Protein AF-0000000079763786 (afdb_homodimer)

Foldseek 3Di:
DPAQPQQDLVVQLVVVLVVCVVVVHDCVDPVRVCVSVVVSVVLCVLQVLSRDDLVRLLVVQQDKAFPVVPVPPCVPFPQVPDDPDQGKGKDWFQFEWAAALVPSWIKHPKIKMKIFGADRIGGPPVSLSVQLHSLRSHNDDPQVSQVSSVVSCCVRRVTFWMKMKMKIDTCCACVDDVNPVPDMDIDMDTGDPRPPVVDCPVVVVVD/DPAQPQQDLVVQLVVVLVVCVVVVHDCVDPVRVCVSVVVSVVLCVLQVLSRDDLVRLLVVFQDKDFPVVPVPPDVPFPQVPDDPDQGKTKDWFQAEWAAALVPSWIKHPKIKMKIFGADRIGGDPVSLSVQLHSLRSHNDDPQVSQVSSVVSCCVRRVTFWMKMKMKIDTCCACVDDVNPVPDMDIDMDTGDPRPPVPDCPVVVVVD

InterPro domains:
  IPR001474 GTP cyclohydrolase I [MF_00223] (8-206)
  IPR001474 GTP cyclohydrolase I [NF006826] (6-198)
  IPR001474 GTP cyclohydrolase I [PTHR11109] (3-198)
  IPR018234 GTP cyclohydrolase I, conserved site [PS00859] (87-103)
  IPR020602 GTP cyclohydrolase I domain [PF01227] (12-199)
  IPR043133 GTP cyclohydrolase I, C-terminal/NADPH-dependent 7-cyano-7-deazaguanine reductase [G3DSA:3.30.1130.10] (77-205)
  IPR043134 GTP cyclohydrolase I, N-terminal domain [G3DSA:1.10.286.10] (1-55)

Structure (mmCIF, N/CA/C/O backbone):
data_AF-0000000079763786-model_v1
#
loop_
_entity.id
_entity.type
_entity.pdbx_description
1 polymer 'GTP cyclohydrolase 1'
#
loop_
_atom_site.group_PDB
_atom_site.id
_atom_site.type_symbol
_atom_site.label_atom_id
_atom_site.label_alt_id
_atom_site.label_comp_id
_atom_site.label_asym_id
_atom_site.label_entity_id
_atom_site.label_seq_id
_atom_site.pdbx_PDB_ins_code
_atom_site.Cartn_x
_atom_site.Cartn_y
_atom_site.Cartn_z
_atom_site.occupancy
_atom_site.B_iso_or_equiv
_atom_site.auth_seq_id
_atom_site.auth_comp_id
_atom_site.auth_asym_id
_atom_site.auth_atom_id
_atom_site.pdbx_PDB_model_num
ATOM 1 N N . MET A 1 1 ? -17.5 -28.156 -15.078 1 32.47 1 MET A N 1
ATOM 2 C CA . MET A 1 1 ? -17.125 -26.812 -15.492 1 32.47 1 MET A CA 1
ATOM 3 C C . MET A 1 1 ? -17.266 -25.828 -14.344 1 32.47 1 MET A C 1
ATOM 5 O O . MET A 1 1 ? -18.328 -25.234 -14.164 1 32.47 1 MET A O 1
ATOM 9 N N . GLU A 1 2 ? -17.031 -26.172 -13.102 1 39.31 2 GLU A N 1
ATOM 10 C CA . GLU A 1 2 ? -17.312 -25.531 -11.828 1 39.31 2 GLU A CA 1
ATOM 11 C C . GLU A 1 2 ? -16.922 -24.047 -11.859 1 39.31 2 GLU A C 1
ATOM 13 O O . GLU A 1 2 ? -15.797 -23.703 -12.203 1 39.31 2 GLU A O 1
ATOM 18 N N . LYS A 1 3 ? -17.797 -23.047 -12.07 1 44.78 3 LYS A N 1
ATOM 19 C CA . LYS A 1 3 ? -17.812 -21.641 -12.438 1 44.78 3 LYS A CA 1
ATOM 20 C C . LYS A 1 3 ? -16.859 -20.828 -11.562 1 44.78 3 LYS A C 1
ATOM 22 O O . LYS A 1 3 ? -16.844 -21 -10.344 1 44.78 3 LYS A O 1
ATOM 27 N N . HIS A 1 4 ? -15.672 -20.438 -12.016 1 53.53 4 HIS A N 1
ATOM 28 C CA . HIS A 1 4 ? -14.633 -19.531 -11.508 1 53.53 4 HIS A CA 1
ATOM 29 C C . HIS A 1 4 ? -15.242 -18.391 -10.703 1 53.53 4 HIS A C 1
ATOM 31 O O . HIS A 1 4 ? -16.172 -17.734 -11.164 1 53.53 4 HIS A O 1
ATOM 37 N N . LYS A 1 5 ? -15.352 -18.609 -9.438 1 61.59 5 LYS A N 1
ATOM 38 C CA . LYS A 1 5 ? -15.867 -17.578 -8.539 1 61.59 5 LYS A CA 1
ATOM 39 C C . LYS A 1 5 ? -15.406 -16.188 -8.977 1 61.59 5 LYS A C 1
ATOM 41 O O . LYS A 1 5 ? -14.219 -15.859 -8.875 1 61.59 5 LYS A O 1
ATOM 46 N N . LYS A 1 6 ? -16.281 -15.555 -9.82 1 84.38 6 LYS A N 1
ATOM 47 C CA . LYS A 1 6 ? -16.016 -14.234 -10.383 1 84.38 6 LYS A CA 1
ATOM 48 C C . LYS A 1 6 ? -16.172 -13.148 -9.32 1 84.38 6 LYS A C 1
ATOM 50 O O . LYS A 1 6 ? -17.062 -13.227 -8.477 1 84.38 6 LYS A O 1
ATOM 55 N N . ILE A 1 7 ? -15.25 -12.359 -9.156 1 96.5 7 ILE A N 1
ATOM 56 C CA . ILE A 1 7 ? -15.273 -11.188 -8.289 1 96.5 7 ILE A CA 1
ATOM 57 C C . ILE A 1 7 ? -16.516 -10.344 -8.594 1 96.5 7 ILE A C 1
ATOM 59 O O . ILE A 1 7 ? -16.766 -10 -9.758 1 96.5 7 ILE A O 1
ATOM 63 N N . ASP A 1 8 ? -17.328 -10.234 -7.676 1 97.88 8 ASP A N 1
ATOM 64 C CA . ASP A 1 8 ? -18.547 -9.438 -7.793 1 97.88 8 ASP A CA 1
ATOM 65 C C . ASP A 1 8 ? -18.25 -7.949 -7.652 1 97.88 8 ASP A C 1
ATOM 67 O O . ASP A 1 8 ? -18.375 -7.387 -6.562 1 97.88 8 ASP A O 1
ATOM 71 N N . THR A 1 9 ? -18.016 -7.285 -8.75 1 98.06 9 THR A N 1
ATOM 72 C CA . THR A 1 9 ? -17.578 -5.891 -8.727 1 98.06 9 THR A CA 1
ATOM 73 C C . THR A 1 9 ? -18.719 -4.977 -8.273 1 98.06 9 THR A C 1
ATOM 75 O O . THR A 1 9 ? -18.469 -3.938 -7.656 1 98.06 9 THR A O 1
ATOM 78 N N . LYS A 1 10 ? -19.906 -5.34 -8.562 1 98.25 10 LYS A N 1
ATOM 79 C CA . LYS A 1 10 ? -21.031 -4.523 -8.125 1 98.25 10 LYS A CA 1
ATOM 80 C C . LYS A 1 10 ? -21.156 -4.523 -6.609 1 98.25 10 LYS A C 1
ATOM 82 O O . LYS A 1 10 ? -21.422 -3.48 -6.004 1 98.25 10 LYS A O 1
ATOM 87 N N . ALA A 1 11 ? -21 -5.672 -6.059 1 98.44 11 ALA A N 1
ATOM 88 C CA . ALA A 1 11 ? -21.016 -5.754 -4.602 1 98.44 11 ALA A CA 1
ATOM 89 C C . ALA A 1 11 ? -19.875 -4.945 -3.992 1 98.44 11 ALA A C 1
ATOM 91 O O . ALA A 1 11 ? -20.047 -4.273 -2.977 1 98.44 11 ALA A O 1
ATOM 92 N N . ILE A 1 12 ? -18.703 -5.027 -4.574 1 98.62 12 ILE A N 1
ATOM 93 C CA . ILE A 1 12 ? -17.562 -4.273 -4.082 1 98.62 12 ILE A CA 1
ATOM 94 C C . ILE A 1 12 ? -17.859 -2.777 -4.145 1 98.62 12 ILE A C 1
ATOM 96 O O . ILE A 1 12 ? -17.609 -2.047 -3.184 1 98.62 12 ILE A O 1
ATOM 100 N N . GLU A 1 13 ? -18.438 -2.33 -5.25 1 98.38 13 GLU A N 1
ATOM 101 C CA . GLU A 1 13 ? -18.812 -0.925 -5.395 1 98.38 13 GLU A CA 1
ATOM 102 C C . GLU A 1 13 ? -19.719 -0.473 -4.25 1 98.38 13 GLU A C 1
ATOM 104 O O . GLU A 1 13 ? -19.469 0.572 -3.641 1 98.38 13 GLU A O 1
ATOM 109 N N . TYR A 1 14 ? -20.703 -1.28 -4.031 1 98.38 14 TYR A N 1
ATOM 110 C CA . TYR A 1 14 ? -21.656 -0.988 -2.969 1 98.38 14 TYR A CA 1
ATOM 111 C C . TYR A 1 14 ? -20.953 -0.854 -1.623 1 98.38 14 TYR A C 1
ATOM 113 O O . TYR A 1 14 ? -21.188 0.104 -0.884 1 98.38 14 TYR A O 1
ATOM 121 N N . HIS A 1 15 ? -20.078 -1.778 -1.313 1 98.5 15 HIS A N 1
ATOM 122 C CA . HIS A 1 15 ? -19.422 -1.797 -0.01 1 98.5 15 HIS A CA 1
ATOM 123 C C . HIS A 1 15 ? -18.406 -0.674 0.11 1 98.5 15 HIS A C 1
ATOM 125 O O . HIS A 1 15 ? -18.203 -0.114 1.191 1 98.5 15 HIS A O 1
ATOM 131 N N . ILE A 1 16 ? -17.703 -0.327 -0.972 1 98.62 16 ILE A N 1
ATOM 132 C CA . ILE A 1 16 ? -16.766 0.785 -0.938 1 98.62 16 ILE A CA 1
ATOM 133 C C . ILE A 1 16 ? -17.516 2.09 -0.681 1 98.62 16 ILE A C 1
ATOM 135 O O . ILE A 1 16 ? -17.062 2.93 0.1 1 98.62 16 ILE A O 1
ATOM 139 N N . ALA A 1 17 ? -18.656 2.275 -1.322 1 98 17 ALA A N 1
ATOM 140 C CA . ALA A 1 17 ? -19.469 3.459 -1.049 1 98 17 ALA A CA 1
ATOM 141 C C . ALA A 1 17 ? -19.828 3.545 0.431 1 98 17 ALA A C 1
ATOM 143 O O . ALA A 1 17 ? -19.781 4.625 1.026 1 98 17 ALA A O 1
ATOM 144 N N . GLY A 1 18 ? -20.188 2.436 0.977 1 98.12 18 GLY A N 1
ATOM 145 C CA . GLY A 1 18 ? -20.5 2.379 2.396 1 98.12 18 GLY A CA 1
ATOM 146 C C . GLY A 1 18 ? -19.312 2.73 3.277 1 98.12 18 GLY A C 1
ATOM 147 O O . GLY A 1 18 ? -19.469 3.396 4.301 1 98.12 18 GLY A O 1
ATOM 148 N N . ILE A 1 19 ? -18.109 2.291 2.885 1 98.5 19 ILE A N 1
ATOM 149 C CA . ILE A 1 19 ? -16.906 2.576 3.639 1 98.5 19 ILE A CA 1
ATOM 150 C C . ILE A 1 19 ? -16.609 4.074 3.6 1 98.5 19 ILE A C 1
ATOM 152 O O . ILE A 1 19 ? -16.25 4.672 4.617 1 98.5 19 ILE A O 1
ATOM 156 N N . LEU A 1 20 ? -16.75 4.676 2.432 1 98.06 20 LEU A N 1
ATOM 157 C CA . LEU A 1 20 ? -16.516 6.109 2.312 1 98.06 20 LEU A CA 1
ATOM 158 C C . LEU A 1 20 ? -17.422 6.887 3.262 1 98.06 20 LEU A C 1
ATOM 160 O O . LEU A 1 20 ? -16.969 7.816 3.938 1 98.06 20 LEU A O 1
ATOM 164 N N . LYS A 1 21 ? -18.656 6.488 3.324 1 97.5 21 LYS A N 1
ATOM 165 C CA . LYS A 1 21 ? -19.609 7.113 4.246 1 97.5 21 LYS A CA 1
ATOM 166 C C . LYS A 1 21 ? -19.203 6.871 5.695 1 97.5 21 LYS A C 1
ATOM 168 O O . LYS A 1 21 ? -19.25 7.785 6.52 1 97.5 21 LYS A O 1
ATOM 173 N N . ALA A 1 22 ? -18.781 5.668 5.945 1 98.06 22 ALA A N 1
ATOM 174 C CA . ALA A 1 22 ? -18.406 5.281 7.301 1 98.06 22 ALA A CA 1
ATOM 175 C C . ALA A 1 22 ? -17.172 6.07 7.77 1 98.06 22 ALA A C 1
ATOM 177 O O . ALA A 1 22 ? -17 6.305 8.969 1 98.06 22 ALA A O 1
ATOM 178 N N . LEU A 1 23 ? -16.344 6.48 6.828 1 97.69 23 LEU A N 1
ATOM 179 C CA . LEU A 1 23 ? -15.156 7.27 7.141 1 97.69 23 LEU A CA 1
ATOM 180 C C . LEU A 1 23 ? -15.516 8.727 7.387 1 97.69 23 LEU A C 1
ATOM 182 O O . LEU A 1 23 ? -14.672 9.523 7.805 1 97.69 23 LEU A O 1
ATOM 186 N N . GLY A 1 24 ? -16.734 9.094 7.117 1 95.75 24 GLY A N 1
ATOM 187 C CA . GLY A 1 24 ? -17.219 10.438 7.367 1 95.75 24 GLY A CA 1
ATOM 188 C C . GLY A 1 24 ? -17.062 11.359 6.172 1 95.75 24 GLY A C 1
ATOM 189 O O . GLY A 1 24 ? -17.016 12.586 6.328 1 95.75 24 GLY A O 1
ATOM 190 N N . ASP A 1 25 ? -16.859 10.797 5.012 1 94.44 25 ASP A N 1
ATOM 191 C CA . ASP A 1 25 ? -16.703 11.609 3.812 1 94.44 25 ASP A CA 1
ATOM 192 C C . ASP A 1 25 ? -17.969 11.602 2.967 1 94.44 25 ASP A C 1
ATOM 194 O O . ASP A 1 25 ? -18.891 10.812 3.215 1 94.44 25 ASP A O 1
ATOM 198 N N . ASN A 1 26 ? -18.047 12.609 2.115 1 92.31 26 ASN A N 1
ATOM 199 C CA . ASN A 1 26 ? -19.172 12.695 1.185 1 92.31 26 ASN A CA 1
ATOM 200 C C . ASN A 1 26 ? -18.891 11.922 -0.104 1 92.31 26 ASN A C 1
ATOM 202 O O . ASN A 1 26 ? -18.141 12.398 -0.962 1 92.31 26 ASN A O 1
ATOM 206 N N . PRO A 1 27 ? -19.547 10.812 -0.257 1 91.88 27 PRO A N 1
ATOM 207 C CA . PRO A 1 27 ? -19.266 9.984 -1.434 1 91.88 27 PRO A CA 1
ATOM 208 C C . PRO A 1 27 ? -19.672 10.664 -2.74 1 91.88 27 PRO A C 1
ATOM 210 O O . PRO A 1 27 ? -19.25 10.234 -3.818 1 91.88 27 PRO A O 1
ATOM 213 N N . GLU A 1 28 ? -20.422 11.734 -2.725 1 93 28 GLU A N 1
ATOM 214 C CA . GLU A 1 28 ? -20.938 12.359 -3.936 1 93 28 GLU A CA 1
ATOM 215 C C . GLU A 1 28 ? -20.062 13.531 -4.367 1 93 28 GLU A C 1
ATOM 217 O O . GLU A 1 28 ? -20.297 14.148 -5.41 1 93 28 GLU A O 1
ATOM 222 N N . ARG A 1 29 ? -19.047 13.773 -3.686 1 94.19 29 ARG A N 1
ATOM 223 C CA . ARG A 1 29 ? -18.203 14.891 -4.09 1 94.19 29 ARG A CA 1
ATOM 224 C C . ARG A 1 29 ? -17.297 14.5 -5.254 1 94.19 29 ARG A C 1
ATOM 226 O O . ARG A 1 29 ? -17.062 13.32 -5.496 1 94.19 29 ARG A O 1
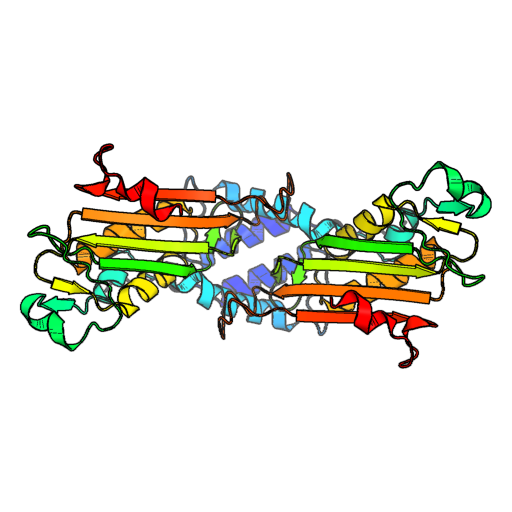ATOM 233 N N . GLU A 1 30 ? -16.781 15.414 -6.109 1 90.31 30 GLU A N 1
ATOM 234 C CA . GLU A 1 30 ? -16.016 15.227 -7.34 1 90.31 30 GLU A CA 1
ATOM 235 C C . GLU A 1 30 ? -14.844 14.281 -7.125 1 90.31 30 GLU A C 1
ATOM 237 O O . GLU A 1 30 ? -14.633 13.359 -7.918 1 90.31 30 GLU A O 1
ATOM 242 N N . GLY A 1 31 ? -14.141 14.141 -6.082 1 92 31 GLY A N 1
ATOM 243 C CA . GLY A 1 31 ? -12.992 13.305 -5.789 1 92 31 GLY A CA 1
ATOM 244 C C . GLY A 1 31 ? -13.367 11.891 -5.395 1 92 31 GLY A C 1
ATOM 245 O O . GLY A 1 31 ? -12.586 10.953 -5.582 1 92 31 GLY A O 1
ATOM 246 N N . LEU A 1 32 ? -14.656 11.672 -5.086 1 96.25 32 LEU A N 1
ATOM 247 C CA . LEU A 1 32 ? -15.016 10.383 -4.492 1 96.25 32 LEU A CA 1
ATOM 248 C C . LEU A 1 32 ? -16.156 9.727 -5.27 1 96.25 32 LEU A C 1
ATOM 250 O O . LEU A 1 32 ? -16.406 8.531 -5.109 1 96.25 32 LEU A O 1
ATOM 254 N N . ILE A 1 33 ? -16.828 10.453 -6.156 1 96.88 33 ILE A N 1
ATOM 255 C CA . ILE A 1 33 ? -18.062 9.984 -6.773 1 96.88 33 ILE A CA 1
ATOM 256 C C . ILE A 1 33 ? -17.781 8.703 -7.562 1 96.88 33 ILE A C 1
ATOM 258 O O . ILE A 1 33 ? -18.609 7.785 -7.574 1 96.88 33 ILE A O 1
ATOM 262 N N . ASP A 1 34 ? -16.672 8.641 -8.18 1 98 34 ASP A N 1
ATOM 263 C CA . ASP A 1 34 ? -16.344 7.473 -8.992 1 98 34 ASP A CA 1
ATOM 264 C C . ASP A 1 34 ? -15.43 6.512 -8.234 1 98 34 ASP A C 1
ATOM 266 O O . ASP A 1 34 ? -15.039 5.469 -8.766 1 98 34 ASP A O 1
ATOM 270 N N . THR A 1 35 ? -15.109 6.855 -7.035 1 98.31 35 THR A N 1
ATOM 271 C CA . THR A 1 35 ? -14.164 6.055 -6.262 1 98.31 35 THR A CA 1
ATOM 272 C C . THR A 1 35 ? -14.68 4.629 -6.094 1 98.31 35 THR A C 1
ATOM 274 O O . THR A 1 35 ? -13.938 3.668 -6.301 1 98.31 35 THR A O 1
ATOM 277 N N . PRO A 1 36 ? -15.977 4.391 -5.777 1 98.44 36 PRO A N 1
ATOM 278 C CA . PRO A 1 36 ? -16.453 3.01 -5.633 1 98.44 36 PRO A CA 1
ATOM 279 C C . PRO A 1 36 ? -16.219 2.176 -6.891 1 98.44 36 PRO A C 1
ATOM 281 O O . PRO A 1 36 ? -15.742 1.045 -6.809 1 98.44 36 PRO A O 1
ATOM 284 N N . LYS A 1 37 ? -16.469 2.775 -8 1 98.44 37 LYS A N 1
ATOM 285 C CA . LYS A 1 37 ? -16.266 2.084 -9.273 1 98.44 37 LYS A CA 1
ATOM 286 C C . LYS A 1 37 ? -14.781 1.836 -9.531 1 98.44 37 LYS A C 1
ATOM 288 O O . LYS A 1 37 ? -14.391 0.743 -9.953 1 98.44 37 LYS A O 1
ATOM 293 N N . ARG A 1 38 ? -13.93 2.83 -9.312 1 98.31 38 ARG A N 1
ATOM 294 C CA . ARG A 1 38 ? -12.492 2.723 -9.547 1 98.31 38 ARG A CA 1
ATOM 295 C C . ARG A 1 38 ? -11.867 1.668 -8.648 1 98.31 38 ARG A C 1
ATOM 297 O O . ARG A 1 38 ? -11.016 0.894 -9.086 1 98.31 38 ARG A O 1
ATOM 304 N N . VAL A 1 39 ? -12.336 1.614 -7.398 1 98.5 39 VAL A N 1
ATOM 305 C CA . VAL A 1 39 ? -11.805 0.625 -6.465 1 98.5 39 VAL A CA 1
ATOM 306 C C . VAL A 1 39 ? -12.266 -0.772 -6.879 1 98.5 39 VAL A C 1
ATOM 308 O O . VAL A 1 39 ? -11.484 -1.727 -6.836 1 98.5 39 VAL A O 1
ATOM 311 N N . ALA A 1 40 ? -13.492 -0.89 -7.246 1 98.44 40 ALA A N 1
ATOM 312 C CA . ALA A 1 40 ? -13.992 -2.189 -7.688 1 98.44 40 ALA A CA 1
ATOM 313 C C . ALA A 1 40 ? -13.172 -2.717 -8.867 1 98.44 40 ALA A C 1
ATOM 315 O O . ALA A 1 40 ? -12.789 -3.889 -8.883 1 98.44 40 ALA A O 1
ATOM 316 N N . LYS A 1 41 ? -12.922 -1.862 -9.812 1 97.88 41 LYS A N 1
ATOM 317 C CA . LYS A 1 41 ? -12.102 -2.244 -10.961 1 97.88 41 LYS A CA 1
ATOM 318 C C . LYS A 1 41 ? -10.688 -2.619 -10.531 1 97.88 41 LYS A C 1
ATOM 320 O O . LYS A 1 41 ? -10.133 -3.607 -11.016 1 97.88 41 LYS A O 1
ATOM 325 N N . MET A 1 42 ? -10.141 -1.814 -9.68 1 98.06 42 MET A N 1
ATOM 326 C CA . MET A 1 42 ? -8.812 -2.119 -9.156 1 98.06 42 MET A CA 1
ATOM 327 C C . MET A 1 42 ? -8.797 -3.484 -8.477 1 98.06 42 MET A C 1
ATOM 329 O O . MET A 1 42 ? -7.898 -4.289 -8.711 1 98.06 42 MET A O 1
ATOM 333 N N . TYR A 1 43 ? -9.82 -3.775 -7.656 1 98.38 43 TYR A N 1
ATOM 334 C CA . TYR A 1 43 ? -9.891 -5.035 -6.922 1 98.38 43 TYR A CA 1
ATOM 335 C C . TYR A 1 43 ? -10.047 -6.215 -7.871 1 98.38 43 TYR A C 1
ATOM 337 O O . TYR A 1 43 ? -9.492 -7.289 -7.637 1 98.38 43 TYR A O 1
ATOM 345 N N . GLU A 1 44 ? -10.766 -5.961 -8.883 1 97.81 44 GLU A N 1
ATOM 346 C CA . GLU A 1 44 ? -10.883 -7 -9.898 1 97.81 44 GLU A CA 1
ATOM 347 C C . GLU A 1 44 ? -9.516 -7.348 -10.484 1 97.81 44 GLU A C 1
ATOM 349 O O . GLU A 1 44 ? -9.227 -8.516 -10.742 1 97.81 44 GLU A O 1
ATOM 354 N N . GLU A 1 45 ? -8.742 -6.375 -10.648 1 97.62 45 GLU A N 1
ATOM 355 C CA . GLU A 1 45 ? -7.418 -6.547 -11.242 1 97.62 45 GLU A CA 1
ATOM 356 C C . GLU A 1 45 ? -6.438 -7.145 -10.234 1 97.62 45 GLU A C 1
ATOM 358 O O . GLU A 1 45 ? -5.836 -8.188 -10.492 1 97.62 45 GLU A O 1
ATOM 363 N N . VAL A 1 46 ? -6.355 -6.559 -9.055 1 97.88 46 VAL A N 1
ATOM 364 C CA . VAL A 1 46 ? -5.281 -6.914 -8.133 1 97.88 46 VAL A CA 1
ATOM 365 C C . VAL A 1 46 ? -5.637 -8.203 -7.395 1 97.88 46 VAL A C 1
ATOM 367 O O . VAL A 1 46 ? -4.777 -8.82 -6.762 1 97.88 46 VAL A O 1
ATOM 370 N N . PHE A 1 47 ? -6.887 -8.695 -7.508 1 98.31 47 PHE A N 1
ATOM 371 C CA . PHE A 1 47 ? -7.297 -9.961 -6.906 1 98.31 47 PHE A CA 1
ATOM 372 C C . PHE A 1 47 ? -7.715 -10.961 -7.97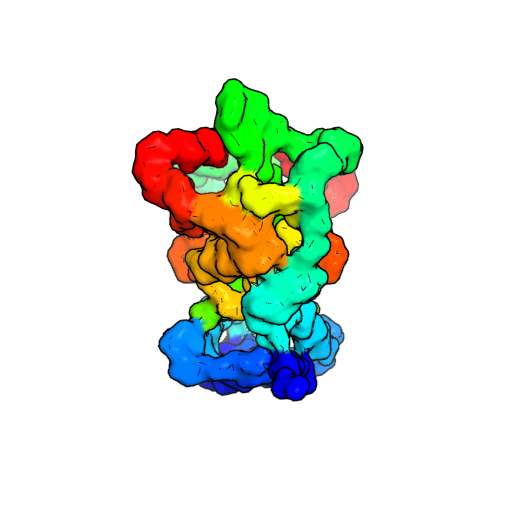7 1 98.31 47 PHE A C 1
ATOM 374 O O . PHE A 1 47 ? -8.469 -11.898 -7.695 1 98.31 47 PHE A O 1
ATOM 381 N N . GLU A 1 48 ? -7.238 -10.797 -9.133 1 97.75 48 GLU A N 1
ATOM 382 C CA . GLU A 1 48 ? -7.586 -11.664 -10.25 1 97.75 48 GLU A CA 1
ATOM 383 C C . GLU A 1 48 ? -7.273 -13.125 -9.938 1 97.75 48 GLU A C 1
ATOM 385 O O . GLU A 1 48 ? -8.016 -14.031 -10.336 1 97.75 48 GLU A O 1
ATOM 390 N N . GLY A 1 49 ? -6.223 -13.367 -9.227 1 97.88 49 GLY A N 1
ATOM 391 C CA . GLY A 1 49 ? -5.789 -14.711 -8.898 1 97.88 49 GLY A CA 1
ATOM 392 C C . GLY A 1 49 ? -6.797 -15.469 -8.047 1 97.88 49 GLY A C 1
ATOM 393 O O . GLY A 1 49 ? -6.75 -16.703 -7.977 1 97.88 49 GLY A O 1
ATOM 394 N N . MET A 1 50 ? -7.695 -14.742 -7.402 1 97.19 50 MET A N 1
ATOM 395 C CA . MET A 1 50 ? -8.734 -15.359 -6.586 1 97.19 50 MET A CA 1
ATOM 396 C C . MET A 1 50 ? -9.617 -16.281 -7.434 1 97.19 50 MET A C 1
ATOM 398 O O . MET A 1 50 ? -10.266 -17.172 -6.906 1 97.19 50 MET A O 1
ATOM 402 N N . ASN A 1 51 ? -9.594 -16.094 -8.68 1 96.94 51 ASN A N 1
ATOM 403 C CA . ASN A 1 51 ? -10.492 -16.812 -9.586 1 96.94 51 ASN A CA 1
ATOM 404 C C . ASN A 1 51 ? -9.922 -18.172 -9.984 1 96.94 51 ASN A C 1
ATOM 406 O O . ASN A 1 51 ? -10.609 -18.969 -10.609 1 96.94 51 ASN A O 1
ATOM 410 N N . TYR A 1 52 ? -8.688 -18.438 -9.625 1 97.44 52 TYR A N 1
ATOM 411 C CA . TYR A 1 52 ? -8.023 -19.625 -10.18 1 97.44 52 TYR A CA 1
ATOM 412 C C . TYR A 1 52 ? -7.367 -20.453 -9.078 1 97.44 52 TYR A C 1
ATOM 414 O O . TYR A 1 52 ? -6.812 -19.891 -8.125 1 97.44 52 TYR A O 1
ATOM 422 N N . THR A 1 53 ? -7.508 -21.75 -9.18 1 97.38 53 THR A N 1
ATOM 423 C CA . THR A 1 53 ? -6.73 -22.656 -8.344 1 97.38 53 THR A CA 1
ATOM 424 C C . THR A 1 53 ? -5.281 -22.734 -8.828 1 97.38 53 THR A C 1
ATOM 426 O O . THR A 1 53 ? -4.957 -22.234 -9.914 1 97.38 53 THR A O 1
ATOM 429 N N . ASN A 1 54 ? -4.398 -23.281 -8.008 1 98.5 54 ASN A N 1
ATOM 430 C CA . ASN A 1 54 ? -3.025 -23.5 -8.445 1 98.5 54 ASN A CA 1
ATOM 431 C C . ASN A 1 54 ? -2.967 -24.344 -9.719 1 98.5 54 ASN A C 1
ATOM 433 O O . ASN A 1 54 ? -2.16 -24.078 -10.609 1 98.5 54 ASN A O 1
ATOM 437 N N . GLU A 1 55 ? -3.855 -25.328 -9.836 1 98.5 55 GLU A N 1
ATOM 438 C CA . GLU A 1 55 ? -3.895 -26.203 -11.008 1 98.5 55 GLU A CA 1
ATOM 439 C C . GLU A 1 55 ? -4.266 -25.422 -12.266 1 98.5 55 GLU A C 1
ATOM 441 O O . GLU A 1 55 ? -3.672 -25.625 -13.328 1 98.5 55 GLU A O 1
ATOM 446 N N . GLU A 1 56 ? -5.223 -24.547 -12.125 1 98.31 56 GLU A N 1
ATOM 447 C CA . GLU A 1 56 ? -5.652 -23.75 -13.266 1 98.31 56 GLU A CA 1
ATOM 448 C C . GLU A 1 56 ? -4.551 -22.781 -13.711 1 98.31 56 GLU A C 1
ATOM 450 O O . GLU A 1 56 ? -4.34 -22.578 -14.906 1 98.31 56 GLU A O 1
ATOM 455 N N . ILE A 1 57 ? -3.838 -22.203 -12.773 1 98.5 57 ILE A N 1
ATOM 456 C CA . ILE A 1 57 ? -2.736 -21.312 -13.102 1 98.5 57 ILE A CA 1
ATOM 457 C C . ILE A 1 57 ? -1.616 -22.094 -13.781 1 98.5 57 ILE A C 1
ATOM 459 O O . ILE A 1 57 ? -1.019 -21.609 -14.75 1 98.5 57 ILE A O 1
ATOM 463 N N . ALA A 1 58 ? -1.34 -23.297 -13.336 1 98.5 58 ALA A N 1
ATOM 464 C CA . ALA A 1 58 ? -0.338 -24.156 -13.961 1 98.5 58 ALA A CA 1
ATOM 465 C C . ALA A 1 58 ? -0.691 -24.438 -15.422 1 98.5 58 ALA A C 1
ATOM 467 O O . ALA A 1 58 ? 0.176 -24.375 -16.297 1 98.5 58 ALA A O 1
ATOM 468 N N . ASP A 1 59 ? -1.944 -24.656 -15.664 1 98.19 59 ASP A N 1
ATOM 469 C CA . ASP A 1 59 ? -2.404 -24.953 -17.016 1 98.19 59 ASP A CA 1
ATOM 470 C C . ASP A 1 59 ? -2.26 -23.719 -17.906 1 98.19 59 ASP A C 1
ATOM 472 O O . ASP A 1 59 ? -1.913 -23.844 -19.094 1 98.19 59 ASP A O 1
ATOM 476 N N . MET A 1 60 ? -2.504 -22.578 -17.375 1 97.56 60 MET A N 1
ATOM 477 C CA . MET A 1 60 ? -2.441 -21.312 -18.109 1 97.56 60 MET A CA 1
ATOM 478 C C . MET A 1 60 ? -1.017 -21.016 -18.562 1 97.56 60 MET A C 1
ATOM 480 O O . MET A 1 60 ? -0.808 -20.469 -19.641 1 97.56 60 MET A O 1
ATOM 484 N N . PHE A 1 61 ? -0.034 -21.422 -17.75 1 97.62 61 PHE A N 1
ATOM 485 C CA . PHE A 1 61 ? 1.347 -21.016 -18.016 1 97.62 61 PHE A CA 1
ATOM 486 C C . PHE A 1 61 ? 2.244 -22.25 -18.141 1 97.62 61 PHE A C 1
ATOM 488 O O . PHE A 1 61 ? 3.324 -22.297 -17.547 1 97.62 61 PHE A O 1
ATOM 495 N N . ASN A 1 62 ? 1.843 -23.234 -18.938 1 96.5 62 ASN A N 1
ATOM 496 C CA . ASN A 1 62 ? 2.502 -24.531 -18.953 1 96.5 62 ASN A CA 1
ATOM 497 C C . ASN A 1 62 ? 3.42 -24.688 -20.172 1 96.5 62 ASN A C 1
ATOM 499 O O . ASN A 1 62 ? 3.842 -25.797 -20.5 1 96.5 62 ASN A O 1
ATOM 503 N N . LYS A 1 63 ? 3.752 -23.625 -20.844 1 94.31 63 LYS A N 1
ATOM 504 C CA . LYS A 1 63 ? 4.652 -23.734 -21.984 1 94.31 63 LYS A CA 1
ATOM 505 C C . LYS A 1 63 ? 6.066 -24.109 -21.547 1 94.31 63 LYS A C 1
ATOM 507 O O . LYS A 1 63 ? 6.703 -23.344 -20.812 1 94.31 63 LYS A O 1
ATOM 512 N N . THR A 1 64 ? 6.5 -25.219 -21.906 1 93.06 64 THR A N 1
ATOM 513 C CA . THR A 1 64 ? 7.836 -25.703 -21.578 1 93.06 64 THR A CA 1
ATOM 514 C C . THR A 1 64 ? 8.586 -26.125 -22.844 1 93.06 64 THR A C 1
ATOM 516 O O . THR A 1 64 ? 7.984 -26.297 -23.906 1 93.06 64 THR A O 1
ATOM 519 N N . PHE A 1 65 ? 9.898 -26.188 -22.75 1 90 65 PHE A N 1
ATOM 520 C CA . PHE A 1 65 ? 10.781 -26.578 -23.844 1 90 65 PHE A CA 1
ATOM 521 C C . PHE A 1 65 ? 11.734 -27.672 -23.391 1 90 65 PHE A C 1
ATOM 523 O O . PHE A 1 65 ? 12.203 -27.688 -22.25 1 90 65 PHE A O 1
ATOM 530 N N . ALA A 1 66 ? 12.062 -28.562 -24.375 1 85.75 66 ALA A N 1
ATOM 531 C CA . ALA A 1 66 ? 13.031 -29.609 -24.078 1 85.75 66 ALA A CA 1
ATOM 532 C C . ALA A 1 66 ? 14.422 -29.031 -23.859 1 85.75 66 ALA A C 1
ATOM 534 O O . ALA A 1 66 ? 14.836 -28.109 -24.562 1 85.75 66 ALA A O 1
ATOM 535 N N . LEU A 1 67 ? 15.094 -29.359 -22.766 1 75.62 67 LEU A N 1
ATOM 536 C CA . LEU A 1 67 ? 16.406 -28.844 -22.391 1 75.62 67 LEU A CA 1
ATOM 537 C C . LEU A 1 67 ? 17.406 -29.047 -23.531 1 75.62 67 LEU A C 1
ATOM 539 O O . LEU A 1 67 ? 18.297 -28.234 -23.734 1 75.62 67 LEU A O 1
ATOM 543 N N . ASP A 1 68 ? 17.516 -30.188 -24.203 1 62.34 68 ASP A N 1
ATOM 544 C CA . ASP A 1 68 ? 18.438 -30.406 -25.297 1 62.34 68 ASP A CA 1
ATOM 545 C C . ASP A 1 68 ? 18.312 -29.328 -26.375 1 62.34 68 ASP A C 1
ATOM 547 O O . ASP A 1 68 ? 19.266 -29.031 -27.078 1 62.34 68 ASP A O 1
ATOM 551 N N . ARG A 1 69 ? 17.219 -28.656 -26.453 1 52.28 69 ARG A N 1
ATOM 552 C CA . ARG A 1 69 ? 16.969 -27.625 -27.453 1 52.28 69 ARG A CA 1
ATOM 553 C C . ARG A 1 69 ? 17.234 -26.234 -26.891 1 52.28 69 ARG A C 1
ATOM 555 O O . ARG A 1 69 ? 17.125 -25.234 -27.625 1 52.28 69 ARG A O 1
ATOM 562 N N . LEU A 1 70 ? 17.453 -26.078 -25.688 1 53.75 70 LEU A N 1
ATOM 563 C CA . LEU A 1 70 ? 17.531 -24.828 -24.953 1 53.75 70 LEU A CA 1
ATOM 564 C C . LEU A 1 70 ? 18.781 -24.031 -25.328 1 53.75 70 LEU A C 1
ATOM 566 O O . LEU A 1 70 ? 18.938 -22.875 -24.938 1 53.75 70 LEU A O 1
ATOM 570 N N . GLU A 1 71 ? 19.875 -24.594 -25.953 1 46.75 71 GLU A N 1
ATOM 571 C CA . GLU A 1 71 ? 21.047 -23.781 -26.266 1 46.75 71 GLU A CA 1
ATOM 572 C C . GLU A 1 71 ? 20.656 -22.484 -26.953 1 46.75 71 GLU A C 1
ATOM 574 O O . GLU A 1 71 ? 21.281 -21.453 -26.734 1 46.75 71 GLU A O 1
ATOM 579 N N . GLU A 1 72 ? 19.812 -22.469 -27.891 1 43.09 72 GLU A N 1
ATOM 580 C CA . GLU A 1 72 ? 19.672 -21.281 -28.734 1 43.09 72 GLU A CA 1
ATOM 581 C C . GLU A 1 72 ? 18.828 -20.203 -28.047 1 43.09 72 GLU A C 1
ATOM 583 O O . GLU A 1 72 ? 18.969 -19.016 -28.344 1 43.09 72 GLU A O 1
ATOM 588 N N . GLU A 1 73 ? 17.828 -20.484 -27.344 1 42.5 73 GLU A N 1
ATOM 589 C CA . GLU A 1 73 ? 16.828 -19.453 -27.062 1 42.5 73 GLU A CA 1
ATOM 590 C C . GLU A 1 73 ? 17.094 -18.766 -25.719 1 42.5 73 GLU A C 1
ATOM 592 O O . GLU A 1 73 ? 16.5 -17.734 -25.406 1 42.5 73 GLU A O 1
ATOM 597 N N . PHE A 1 74 ? 17.781 -19.391 -24.797 1 45.84 74 PHE A N 1
ATOM 598 C CA . PHE A 1 74 ? 17.766 -18.734 -23.5 1 45.84 74 PHE A CA 1
ATOM 599 C C . PHE A 1 74 ? 19.016 -17.891 -23.297 1 45.84 74 PHE A C 1
ATOM 601 O O . PHE A 1 74 ? 20.047 -18.391 -22.859 1 45.84 74 PHE A O 1
ATOM 608 N N . GLU A 1 75 ? 19.203 -16.844 -23.938 1 42.31 75 GLU A N 1
ATOM 609 C CA . GLU A 1 75 ? 20.312 -15.914 -23.734 1 42.31 75 GLU A CA 1
ATOM 610 C C . GLU A 1 75 ? 20.453 -15.516 -22.281 1 42.31 75 GLU A C 1
ATOM 612 O O . GLU A 1 75 ? 21.562 -15.359 -21.781 1 42.31 75 GLU A O 1
ATOM 617 N N . ASN A 1 76 ? 19.375 -15.125 -21.672 1 41.53 76 ASN A N 1
ATOM 618 C CA . ASN A 1 76 ? 19.547 -14.406 -20.422 1 41.53 76 ASN A CA 1
ATOM 619 C C . ASN A 1 76 ? 19.469 -15.344 -19.219 1 41.53 76 ASN A C 1
ATOM 621 O O . ASN A 1 76 ? 19.219 -14.906 -18.094 1 41.53 76 ASN A O 1
ATOM 625 N N . VAL A 1 77 ? 19.359 -16.578 -19.484 1 43.59 77 VAL A N 1
ATOM 626 C CA . VAL A 1 77 ? 19.391 -17.531 -18.375 1 43.59 77 VAL A CA 1
ATOM 627 C C . VAL A 1 77 ? 20.828 -17.953 -18.078 1 43.59 77 VAL A C 1
ATOM 629 O O . VAL A 1 77 ? 21.531 -18.438 -18.984 1 43.59 77 VAL A O 1
ATOM 632 N N . GLU A 1 78 ? 21.422 -17.312 -17.156 1 44.44 78 GLU A N 1
ATOM 633 C CA . GLU A 1 78 ? 22.719 -17.891 -16.781 1 44.44 78 GLU A CA 1
ATOM 634 C C . GLU A 1 78 ? 22.562 -19.328 -16.328 1 44.44 78 GLU A C 1
ATOM 636 O O . GLU A 1 78 ? 21.906 -19.609 -15.32 1 44.44 78 GLU A O 1
ATOM 641 N N . CYS A 1 79 ? 22.359 -20.156 -17.266 1 41.28 79 CYS A N 1
ATOM 642 C CA . CYS A 1 79 ? 22.516 -21.578 -16.969 1 41.28 79 CYS A CA 1
ATOM 643 C C . CYS A 1 79 ? 23.969 -21.922 -16.672 1 41.28 79 CYS A C 1
ATOM 645 O O . CYS A 1 79 ? 24.812 -21.906 -17.578 1 41.28 79 CYS A O 1
ATOM 647 N N . LYS A 1 80 ? 24.391 -21.422 -15.539 1 41.56 80 LYS A N 1
ATOM 648 C CA . LYS A 1 80 ? 25.781 -21.844 -15.312 1 41.56 80 LYS A CA 1
ATOM 649 C C . LYS A 1 80 ? 25.859 -23.359 -15.109 1 41.56 80 LYS A C 1
ATOM 651 O O . LYS A 1 80 ? 25.312 -23.891 -14.141 1 41.56 80 LYS A O 1
ATOM 656 N N . SER A 1 81 ? 25.859 -24.141 -16.188 1 38.97 81 SER A N 1
ATOM 657 C CA . SER A 1 81 ? 26.281 -25.531 -16.047 1 38.97 81 SER A CA 1
ATOM 658 C C . SER A 1 81 ? 27.734 -25.625 -15.562 1 38.97 81 SER A C 1
ATOM 660 O O . SER A 1 81 ? 28.656 -25.25 -16.281 1 38.97 81 SER A O 1
ATOM 662 N N . GLN A 1 82 ? 28.016 -25.281 -14.391 1 37.78 82 GLN A N 1
ATOM 663 C CA . GLN A 1 82 ? 29.406 -25.703 -14.203 1 37.78 82 GLN A CA 1
ATOM 664 C C . GLN A 1 82 ? 29.594 -27.156 -14.633 1 37.78 82 GLN A C 1
ATOM 666 O O . GLN A 1 82 ? 28.625 -27.828 -15.031 1 37.78 82 GLN A O 1
ATOM 671 N N . ASN A 1 83 ? 30.609 -27.984 -13.945 1 37.25 83 ASN A N 1
ATOM 672 C CA . ASN A 1 83 ? 31.172 -29.328 -14.055 1 37.25 83 ASN A CA 1
ATOM 673 C C . ASN A 1 83 ? 30.125 -30.391 -13.82 1 37.25 83 ASN A C 1
ATOM 675 O O . ASN A 1 83 ? 29.609 -30.547 -12.711 1 37.25 83 ASN A O 1
ATOM 679 N N . GLY A 1 84 ? 29.5 -31.109 -14.75 1 43.25 84 GLY A N 1
ATOM 680 C CA . GLY A 1 84 ? 28.609 -32.281 -14.773 1 43.25 84 GLY A CA 1
ATOM 681 C C . GLY A 1 84 ? 27.281 -32.031 -14.102 1 43.25 84 GLY A C 1
ATOM 682 O O . GLY A 1 84 ? 26.453 -32.938 -13.977 1 43.25 84 GLY A O 1
ATOM 683 N N . ASN A 1 85 ? 27.094 -31.172 -13.039 1 46.91 85 ASN A N 1
ATOM 684 C CA . ASN A 1 85 ? 25.969 -30.906 -12.148 1 46.91 85 ASN A CA 1
ATOM 685 C C . ASN A 1 85 ? 24.859 -30.156 -12.875 1 46.91 85 ASN A C 1
ATOM 687 O O . ASN A 1 85 ? 25.109 -29.375 -13.773 1 46.91 85 ASN A O 1
ATOM 691 N N . SER A 1 86 ? 23.5 -30.75 -12.867 1 56.91 86 SER A N 1
ATOM 692 C CA . SER A 1 86 ? 22.234 -30.312 -13.438 1 56.91 86 SER A CA 1
ATOM 693 C C . SER A 1 86 ? 22.078 -28.797 -13.336 1 56.91 86 SER A C 1
ATOM 695 O O . SER A 1 86 ? 22.297 -28.219 -12.273 1 56.91 86 SER A O 1
ATOM 697 N N . ASP A 1 87 ? 22.047 -28.078 -14.484 1 76.88 87 ASP A N 1
ATOM 698 C CA . ASP A 1 87 ? 21.938 -26.641 -14.672 1 76.88 87 ASP A CA 1
ATOM 699 C C . ASP A 1 87 ? 20.672 -26.094 -14.023 1 76.88 87 ASP A C 1
ATOM 701 O O . ASP A 1 87 ? 19.594 -26.656 -14.195 1 76.88 87 ASP A O 1
ATOM 705 N N . MET A 1 88 ? 20.891 -25.328 -13.023 1 85.56 88 MET A N 1
ATOM 706 C CA . MET A 1 88 ? 19.797 -24.641 -12.32 1 85.56 88 MET A CA 1
ATOM 707 C C . MET A 1 88 ? 19.328 -23.422 -13.102 1 85.56 88 MET A C 1
ATOM 709 O O . MET A 1 88 ? 20.125 -22.75 -13.75 1 85.56 88 MET A O 1
ATOM 713 N N . VAL A 1 89 ? 18.062 -23.297 -13.164 1 89.94 89 VAL A N 1
ATOM 714 C CA . VAL A 1 89 ? 17.469 -22.078 -13.719 1 89.94 89 VAL A CA 1
ATOM 715 C C . VAL A 1 89 ? 17.031 -21.156 -12.586 1 89.94 89 VAL A C 1
ATOM 717 O O . VAL A 1 89 ? 16.359 -21.594 -11.641 1 89.94 89 VAL A O 1
ATOM 720 N N . VAL A 1 90 ? 17.484 -19.828 -12.68 1 91.25 90 VAL A N 1
ATOM 721 C CA . VAL A 1 90 ? 17.125 -18.859 -11.648 1 91.25 90 VAL A CA 1
ATOM 722 C C . VAL A 1 90 ? 16.516 -17.609 -12.297 1 91.25 90 VAL A C 1
ATOM 724 O O . VAL A 1 90 ? 17.094 -17.047 -13.242 1 91.25 90 VAL A O 1
ATOM 727 N N . VAL A 1 91 ? 15.367 -17.281 -11.922 1 94 91 VAL A N 1
ATOM 728 C CA . VAL A 1 91 ? 14.789 -15.969 -12.211 1 94 91 VAL A CA 1
ATOM 729 C C . VAL A 1 91 ? 14.711 -15.141 -10.93 1 94 91 VAL A C 1
ATOM 731 O O . VAL A 1 91 ? 13.984 -15.492 -10 1 94 91 VAL A O 1
ATOM 734 N N . LYS A 1 92 ? 15.492 -14.039 -10.906 1 93.25 92 LYS A N 1
ATOM 735 C CA . LYS A 1 92 ? 15.664 -13.297 -9.656 1 93.25 92 LYS A CA 1
ATOM 736 C C . LYS A 1 92 ? 14.961 -11.945 -9.727 1 93.25 92 LYS A C 1
ATOM 738 O O . LYS A 1 92 ? 14.82 -11.359 -10.805 1 93.25 92 LYS A O 1
ATOM 743 N N . ASP A 1 93 ? 14.453 -11.484 -8.648 1 94.12 93 ASP A N 1
ATOM 744 C CA . ASP A 1 93 ? 13.953 -10.141 -8.406 1 94.12 93 ASP A CA 1
ATOM 745 C C . ASP A 1 93 ? 12.719 -9.852 -9.258 1 94.12 93 ASP A C 1
ATOM 747 O O . ASP A 1 93 ? 12.648 -8.82 -9.93 1 94.12 93 ASP A O 1
ATOM 751 N N . ILE A 1 94 ? 11.82 -10.781 -9.266 1 95.44 94 ILE A N 1
ATOM 752 C CA . ILE A 1 94 ? 10.508 -10.531 -9.859 1 95.44 94 ILE A CA 1
ATOM 753 C C . ILE A 1 94 ? 9.703 -9.602 -8.961 1 95.44 94 ILE A C 1
ATOM 755 O O . ILE A 1 94 ? 9.453 -9.914 -7.793 1 95.44 94 ILE A O 1
ATOM 759 N N . ASP A 1 95 ? 9.344 -8.461 -9.508 1 96.06 95 ASP A N 1
ATOM 760 C CA . ASP A 1 95 ? 8.531 -7.512 -8.742 1 96.06 95 ASP A CA 1
ATOM 761 C C . ASP A 1 95 ? 7.078 -7.977 -8.656 1 96.06 95 ASP A C 1
ATOM 763 O O . ASP A 1 95 ? 6.449 -8.258 -9.672 1 96.06 95 ASP A O 1
ATOM 767 N N . ILE A 1 96 ? 6.609 -8.039 -7.453 1 97.19 96 ILE A N 1
ATOM 768 C CA . ILE A 1 96 ? 5.184 -8.312 -7.293 1 97.19 96 ILE A CA 1
ATOM 769 C C . ILE A 1 96 ? 4.605 -7.414 -6.203 1 97.19 96 ILE A C 1
ATOM 771 O O . ILE A 1 96 ? 5.348 -6.738 -5.488 1 97.19 96 ILE A O 1
ATOM 775 N N . PHE A 1 97 ? 3.328 -7.316 -6.168 1 97.94 97 PHE A N 1
ATOM 776 C CA . PHE A 1 97 ? 2.523 -6.758 -5.086 1 97.94 97 PHE A CA 1
ATOM 777 C C . PHE A 1 97 ? 1.474 -7.762 -4.621 1 97.94 97 PHE A C 1
ATOM 779 O O . PHE A 1 97 ? 1.067 -8.641 -5.387 1 97.94 97 PHE A O 1
ATOM 786 N N . SER A 1 98 ? 1.115 -7.645 -3.438 1 98.5 98 SER A N 1
ATOM 787 C CA . SER A 1 98 ? 0.06 -8.5 -2.906 1 98.5 98 SER A CA 1
ATOM 788 C C . SER A 1 98 ? -0.657 -7.832 -1.736 1 98.5 98 SER A C 1
ATOM 790 O O . SER A 1 98 ? -0.396 -6.668 -1.424 1 98.5 98 SER A O 1
ATOM 792 N N . TYR A 1 99 ? -1.646 -8.461 -1.235 1 98.56 99 TYR A N 1
ATOM 793 C CA . TYR A 1 99 ? -2.414 -7.965 -0.099 1 98.56 99 TYR A CA 1
ATOM 794 C C . TYR A 1 99 ? -2.494 -9.008 1.006 1 98.56 99 TYR A C 1
ATOM 796 O O . TYR A 1 99 ? -2.82 -10.172 0.748 1 98.56 99 TYR A O 1
ATOM 804 N N . CYS A 1 100 ? -2.129 -8.57 2.139 1 97.81 100 CYS A N 1
ATOM 805 C CA . CYS A 1 100 ? -2.205 -9.484 3.273 1 97.81 100 CYS A CA 1
ATOM 806 C C . CYS A 1 100 ? -3.654 -9.844 3.59 1 97.81 100 CYS A C 1
ATOM 808 O O . CYS A 1 100 ? -4.516 -8.961 3.65 1 97.81 100 CYS A O 1
ATOM 810 N N . GLU A 1 101 ? -3.936 -11.078 3.865 1 97.31 101 GLU A N 1
ATOM 811 C CA . GLU A 1 101 ? -5.309 -11.508 4.102 1 97.31 101 GLU A CA 1
ATOM 812 C C . GLU A 1 101 ? -5.824 -11.008 5.449 1 97.31 101 GLU A C 1
ATOM 814 O O . GLU A 1 101 ? -7.027 -10.812 5.625 1 97.31 101 GLU A O 1
ATOM 819 N N . HIS A 1 102 ? -4.91 -10.734 6.344 1 96.94 102 HIS A N 1
ATOM 820 C CA . HIS A 1 102 ? -5.324 -10.383 7.699 1 96.94 102 HIS A CA 1
ATOM 821 C C . HIS A 1 102 ? -5.871 -8.961 7.75 1 96.94 102 HIS A C 1
ATOM 823 O O . HIS A 1 102 ? -6.762 -8.664 8.555 1 96.94 102 HIS A O 1
ATOM 829 N N . HIS A 1 103 ? -5.352 -8.039 6.871 1 97.94 103 HIS A N 1
ATOM 830 C CA . HIS A 1 103 ? -5.73 -6.637 6.996 1 97.94 103 HIS A CA 1
ATOM 831 C C . HIS A 1 103 ? -6.145 -6.055 5.648 1 97.94 103 HIS A C 1
ATOM 833 O O . HIS A 1 103 ? -6.488 -4.875 5.559 1 97.94 103 HIS A O 1
ATOM 839 N N . LEU A 1 104 ? -6.121 -6.875 4.555 1 97.75 104 LEU A N 1
ATOM 840 C CA . LEU A 1 104 ? -6.312 -6.316 3.221 1 97.75 104 LEU A CA 1
ATOM 841 C C . LEU A 1 104 ? -5.328 -5.18 2.961 1 97.75 104 LEU A C 1
ATOM 843 O O . LEU A 1 104 ? -5.664 -4.203 2.291 1 97.75 104 LEU A O 1
ATOM 847 N N . ALA A 1 105 ? -4.121 -5.34 3.525 1 97.94 105 ALA A N 1
ATOM 848 C CA . ALA A 1 105 ? -3.096 -4.305 3.428 1 97.94 105 ALA A CA 1
ATOM 849 C C . ALA A 1 105 ? -2.07 -4.648 2.352 1 97.94 105 ALA A C 1
ATOM 851 O O . ALA A 1 105 ? -1.68 -5.809 2.207 1 97.94 105 ALA A O 1
ATOM 852 N N . LEU A 1 106 ? -1.631 -3.691 1.707 1 98.06 106 LEU A N 1
ATOM 853 C CA . LEU A 1 106 ? -0.711 -3.852 0.585 1 98.06 106 LEU A CA 1
ATOM 854 C C . LEU A 1 106 ? 0.637 -4.383 1.061 1 98.06 106 LEU A C 1
ATOM 856 O O . LEU A 1 106 ? 1.165 -3.926 2.076 1 98.06 106 LEU A O 1
ATOM 860 N N . MET A 1 107 ? 1.115 -5.367 0.469 1 97.88 107 MET A N 1
ATOM 861 C CA . MET A 1 107 ? 2.531 -5.719 0.469 1 97.88 107 MET A CA 1
ATOM 862 C C . MET A 1 107 ? 3.242 -5.125 -0.741 1 97.88 107 MET A C 1
ATOM 864 O O . MET A 1 107 ? 2.795 -5.297 -1.876 1 97.88 107 MET A O 1
ATOM 868 N N . TYR A 1 108 ? 4.258 -4.395 -0.467 1 96.56 108 TYR A N 1
ATOM 869 C CA . TYR A 1 108 ? 4.922 -3.658 -1.537 1 96.56 108 TYR A CA 1
ATOM 870 C C . TYR A 1 108 ? 6.43 -3.877 -1.498 1 96.56 108 TYR A C 1
ATOM 872 O O . TYR A 1 108 ? 6.945 -4.531 -0.588 1 96.56 108 TYR A O 1
ATOM 880 N N . ASP A 1 109 ? 7.117 -3.445 -2.594 1 94.88 109 ASP A N 1
ATOM 881 C CA . ASP A 1 109 ? 8.547 -3.658 -2.756 1 94.88 109 ASP A CA 1
ATOM 882 C C . ASP A 1 109 ? 8.906 -5.137 -2.6 1 94.88 109 ASP A C 1
ATOM 884 O O . ASP A 1 109 ? 9.906 -5.473 -1.959 1 94.88 109 ASP A O 1
ATOM 888 N N . MET A 1 110 ? 8.078 -5.98 -3.09 1 96.69 110 MET A N 1
ATOM 889 C CA . MET A 1 110 ? 8.336 -7.414 -2.982 1 96.69 110 MET A CA 1
ATOM 890 C C . MET A 1 110 ? 9.211 -7.898 -4.133 1 96.69 110 MET A C 1
ATOM 892 O O . MET A 1 110 ? 9.039 -7.469 -5.277 1 96.69 110 MET A O 1
ATOM 896 N N . LYS A 1 111 ? 10.117 -8.711 -3.838 1 97 111 LYS A N 1
ATOM 897 C CA . LYS A 1 111 ? 10.977 -9.383 -4.805 1 97 111 LYS A CA 1
ATOM 898 C C . LYS A 1 111 ? 10.914 -10.898 -4.637 1 97 111 LYS A C 1
ATOM 900 O O . LYS A 1 111 ? 11.117 -11.422 -3.539 1 97 111 LYS A O 1
ATOM 905 N N . VAL A 1 112 ? 10.602 -11.539 -5.695 1 97.38 112 VAL A N 1
ATOM 906 C CA . VAL A 1 112 ? 10.539 -12.992 -5.699 1 97.38 112 VAL A CA 1
ATOM 907 C C . VAL A 1 112 ? 11.68 -13.562 -6.547 1 97.38 112 VAL A C 1
ATOM 909 O O . VAL A 1 112 ? 11.914 -13.094 -7.664 1 97.38 112 VAL A O 1
ATOM 912 N N . THR A 1 113 ? 12.359 -14.438 -5.984 1 96.19 113 THR A N 1
ATOM 913 C CA . THR A 1 113 ? 13.352 -15.211 -6.719 1 96.19 113 THR A CA 1
ATOM 914 C C . THR A 1 113 ? 12.945 -16.688 -6.789 1 96.19 113 THR A C 1
ATOM 916 O O . THR A 1 113 ? 12.602 -17.281 -5.77 1 96.19 113 THR A O 1
ATOM 919 N N . VAL A 1 114 ? 12.922 -17.234 -7.957 1 96.19 114 VAL A N 1
ATOM 920 C CA . VAL A 1 114 ? 12.57 -18.641 -8.164 1 96.19 114 VAL A CA 1
ATOM 921 C C . VAL A 1 114 ? 13.758 -19.375 -8.781 1 96.19 114 VAL A C 1
ATOM 923 O O . VAL A 1 114 ? 14.32 -18.938 -9.789 1 96.19 114 VAL A O 1
ATOM 926 N N . ALA A 1 115 ? 14.125 -20.438 -8.164 1 93.56 115 ALA A N 1
ATOM 927 C CA . ALA A 1 115 ? 15.164 -21.328 -8.688 1 93.56 115 ALA A CA 1
ATOM 928 C C . ALA A 1 115 ? 14.672 -22.766 -8.758 1 93.56 115 ALA A C 1
ATOM 930 O O . ALA A 1 115 ? 13.914 -23.219 -7.895 1 93.56 115 ALA A O 1
ATOM 931 N N . TYR A 1 116 ? 15.07 -23.484 -9.805 1 93.06 116 TYR A N 1
ATOM 932 C CA . TYR A 1 116 ? 14.734 -24.891 -9.875 1 93.06 116 TYR A CA 1
ATOM 933 C C . TYR A 1 116 ? 1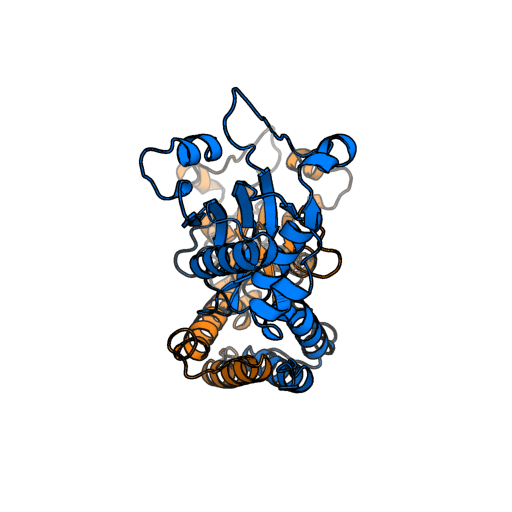5.734 -25.641 -10.758 1 93.06 116 TYR A C 1
ATOM 935 O O . TYR A 1 116 ? 16.453 -25.031 -11.555 1 93.06 116 TYR A O 1
ATOM 943 N N . ILE A 1 117 ? 15.805 -26.906 -10.539 1 90.56 117 ILE A N 1
ATOM 944 C CA . ILE A 1 117 ? 16.594 -27.812 -11.367 1 90.56 117 ILE A CA 1
ATOM 945 C C . ILE A 1 117 ? 15.688 -28.578 -12.32 1 90.56 117 ILE A C 1
ATOM 947 O O . ILE A 1 117 ? 14.883 -29.406 -11.883 1 90.56 117 ILE A O 1
ATOM 951 N N . PRO A 1 118 ? 15.828 -28.297 -13.625 1 92.25 118 PRO A N 1
ATOM 952 C CA . PRO A 1 118 ? 14.922 -28.906 -14.602 1 92.25 118 PRO A CA 1
ATOM 953 C C . PRO A 1 118 ? 15.055 -30.422 -14.664 1 92.25 118 PRO A C 1
ATOM 955 O O . PRO A 1 118 ? 16.141 -30.969 -14.445 1 92.25 118 PRO A O 1
ATOM 958 N N . LYS A 1 119 ? 13.961 -31.078 -14.961 1 88.5 119 LYS A N 1
ATOM 959 C CA . LYS A 1 119 ? 13.891 -32.5 -15.266 1 88.5 119 LYS A CA 1
ATOM 960 C C . LYS A 1 119 ? 13.492 -32.719 -16.719 1 88.5 119 LYS A C 1
ATOM 962 O O . LYS A 1 119 ? 12.383 -33.188 -17 1 88.5 119 LYS A O 1
ATOM 967 N N . GLY A 1 120 ? 14.422 -32.344 -17.672 1 86.44 120 GLY A N 1
ATOM 968 C CA . GLY A 1 120 ? 14.227 -32.625 -19.094 1 86.44 120 GLY A CA 1
ATOM 969 C C . GLY A 1 120 ? 13.516 -31.469 -19.797 1 86.44 120 GLY A C 1
ATOM 970 O O . GLY A 1 120 ? 13.547 -31.391 -21.031 1 86.44 120 GLY A O 1
ATOM 971 N N . ARG A 1 121 ? 12.797 -30.641 -19 1 86.81 121 ARG A N 1
ATOM 972 C CA . ARG A 1 121 ? 12.078 -29.531 -19.625 1 86.81 121 ARG A CA 1
ATOM 973 C C . ARG A 1 121 ? 12.305 -28.234 -18.859 1 86.81 121 ARG A C 1
ATOM 975 O O . ARG A 1 121 ? 12.492 -28.25 -17.641 1 86.81 121 ARG A O 1
ATOM 982 N N . VAL A 1 122 ? 12.25 -27.109 -19.578 1 91.62 122 VAL A N 1
ATOM 983 C CA . VAL A 1 122 ? 12.391 -25.797 -18.984 1 91.62 122 VAL A CA 1
ATOM 984 C C . VAL A 1 122 ? 11.148 -24.953 -19.297 1 91.62 122 VAL A C 1
ATOM 986 O O . VAL A 1 122 ? 10.672 -24.953 -20.438 1 91.62 122 VAL A O 1
ATOM 989 N N . ILE A 1 123 ? 10.68 -24.297 -18.344 1 94.94 123 ILE A N 1
ATOM 990 C CA . ILE A 1 123 ? 9.523 -23.438 -18.516 1 94.94 123 ILE A CA 1
ATOM 991 C C . ILE A 1 123 ? 9.961 -22.109 -19.141 1 94.94 123 ILE A C 1
ATOM 993 O O . ILE A 1 123 ? 11.078 -21.641 -18.906 1 94.94 123 ILE A O 1
ATOM 997 N N . GLY A 1 124 ? 9.07 -21.484 -20 1 92.31 124 GLY A N 1
ATOM 998 C CA . GLY A 1 124 ? 9.359 -20.125 -20.453 1 92.31 124 GLY A CA 1
ATOM 999 C C . GLY A 1 124 ? 9.625 -19.156 -19.328 1 92.31 124 GLY A C 1
ATOM 1000 O O . GLY A 1 124 ? 8.875 -19.125 -18.344 1 92.31 124 GLY A O 1
ATOM 1001 N N . LEU A 1 125 ? 10.625 -18.406 -19.422 1 90.94 125 LEU A N 1
ATOM 1002 C CA . LEU A 1 125 ? 11.031 -17.516 -18.344 1 90.94 125 LEU A CA 1
ATOM 1003 C C . LEU A 1 125 ? 9.914 -16.547 -17.969 1 90.94 125 LEU A C 1
ATOM 1005 O O . LEU A 1 125 ? 9.641 -16.312 -16.797 1 90.94 125 LEU A O 1
ATOM 1009 N N . SER A 1 126 ? 9.188 -16.016 -18.906 1 94.88 126 SER A N 1
ATOM 1010 C CA . SER A 1 126 ? 8.125 -15.047 -18.672 1 94.88 126 SER A CA 1
ATOM 1011 C C . SER A 1 126 ? 6.957 -15.688 -17.922 1 94.88 126 SER A C 1
ATOM 1013 O O . SER A 1 126 ? 6.215 -15.008 -17.203 1 94.88 126 SER A O 1
ATOM 1015 N N . LYS A 1 127 ? 6.871 -17.016 -18.109 1 97.06 127 LYS A N 1
ATOM 1016 C CA . LYS A 1 127 ? 5.789 -17.719 -17.438 1 97.06 127 LYS A CA 1
ATOM 1017 C C . LYS A 1 127 ? 6.02 -17.781 -15.93 1 97.06 127 LYS A C 1
ATOM 1019 O O . LYS A 1 127 ? 5.066 -17.75 -15.148 1 97.06 127 LYS A O 1
ATOM 1024 N N . ILE A 1 128 ? 7.297 -17.812 -15.516 1 97.12 128 ILE A N 1
ATOM 1025 C CA . ILE A 1 128 ? 7.609 -17.812 -14.086 1 97.12 128 ILE A CA 1
ATOM 1026 C C . ILE A 1 128 ? 7.141 -16.5 -13.461 1 97.12 128 ILE A C 1
ATOM 1028 O O . ILE A 1 128 ? 6.504 -16.5 -12.406 1 97.12 128 ILE A O 1
ATOM 1032 N N . ALA A 1 129 ? 7.395 -15.398 -14.148 1 96.94 129 ALA A N 1
ATOM 1033 C CA . ALA A 1 129 ? 6.953 -14.086 -13.672 1 96.94 129 ALA A CA 1
ATOM 1034 C C . ALA A 1 129 ? 5.43 -14.008 -13.617 1 96.94 129 ALA A C 1
ATOM 1036 O O . ALA A 1 129 ? 4.867 -13.453 -12.672 1 96.94 129 ALA A O 1
ATOM 1037 N N . ARG A 1 130 ? 4.793 -14.578 -14.594 1 98.06 130 ARG A N 1
ATOM 1038 C CA . ARG A 1 130 ? 3.338 -14.555 -14.648 1 98.06 130 ARG A CA 1
ATOM 1039 C C . ARG A 1 130 ? 2.73 -15.398 -13.539 1 98.06 130 ARG A C 1
ATOM 1041 O O . ARG A 1 130 ? 1.7 -15.039 -12.969 1 98.06 130 ARG A O 1
ATOM 1048 N N . ILE A 1 131 ? 3.365 -16.516 -13.227 1 98.62 131 ILE A N 1
ATOM 1049 C CA . ILE A 1 131 ? 2.928 -17.359 -12.117 1 98.62 131 ILE A CA 1
ATOM 1050 C C . ILE A 1 131 ? 3.029 -16.578 -10.812 1 98.62 131 ILE A C 1
ATOM 1052 O O . ILE A 1 131 ? 2.07 -16.531 -10.039 1 98.62 131 ILE A O 1
ATOM 1056 N N . ALA A 1 132 ? 4.195 -15.961 -10.617 1 98.56 132 ALA A N 1
ATOM 1057 C CA . ALA A 1 132 ? 4.391 -15.172 -9.406 1 98.56 132 ALA A CA 1
ATOM 1058 C C . ALA A 1 132 ? 3.346 -14.062 -9.297 1 98.56 132 ALA A C 1
ATOM 1060 O O . ALA A 1 132 ? 2.77 -13.844 -8.227 1 98.56 132 ALA A O 1
ATOM 1061 N N . ASP A 1 133 ? 3.061 -13.43 -10.352 1 97.69 133 ASP A N 1
ATOM 1062 C CA . ASP A 1 133 ? 2.096 -12.336 -10.391 1 97.69 133 ASP A CA 1
ATOM 1063 C C . ASP A 1 133 ? 0.688 -12.836 -10.062 1 97.69 133 ASP A C 1
ATOM 1065 O O . ASP A 1 133 ? 0.004 -12.258 -9.219 1 97.69 133 ASP A O 1
ATOM 1069 N N . MET A 1 134 ? 0.301 -13.898 -10.68 1 98.38 134 MET A N 1
ATOM 1070 C CA . MET A 1 134 ? -1.052 -14.414 -10.5 1 98.38 134 MET A CA 1
ATOM 1071 C C . MET A 1 134 ? -1.26 -14.906 -9.07 1 98.38 134 MET A C 1
ATOM 1073 O O . MET A 1 134 ? -2.305 -14.656 -8.469 1 98.38 134 MET A O 1
ATOM 1077 N N . VAL A 1 135 ? -0.279 -15.578 -8.562 1 98.56 135 VAL A N 1
ATOM 1078 C CA . VAL A 1 135 ? -0.356 -16.094 -7.195 1 98.56 135 VAL A CA 1
ATOM 1079 C C . VAL A 1 135 ? -0.485 -14.93 -6.215 1 98.56 135 VAL A C 1
ATOM 1081 O O . VAL A 1 135 ? -1.205 -15.023 -5.215 1 98.56 135 VAL A O 1
ATOM 1084 N N . SER A 1 136 ? 0.186 -13.867 -6.465 1 98.44 136 SER A N 1
ATOM 1085 C CA . SER A 1 136 ? 0.206 -12.719 -5.562 1 98.44 136 SER A CA 1
ATOM 1086 C C . SER A 1 136 ? -1.127 -11.977 -5.582 1 98.44 136 SER A C 1
ATOM 1088 O O . SER A 1 136 ? -1.419 -11.195 -4.676 1 98.44 136 SER A O 1
ATOM 1090 N N . LYS A 1 137 ? -1.93 -12.164 -6.625 1 98.19 137 LYS A N 1
ATOM 1091 C CA . LYS A 1 137 ? -3.193 -11.453 -6.809 1 98.19 137 LYS A CA 1
ATOM 1092 C C . LYS A 1 137 ? -4.328 -12.156 -6.059 1 98.19 137 LYS A C 1
ATOM 1094 O O . LYS A 1 137 ? -5.414 -12.344 -6.605 1 98.19 137 LYS A O 1
ATOM 1099 N N . ARG A 1 138 ? -4.004 -12.633 -4.887 1 98.06 138 ARG A N 1
ATOM 1100 C CA . ARG A 1 138 ? -4.926 -13.234 -3.926 1 98.06 138 ARG A CA 1
ATOM 1101 C C . ARG A 1 138 ? -4.816 -12.547 -2.564 1 98.06 138 ARG A C 1
ATOM 1103 O O . ARG A 1 138 ? -3.982 -11.664 -2.375 1 98.06 138 ARG A O 1
ATOM 1110 N N . LEU A 1 139 ? -5.836 -12.812 -1.706 1 97.94 139 LEU A N 1
ATOM 1111 C CA . LEU A 1 139 ? -5.582 -12.602 -0.286 1 97.94 139 LEU A CA 1
ATOM 1112 C C . LEU A 1 139 ? -4.539 -13.586 0.235 1 97.94 139 LEU A C 1
ATOM 1114 O O . LEU A 1 139 ? -4.797 -14.789 0.302 1 97.94 139 LEU A O 1
ATOM 1118 N N . GLN A 1 140 ? -3.322 -13.008 0.675 1 97.94 140 GLN A N 1
ATOM 1119 C CA . GLN A 1 140 ? -2.17 -13.898 0.76 1 97.94 140 GLN A CA 1
ATOM 1120 C C . GLN A 1 140 ? -1.448 -13.742 2.096 1 97.94 140 GLN A C 1
ATOM 1122 O O . GLN A 1 140 ? -1.656 -12.758 2.807 1 97.94 140 GLN A O 1
ATOM 1127 N N . LEU A 1 141 ? -0.719 -14.68 2.473 1 98.06 141 LEU A N 1
ATOM 1128 C CA . LEU A 1 141 ? 0.455 -14.656 3.34 1 98.06 141 LEU A CA 1
ATOM 1129 C C . LEU A 1 141 ? 1.734 -14.812 2.525 1 98.06 141 LEU A C 1
ATOM 1131 O O . LEU A 1 141 ? 1.772 -15.578 1.562 1 98.06 141 LEU A O 1
ATOM 1135 N N . GLN A 1 142 ? 2.766 -14.062 2.883 1 98.19 142 GLN A N 1
ATOM 1136 C CA . GLN A 1 142 ? 4.008 -14.156 2.123 1 98.19 142 GLN A CA 1
ATOM 1137 C C . GLN A 1 142 ? 4.516 -15.594 2.07 1 98.19 142 GLN A C 1
ATOM 1139 O O . GLN A 1 142 ? 4.996 -16.047 1.03 1 98.19 142 GLN A O 1
ATOM 1144 N N . GLU A 1 143 ? 4.336 -16.297 3.137 1 97.75 143 GLU A N 1
ATOM 1145 C CA . GLU A 1 143 ? 4.715 -17.703 3.191 1 97.75 143 GLU A CA 1
ATOM 1146 C C . GLU A 1 143 ? 3.922 -18.531 2.184 1 97.75 143 GLU A C 1
ATOM 1148 O O . GLU A 1 143 ? 4.48 -19.391 1.509 1 97.75 143 GLU A O 1
ATOM 1153 N N . ARG A 1 144 ? 2.672 -18.234 2.074 1 98.44 144 ARG A N 1
ATOM 1154 C CA . ARG A 1 144 ? 1.806 -18.984 1.173 1 98.44 144 ARG A CA 1
ATOM 1155 C C . ARG A 1 144 ? 2.109 -18.656 -0.283 1 98.44 144 ARG A C 1
ATOM 1157 O O . ARG A 1 144 ? 2.033 -19.516 -1.154 1 98.44 144 ARG A O 1
ATOM 1164 N N . ILE A 1 145 ? 2.467 -17.422 -0.561 1 98.81 145 ILE A N 1
ATOM 1165 C CA . ILE A 1 145 ? 2.898 -17.062 -1.907 1 98.81 145 ILE A CA 1
ATOM 1166 C C . ILE A 1 145 ? 4.031 -17.984 -2.348 1 98.81 145 ILE A C 1
ATOM 1168 O O . ILE A 1 145 ? 4 -18.531 -3.453 1 98.81 145 ILE A O 1
ATOM 1172 N N . GLY A 1 146 ? 5.02 -18.203 -1.46 1 98.62 146 GLY A N 1
ATOM 1173 C CA . GLY A 1 146 ? 6.141 -19.078 -1.771 1 98.62 146 GLY A CA 1
ATOM 1174 C C . GLY A 1 146 ? 5.715 -20.5 -2.072 1 98.62 146 GLY A C 1
ATOM 1175 O O . GLY A 1 146 ? 6.141 -21.094 -3.072 1 98.62 146 GLY A O 1
ATOM 1176 N N . SER A 1 147 ? 4.859 -21 -1.237 1 98.69 147 SER A N 1
ATOM 1177 C CA . SER A 1 147 ? 4.43 -22.391 -1.407 1 98.69 147 SER A CA 1
ATOM 1178 C C . SER A 1 147 ? 3.584 -22.562 -2.666 1 98.69 147 SER A C 1
ATOM 1180 O O . SER A 1 147 ? 3.707 -23.562 -3.375 1 98.69 147 SER A O 1
ATOM 1182 N N . ASP A 1 148 ? 2.709 -21.578 -2.936 1 98.81 148 ASP A N 1
ATOM 1183 C CA . ASP A 1 148 ? 1.877 -21.625 -4.133 1 98.81 148 ASP A CA 1
ATOM 1184 C C . ASP A 1 148 ? 2.732 -21.609 -5.398 1 98.81 148 ASP A C 1
ATOM 1186 O O . ASP A 1 148 ? 2.492 -22.391 -6.324 1 98.81 148 ASP A O 1
ATOM 1190 N N . ILE A 1 149 ? 3.713 -20.734 -5.414 1 98.81 149 ILE A N 1
ATOM 1191 C CA . ILE A 1 149 ? 4.598 -20.672 -6.57 1 98.81 149 ILE A CA 1
ATOM 1192 C C . ILE A 1 149 ? 5.324 -22 -6.746 1 98.81 149 ILE A C 1
ATOM 1194 O O . ILE A 1 149 ? 5.371 -22.547 -7.852 1 98.81 149 ILE A O 1
ATOM 1198 N N . ALA A 1 150 ? 5.828 -22.531 -5.652 1 98.38 150 ALA A N 1
ATOM 1199 C CA . ALA A 1 150 ? 6.551 -23.797 -5.719 1 98.38 150 ALA A CA 1
ATOM 1200 C C . ALA A 1 150 ? 5.652 -24.922 -6.238 1 98.38 150 ALA A C 1
ATOM 1202 O O . ALA A 1 150 ? 6.07 -25.734 -7.07 1 98.38 150 ALA A O 1
ATOM 1203 N N . ASP A 1 151 ? 4.434 -24.969 -5.75 1 98.69 151 ASP A N 1
ATOM 1204 C CA . ASP A 1 151 ? 3.467 -25.969 -6.191 1 98.69 151 ASP A CA 1
ATOM 1205 C C . ASP A 1 151 ? 3.238 -25.891 -7.699 1 98.69 151 ASP A C 1
ATOM 1207 O O . ASP A 1 151 ? 3.287 -26.891 -8.398 1 98.69 151 ASP A O 1
ATOM 1211 N N . ILE A 1 152 ? 2.998 -24.719 -8.133 1 98.81 152 ILE A N 1
ATOM 1212 C CA . ILE A 1 152 ? 2.674 -24.516 -9.539 1 98.81 152 ILE A CA 1
ATOM 1213 C C . ILE A 1 152 ? 3.885 -24.859 -10.406 1 98.81 152 ILE A C 1
ATOM 1215 O O . ILE A 1 152 ? 3.748 -25.516 -11.438 1 98.81 152 ILE A O 1
ATOM 1219 N N . MET A 1 153 ? 5.102 -24.453 -9.984 1 98.25 153 MET A N 1
ATOM 1220 C CA . MET A 1 153 ? 6.332 -24.781 -10.695 1 98.25 153 MET A CA 1
ATOM 1221 C C . MET A 1 153 ? 6.496 -26.297 -10.828 1 98.25 153 MET A C 1
ATOM 1223 O O . MET A 1 153 ? 6.887 -26.797 -11.883 1 98.25 153 MET A O 1
ATOM 1227 N N . GLN A 1 154 ? 6.168 -26.953 -9.766 1 98.06 154 GLN A N 1
ATOM 1228 C CA . GLN A 1 154 ? 6.277 -28.406 -9.773 1 98.06 154 GLN A CA 1
ATOM 1229 C C . GLN A 1 154 ? 5.293 -29.031 -10.758 1 98.06 154 GLN A C 1
ATOM 1231 O O . GLN A 1 154 ? 5.652 -29.938 -11.516 1 98.06 154 GLN A O 1
ATOM 1236 N N . MET A 1 155 ? 4.125 -28.547 -10.758 1 98.12 155 MET A N 1
ATOM 1237 C CA . MET A 1 155 ? 3.102 -29.062 -11.656 1 98.12 155 MET A CA 1
ATOM 1238 C C . MET A 1 155 ? 3.496 -28.844 -13.117 1 98.12 155 MET A C 1
ATOM 1240 O O . MET A 1 155 ? 3.289 -29.719 -13.961 1 98.12 155 MET A O 1
ATOM 1244 N N . VAL A 1 156 ? 4.105 -27.719 -13.43 1 97.88 156 VAL A N 1
ATOM 1245 C CA . VAL A 1 156 ? 4.375 -27.297 -14.805 1 97.88 156 VAL A CA 1
ATOM 1246 C C . VAL A 1 156 ? 5.633 -28 -15.312 1 97.88 156 VAL A C 1
ATOM 1248 O O . VAL A 1 156 ? 5.676 -28.469 -16.453 1 97.88 156 VAL A O 1
ATOM 1251 N N . THR A 1 157 ? 6.672 -28.172 -14.5 1 95.88 157 THR A N 1
ATOM 1252 C CA . THR A 1 157 ? 7.984 -28.578 -14.984 1 95.88 157 THR A CA 1
ATOM 1253 C C . THR A 1 157 ? 8.289 -30.016 -14.586 1 95.88 157 THR A C 1
ATOM 1255 O O . THR A 1 157 ? 9.195 -30.641 -15.141 1 95.88 157 THR A O 1
ATOM 1258 N N . GLY A 1 158 ? 7.531 -30.438 -13.539 1 96.19 158 GLY A N 1
ATOM 1259 C CA . GLY A 1 158 ? 7.855 -31.734 -12.961 1 96.19 158 GLY A CA 1
ATOM 1260 C C . GLY A 1 158 ? 9.078 -31.703 -12.078 1 96.19 158 GLY A C 1
ATOM 1261 O O . GLY A 1 158 ? 9.477 -32.75 -11.516 1 96.19 158 GLY A O 1
ATOM 1262 N N . ALA A 1 159 ? 9.672 -30.562 -11.898 1 95.06 159 ALA A N 1
ATOM 1263 C CA . ALA A 1 159 ? 10.883 -30.453 -11.094 1 95.06 159 ALA A CA 1
ATOM 1264 C C . ALA A 1 159 ? 10.609 -30.766 -9.625 1 95.06 159 ALA A C 1
ATOM 1266 O O . ALA A 1 159 ? 9.562 -30.375 -9.086 1 95.06 159 ALA A O 1
ATOM 1267 N N . GLU A 1 160 ? 11.578 -31.391 -8.969 1 94.69 160 GLU A N 1
ATOM 1268 C CA . GLU A 1 160 ? 11.461 -31.703 -7.551 1 94.69 160 GLU A CA 1
ATOM 1269 C C . GLU A 1 160 ? 12.266 -30.734 -6.695 1 94.69 160 GLU A C 1
ATOM 1271 O O . GLU A 1 160 ? 11.969 -30.547 -5.512 1 94.69 160 GLU A O 1
ATOM 1276 N N . ASP A 1 161 ? 13.305 -30.219 -7.316 1 93.88 161 ASP A N 1
ATOM 1277 C CA . ASP A 1 161 ? 14.164 -29.25 -6.637 1 93.88 161 ASP A CA 1
ATOM 1278 C C . ASP A 1 161 ? 13.758 -27.812 -6.988 1 93.88 161 ASP A C 1
ATOM 1280 O O . ASP A 1 161 ? 14.055 -27.344 -8.086 1 93.88 161 ASP A O 1
ATOM 1284 N N . ILE A 1 162 ? 13.078 -27.172 -6.043 1 95.5 162 ILE A N 1
ATOM 1285 C CA . ILE A 1 162 ? 12.555 -25.828 -6.277 1 95.5 162 ILE A CA 1
ATOM 1286 C C . ILE A 1 162 ? 12.789 -24.953 -5.043 1 95.5 162 ILE A C 1
ATOM 1288 O O . ILE A 1 162 ? 12.602 -25.406 -3.912 1 95.5 162 ILE A O 1
ATOM 1292 N N . ALA A 1 163 ? 13.289 -23.734 -5.277 1 95.25 163 ALA A N 1
ATOM 1293 C CA . ALA A 1 163 ? 13.445 -22.734 -4.223 1 95.25 163 ALA A CA 1
ATOM 1294 C C . ALA A 1 163 ? 12.734 -21.438 -4.582 1 95.25 163 ALA A C 1
ATOM 1296 O O . ALA A 1 163 ? 12.836 -20.953 -5.715 1 95.25 163 ALA A O 1
ATOM 1297 N N . VAL A 1 164 ? 11.961 -20.922 -3.666 1 97 164 VAL A N 1
ATOM 1298 C CA . VAL A 1 164 ? 11.32 -19.609 -3.811 1 97 164 VAL A CA 1
ATOM 1299 C C . VAL A 1 164 ? 11.711 -18.719 -2.645 1 97 164 VAL A C 1
ATOM 1301 O O . VAL A 1 164 ? 11.469 -19.047 -1.483 1 97 164 VAL A O 1
ATOM 1304 N N . LEU A 1 165 ? 12.375 -17.625 -2.959 1 96.25 165 LEU A N 1
ATOM 1305 C CA . LEU A 1 165 ? 12.773 -16.609 -1.983 1 96.25 165 LEU A CA 1
ATOM 1306 C C . LEU A 1 165 ? 11.977 -15.328 -2.182 1 96.25 165 LEU A C 1
ATOM 1308 O O . LEU A 1 165 ? 11.867 -14.828 -3.305 1 96.25 165 LEU A O 1
ATOM 1312 N N . ILE A 1 166 ? 11.43 -14.852 -1.073 1 97.56 166 ILE A N 1
ATOM 1313 C CA . ILE A 1 166 ? 10.625 -13.641 -1.182 1 97.56 166 ILE A CA 1
ATOM 1314 C C . ILE A 1 166 ? 11.062 -12.633 -0.119 1 97.56 166 ILE A C 1
ATOM 1316 O O . ILE A 1 166 ? 11.289 -13 1.037 1 97.56 166 ILE A O 1
ATOM 1320 N N . GLU A 1 167 ? 11.289 -11.461 -0.48 1 97.31 167 GLU A N 1
ATOM 1321 C CA . GLU A 1 167 ? 11.398 -10.32 0.427 1 97.31 167 GLU A CA 1
ATOM 1322 C C . GLU A 1 167 ? 10.336 -9.266 0.124 1 97.31 167 GLU A C 1
ATOM 1324 O O . GLU A 1 167 ? 9.898 -9.133 -1.02 1 97.31 167 GLU A O 1
ATOM 1329 N N . GLY A 1 168 ? 9.836 -8.609 1.126 1 96.31 168 GLY A N 1
ATOM 1330 C CA . GLY A 1 168 ? 8.836 -7.59 0.889 1 96.31 168 GLY A CA 1
ATOM 1331 C C . GLY A 1 168 ? 8.5 -6.777 2.129 1 96.31 168 GLY A C 1
ATOM 1332 O O . GLY A 1 168 ? 8.883 -7.152 3.24 1 96.31 168 GLY A O 1
ATOM 1333 N N . CYS A 1 169 ? 7.859 -5.625 1.91 1 96.5 169 CYS A N 1
ATOM 1334 C CA . CYS A 1 169 ? 7.332 -4.77 2.969 1 96.5 169 CYS A CA 1
ATOM 1335 C C . CYS A 1 169 ? 5.828 -4.961 3.123 1 96.5 169 CYS A C 1
ATOM 1337 O O . CYS A 1 169 ? 5.109 -5.117 2.133 1 96.5 169 CYS A O 1
ATOM 1339 N N . HIS A 1 170 ? 5.445 -4.969 4.352 1 97.25 170 HIS A N 1
ATOM 1340 C CA . HIS A 1 170 ? 4.027 -5.098 4.66 1 97.25 170 HIS A CA 1
ATOM 1341 C C . HIS A 1 170 ? 3.471 -3.809 5.258 1 97.25 170 HIS A C 1
ATOM 1343 O O . HIS A 1 170 ? 3.873 -3.4 6.348 1 97.25 170 HIS A O 1
ATOM 1349 N N . SER A 1 171 ? 2.467 -3.219 4.621 1 96.75 171 SER A N 1
ATOM 1350 C CA . SER A 1 171 ? 1.959 -1.93 5.074 1 96.75 171 SER A CA 1
ATOM 1351 C C . SER A 1 171 ? 1.224 -2.062 6.406 1 96.75 171 SER A C 1
ATOM 1353 O O . SER A 1 171 ? 1.101 -1.09 7.152 1 96.75 171 SER A O 1
ATOM 1355 N N . CYS A 1 172 ? 0.759 -3.24 6.73 1 95.19 172 CYS A N 1
ATOM 1356 C CA . CYS A 1 172 ? 0.123 -3.443 8.031 1 95.19 172 CYS A CA 1
ATOM 1357 C C . CYS A 1 172 ? 1.143 -3.348 9.156 1 95.19 172 CYS A C 1
ATOM 1359 O O . CYS A 1 172 ? 0.771 -3.277 10.328 1 95.19 172 CYS A O 1
ATOM 1361 N N . MET A 1 173 ? 2.406 -3.258 8.828 1 92.12 173 MET A N 1
ATOM 1362 C CA . MET A 1 173 ? 3.477 -3.094 9.805 1 92.12 173 MET A CA 1
ATOM 1363 C C . MET A 1 173 ? 4.168 -1.745 9.641 1 92.12 173 MET A C 1
ATOM 1365 O O . MET A 1 173 ? 4.547 -1.108 10.625 1 92.12 173 MET A O 1
ATOM 1369 N N . THR A 1 174 ? 4.258 -1.305 8.414 1 93.88 174 THR A N 1
ATOM 1370 C CA . THR A 1 174 ? 5.051 -0.113 8.141 1 93.88 174 THR A CA 1
ATOM 1371 C C . THR A 1 174 ? 4.188 1.144 8.219 1 93.88 174 THR A C 1
ATOM 1373 O O . THR A 1 174 ? 4.648 2.191 8.68 1 93.88 174 THR A O 1
ATOM 1376 N N . ALA A 1 175 ? 2.93 0.989 7.832 1 93.56 175 ALA A N 1
ATOM 1377 C CA . ALA A 1 175 ? 2.08 2.17 7.684 1 93.56 175 ALA A CA 1
ATOM 1378 C C . ALA A 1 175 ? 1.205 2.371 8.922 1 93.56 175 ALA A C 1
ATOM 1380 O O . ALA A 1 175 ? 0.504 3.381 9.031 1 93.56 175 ALA A O 1
ATOM 1381 N N . ARG A 1 176 ? 1.282 1.393 9.781 1 90.12 176 ARG A N 1
ATOM 1382 C CA . ARG A 1 176 ? 0.424 1.462 10.961 1 90.12 176 ARG A CA 1
ATOM 1383 C C . ARG A 1 176 ? 1.045 0.714 12.141 1 90.12 176 ARG A C 1
ATOM 1385 O O . ARG A 1 176 ? 2.043 0.008 11.969 1 90.12 176 ARG A O 1
ATOM 1392 N N . GLY A 1 177 ? 0.37 0.967 13.195 1 86.31 177 GLY A N 1
ATOM 1393 C CA . GLY A 1 177 ? 0.818 0.242 14.375 1 86.31 177 GLY A CA 1
ATOM 1394 C C . GLY A 1 177 ? 2.186 0.683 14.859 1 86.31 177 GLY A C 1
ATOM 1395 O O . GLY A 1 177 ? 2.396 1.863 15.148 1 86.31 177 GLY A O 1
ATOM 1396 N N . ILE A 1 178 ? 3.135 -0.139 14.797 1 74.81 178 ILE A N 1
ATOM 1397 C CA . ILE A 1 178 ? 4.473 0.093 15.328 1 74.81 178 ILE A CA 1
ATOM 1398 C C . ILE A 1 178 ? 5.254 0.999 14.375 1 74.81 178 ILE A C 1
ATOM 1400 O O . ILE A 1 178 ? 6.27 1.582 14.758 1 74.81 178 ILE A O 1
ATOM 1404 N N . LYS A 1 179 ? 4.742 1.222 13.234 1 76.31 179 LYS A N 1
ATOM 1405 C CA . LYS A 1 179 ? 5.258 2.115 12.203 1 76.31 179 LYS A CA 1
ATOM 1406 C C . LYS A 1 179 ? 6.77 1.96 12.047 1 76.31 179 LYS A C 1
ATOM 1408 O O . LYS A 1 179 ? 7.508 2.947 12.086 1 76.31 179 LYS A O 1
ATOM 1413 N N . LYS A 1 180 ? 7.219 0.694 11.875 1 76.5 180 LYS A N 1
ATOM 1414 C CA . LYS A 1 180 ? 8.609 0.444 11.508 1 76.5 180 LYS A CA 1
ATOM 1415 C C . LYS A 1 180 ? 8.828 0.606 10.008 1 76.5 180 LYS A C 1
ATOM 1417 O O . LYS A 1 180 ? 8.797 -0.375 9.258 1 76.5 180 LYS A O 1
ATOM 1422 N N . THR A 1 181 ? 9.062 1.733 9.57 1 79.31 181 THR A N 1
ATOM 1423 C CA . THR A 1 181 ? 9.008 2.133 8.172 1 79.31 181 THR A CA 1
ATOM 1424 C C . THR A 1 181 ? 10.109 1.449 7.367 1 79.31 181 THR A C 1
ATOM 1426 O O . THR A 1 181 ? 10.008 1.326 6.145 1 79.31 181 THR A O 1
ATOM 1429 N N . ASN A 1 182 ? 11.047 0.843 7.98 1 79.56 182 ASN A N 1
ATOM 1430 C CA . ASN A 1 182 ? 12.164 0.273 7.238 1 79.56 182 ASN A CA 1
ATOM 1431 C C . ASN A 1 182 ? 12.242 -1.241 7.41 1 79.56 182 ASN A C 1
ATOM 1433 O O . ASN A 1 182 ? 13.258 -1.857 7.094 1 79.56 182 ASN A O 1
ATOM 1437 N N . THR A 1 183 ? 11.172 -1.811 7.777 1 89.5 183 THR A N 1
ATOM 1438 C CA . THR A 1 183 ? 11.227 -3.244 8.047 1 89.5 183 THR A CA 1
ATOM 1439 C C . THR A 1 183 ? 10.883 -4.043 6.793 1 89.5 183 THR A C 1
ATOM 1441 O O . THR A 1 183 ? 9.961 -3.676 6.055 1 89.5 183 THR A O 1
ATOM 1444 N N . LYS A 1 184 ? 11.656 -5.102 6.57 1 93.88 184 LYS A N 1
ATOM 1445 C CA . LYS A 1 184 ? 11.414 -6.051 5.484 1 93.88 184 LYS A CA 1
ATOM 1446 C C . LYS A 1 184 ? 11.203 -7.461 6.027 1 93.88 184 LYS A C 1
ATOM 1448 O O . LYS A 1 184 ? 11.852 -7.859 7 1 93.88 184 LYS A O 1
ATOM 1453 N N . THR A 1 185 ? 10.352 -8.203 5.395 1 95.31 185 THR A N 1
ATOM 1454 C CA . THR A 1 185 ? 10.109 -9.602 5.715 1 95.31 185 THR A CA 1
ATOM 1455 C C . THR A 1 185 ? 10.75 -10.516 4.672 1 95.31 185 THR A C 1
ATOM 1457 O O . THR A 1 185 ? 10.664 -10.242 3.471 1 95.31 185 THR A O 1
ATOM 1460 N N . TYR A 1 186 ? 11.469 -11.523 5.152 1 96 186 TYR A N 1
ATOM 1461 C CA . TYR A 1 186 ? 12.086 -12.523 4.285 1 96 186 TYR A CA 1
ATOM 1462 C C . TYR A 1 186 ? 11.492 -13.906 4.531 1 96 186 TYR A C 1
ATOM 1464 O O . TYR A 1 186 ? 11.336 -14.32 5.68 1 96 186 TYR A O 1
ATOM 1472 N N . THR A 1 187 ? 11.047 -14.57 3.475 1 96.44 187 THR A N 1
ATOM 1473 C CA . THR A 1 187 ? 10.586 -15.945 3.564 1 96.44 187 THR A CA 1
ATOM 1474 C C . THR A 1 187 ? 11.242 -16.812 2.494 1 96.44 187 THR A C 1
ATOM 1476 O O . THR A 1 187 ? 11.688 -16.297 1.462 1 96.44 187 THR A O 1
ATOM 1479 N N . GLN A 1 188 ? 11.367 -18.062 2.795 1 94.81 188 GLN A N 1
ATOM 1480 C CA . GLN A 1 188 ? 11.898 -19.016 1.823 1 94.81 188 GLN A CA 1
ATOM 1481 C C . GLN A 1 188 ? 11.062 -20.297 1.797 1 94.81 188 GLN A C 1
ATOM 1483 O O . GLN A 1 188 ? 10.586 -20.766 2.836 1 94.81 188 GLN A O 1
ATOM 1488 N N . THR A 1 189 ? 10.812 -20.812 0.672 1 96.25 189 THR A N 1
ATOM 1489 C CA . THR A 1 189 ? 10.25 -22.125 0.418 1 96.25 189 THR A CA 1
ATOM 1490 C C . THR A 1 189 ? 11.242 -23 -0.343 1 96.25 189 THR A C 1
ATOM 1492 O O . THR A 1 189 ? 11.594 -22.703 -1.485 1 96.25 189 THR A O 1
ATOM 1495 N N . LEU A 1 190 ? 11.711 -24.031 0.298 1 94.31 190 LEU A N 1
ATOM 1496 C CA . LEU A 1 190 ? 12.727 -24.906 -0.275 1 94.31 190 LEU A CA 1
ATOM 1497 C C . LEU A 1 190 ? 12.188 -26.328 -0.434 1 94.31 190 LEU A C 1
ATOM 1499 O O . LEU A 1 190 ? 11.555 -26.859 0.476 1 94.31 190 LEU A O 1
ATOM 1503 N N . ARG A 1 191 ? 12.438 -26.906 -1.56 1 94.12 191 ARG A N 1
ATOM 1504 C CA . ARG A 1 191 ? 12.031 -28.281 -1.846 1 94.12 191 ARG A CA 1
ATOM 1505 C C . ARG A 1 191 ? 13.195 -29.094 -2.416 1 94.12 191 ARG A C 1
ATOM 1507 O O . ARG A 1 191 ? 14.086 -28.531 -3.061 1 94.12 191 ARG A O 1
ATOM 1514 N N . GLY A 1 192 ? 13.109 -30.438 -2.176 1 92.94 192 GLY A N 1
ATOM 1515 C CA . GLY A 1 192 ? 14.117 -31.328 -2.719 1 92.94 192 GLY A CA 1
ATOM 1516 C C . GLY A 1 192 ? 15.516 -31.031 -2.209 1 92.94 192 GLY A C 1
ATOM 1517 O O . GLY A 1 192 ? 15.727 -30.906 -1.002 1 92.94 192 GLY A O 1
ATOM 1518 N N . ARG A 1 193 ? 16.406 -30.922 -3.105 1 87.12 193 ARG A N 1
ATOM 1519 C CA . ARG A 1 193 ? 17.812 -30.75 -2.781 1 87.12 193 ARG A CA 1
ATOM 1520 C C . ARG A 1 193 ? 18.062 -29.406 -2.098 1 87.12 193 ARG A C 1
ATOM 1522 O O . ARG A 1 193 ? 19.031 -29.25 -1.365 1 87.12 193 ARG A O 1
ATOM 1529 N N . PHE A 1 194 ? 17.156 -28.469 -2.295 1 87.94 194 PHE A N 1
ATOM 1530 C CA . PHE A 1 194 ? 17.344 -27.156 -1.703 1 87.94 194 PHE A CA 1
ATOM 1531 C C . PHE A 1 194 ? 17.047 -27.188 -0.209 1 87.94 194 PHE A C 1
ATOM 1533 O O . PHE A 1 194 ? 17.453 -26.281 0.53 1 87.94 194 PHE A O 1
ATOM 1540 N N . ASN A 1 195 ? 16.25 -28.031 0.217 1 82.75 195 ASN A N 1
ATOM 1541 C CA . ASN A 1 195 ? 15.898 -28.141 1.627 1 82.75 195 ASN A CA 1
ATOM 1542 C C . ASN A 1 195 ? 17.047 -28.688 2.457 1 82.75 195 ASN A C 1
ATOM 1544 O O . ASN A 1 195 ? 17.094 -28.5 3.676 1 82.75 195 ASN A O 1
ATOM 1548 N N . ASN A 1 196 ? 18 -29.344 1.862 1 72.69 196 ASN A N 1
ATOM 1549 C CA . ASN A 1 196 ? 19.094 -29.953 2.607 1 72.69 196 ASN A CA 1
ATOM 1550 C C . ASN A 1 196 ? 20.125 -28.922 3.021 1 72.69 196 ASN A C 1
ATOM 1552 O O . ASN A 1 196 ? 20.484 -28.031 2.238 1 72.69 196 ASN A O 1
ATOM 1556 N N . GLU A 1 197 ? 20.062 -28.5 4.406 1 59.69 197 GLU A N 1
ATOM 1557 C CA . GLU A 1 197 ? 20.844 -27.516 5.137 1 59.69 197 GLU A CA 1
ATOM 1558 C C . GLU A 1 197 ? 22.219 -27.312 4.5 1 59.69 197 GLU A C 1
ATOM 1560 O O . GLU A 1 197 ? 22.781 -26.219 4.551 1 59.69 197 GLU A O 1
ATOM 1565 N N . SER A 1 198 ? 22.719 -28.281 4.008 1 52.66 198 SER A N 1
ATOM 1566 C CA . SER A 1 198 ? 24.109 -28.203 3.58 1 52.66 198 SER A CA 1
ATOM 1567 C C . SER A 1 198 ? 24.25 -27.375 2.307 1 52.66 198 SER A C 1
ATOM 1569 O O . SER A 1 198 ? 25.359 -27.047 1.88 1 52.66 198 SER A O 1
ATOM 1571 N N . ASN A 1 199 ? 23.078 -26.938 1.801 1 52.44 199 ASN A N 1
ATOM 1572 C CA . ASN A 1 199 ? 23.266 -26.344 0.479 1 52.44 199 ASN A CA 1
ATOM 1573 C C . ASN A 1 199 ? 23.391 -24.828 0.553 1 52.44 199 ASN A C 1
ATOM 1575 O O . ASN A 1 199 ? 22.562 -24.172 1.193 1 52.44 199 ASN A O 1
ATOM 1579 N N . GLY A 1 200 ? 24.625 -24.281 0.549 1 52.78 200 GLY A N 1
ATOM 1580 C CA . GLY A 1 200 ? 25.141 -22.938 0.347 1 52.78 200 GLY A CA 1
ATOM 1581 C C . GLY A 1 200 ? 24.234 -22.078 -0.535 1 52.78 200 GLY A C 1
ATOM 1582 O O . GLY A 1 200 ? 24.562 -20.922 -0.827 1 52.78 200 GLY A O 1
ATOM 1583 N N . PHE A 1 201 ? 23.266 -22.766 -0.968 1 53.72 201 PHE A N 1
ATOM 1584 C CA . PHE A 1 201 ? 22.5 -22 -1.951 1 53.72 201 PHE A CA 1
ATOM 1585 C C . PHE A 1 201 ? 21.922 -20.75 -1.32 1 53.72 201 PHE A C 1
ATOM 1587 O O . PHE A 1 201 ? 21.984 -19.656 -1.905 1 53.72 201 PHE A O 1
ATOM 1594 N N . VAL A 1 202 ? 21.406 -20.922 -0.141 1 55.09 202 VAL A N 1
ATOM 1595 C CA . VAL A 1 202 ? 20.719 -19.781 0.458 1 55.09 202 VAL A CA 1
ATOM 1596 C C . VAL A 1 202 ? 21.719 -18.672 0.745 1 55.09 202 VAL A C 1
ATOM 1598 O O . VAL A 1 202 ? 21.391 -17.484 0.661 1 55.09 202 VAL A O 1
ATOM 1601 N N . GLN A 1 203 ? 22.906 -19.078 1.101 1 50.78 203 GLN A N 1
ATOM 1602 C CA . GLN A 1 203 ? 23.922 -18.078 1.424 1 50.78 203 GLN A CA 1
ATOM 1603 C C . GLN A 1 203 ? 24.219 -17.188 0.22 1 50.78 203 GLN A C 1
ATOM 1605 O O . GLN A 1 203 ? 24.5 -16 0.376 1 50.78 203 GLN A O 1
ATOM 1610 N N . TRP A 1 204 ? 24.234 -17.75 -0.886 1 46.19 204 TRP A N 1
ATOM 1611 C CA . TRP A 1 204 ? 24.688 -17 -2.057 1 46.19 204 TRP A CA 1
ATOM 1612 C C . TRP A 1 204 ? 23.672 -15.914 -2.428 1 46.19 204 TRP A C 1
ATOM 1614 O O . TRP A 1 204 ? 24.047 -14.828 -2.867 1 46.19 204 TRP A O 1
ATOM 1624 N N . TRP A 1 205 ? 22.484 -16.188 -2.221 1 51.75 205 TRP A N 1
ATOM 1625 C CA . TRP A 1 205 ? 21.516 -15.289 -2.824 1 51.75 205 TRP A CA 1
ATOM 1626 C C . TRP A 1 205 ? 21.281 -14.07 -1.932 1 51.75 205 TRP A C 1
ATOM 1628 O O . TRP A 1 205 ? 20.625 -13.109 -2.342 1 51.75 205 TRP A O 1
ATOM 1638 N N . ASN A 1 206 ? 21.641 -14.227 -0.736 1 49.84 206 ASN A N 1
ATOM 1639 C CA . ASN A 1 206 ? 21.484 -13.07 0.15 1 49.84 206 ASN A CA 1
ATOM 1640 C C . ASN A 1 206 ? 22.516 -11.984 -0.172 1 49.84 206 ASN A C 1
ATOM 1642 O O . ASN A 1 206 ? 22.5 -10.922 0.452 1 49.84 206 ASN A O 1
ATOM 1646 N N . ARG A 1 207 ? 23.438 -12.258 -1.08 1 43.12 207 ARG A N 1
ATOM 1647 C CA . ARG A 1 207 ? 24.391 -11.195 -1.385 1 43.12 207 ARG A CA 1
ATOM 1648 C C . ARG A 1 207 ? 23.906 -10.336 -2.541 1 43.12 207 ARG A C 1
ATOM 1650 O O . ARG A 1 207 ? 23.297 -10.844 -3.484 1 43.12 207 ARG A O 1
ATOM 1657 N N . MET B 1 1 ? -20.141 22.734 19.859 1 32.84 1 MET B N 1
ATOM 1658 C CA . MET B 1 1 ? -19.172 21.656 20 1 32.84 1 MET B CA 1
ATOM 1659 C C . MET B 1 1 ? -19.344 20.625 18.891 1 32.84 1 MET B C 1
ATOM 1661 O O . MET B 1 1 ? -20.156 19.688 19.031 1 32.84 1 MET B O 1
ATOM 1665 N N . GLU B 1 2 ? -19.625 20.984 17.672 1 39.53 2 GLU B N 1
ATOM 1666 C CA . GLU B 1 2 ? -20.109 20.219 16.516 1 39.53 2 GLU B CA 1
ATOM 1667 C C . GLU B 1 2 ? -19.312 18.922 16.359 1 39.53 2 GLU B C 1
ATOM 1669 O O . GLU B 1 2 ? -18.094 18.938 16.328 1 39.53 2 GLU B O 1
ATOM 1674 N N . LYS B 1 3 ? -19.766 17.75 16.703 1 44.09 3 LYS B N 1
ATOM 1675 C CA . LYS B 1 3 ? -19.281 16.391 17 1 44.09 3 LYS B CA 1
ATOM 1676 C C . LYS B 1 3 ? -18.453 15.844 15.852 1 44.09 3 LYS B C 1
ATOM 1678 O O . LYS B 1 3 ? -18.812 15.992 14.688 1 44.09 3 LYS B O 1
ATOM 1683 N N . HIS B 1 4 ? -17.094 15.75 15.914 1 53.34 4 HIS B N 1
ATOM 1684 C CA . HIS B 1 4 ? -16.031 15.141 15.117 1 53.34 4 HIS B CA 1
ATOM 1685 C C . HIS B 1 4 ? -16.516 13.867 14.438 1 53.34 4 HIS B C 1
ATOM 1687 O O . HIS B 1 4 ? -17.109 12.992 15.094 1 53.34 4 HIS B O 1
ATOM 1693 N N . LYS B 1 5 ? -17 13.984 13.281 1 61.38 5 LYS B N 1
ATOM 1694 C CA . LYS B 1 5 ? -17.438 12.836 12.5 1 61.38 5 LYS B CA 1
ATOM 1695 C C . LYS B 1 5 ? -16.531 11.633 12.734 1 61.38 5 LYS B C 1
ATOM 1697 O O . LYS B 1 5 ? -15.367 11.625 12.32 1 61.38 5 LYS B O 1
ATOM 1702 N N . LYS B 1 6 ? -16.969 10.805 13.75 1 83.38 6 LYS B N 1
ATOM 1703 C CA . LYS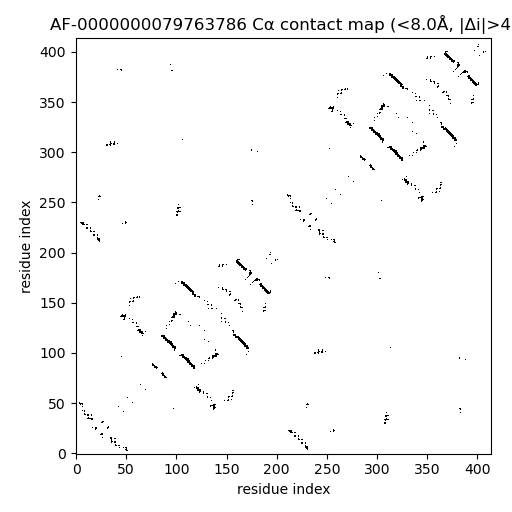 B 1 6 ? -16.234 9.625 14.18 1 83.38 6 LYS B CA 1
ATOM 1704 C C . LYS B 1 6 ? -16.344 8.5 13.148 1 83.38 6 LYS B C 1
ATOM 1706 O O . LYS B 1 6 ? -17.391 8.344 12.516 1 83.38 6 LYS B O 1
ATOM 1711 N N . ILE B 1 7 ? -15.312 7.98 12.727 1 96.31 7 ILE B N 1
ATOM 1712 C CA . ILE B 1 7 ? -15.227 6.809 11.859 1 96.31 7 ILE B CA 1
ATOM 1713 C C . ILE B 1 7 ? -16.094 5.688 12.422 1 96.31 7 ILE B C 1
ATOM 1715 O O . ILE B 1 7 ? -15.977 5.332 13.594 1 96.31 7 ILE B O 1
ATOM 1719 N N . ASP B 1 8 ? -17.062 5.34 11.719 1 97.88 8 ASP B N 1
ATOM 1720 C CA . ASP B 1 8 ? -17.969 4.262 12.094 1 97.88 8 ASP B CA 1
ATOM 1721 C C . ASP B 1 8 ? -17.344 2.895 11.836 1 97.88 8 ASP B C 1
ATOM 1723 O O . ASP B 1 8 ? -17.562 2.285 10.789 1 97.88 8 ASP B O 1
ATOM 1727 N N . THR B 1 9 ? -16.688 2.34 12.828 1 98 9 THR B N 1
ATOM 1728 C CA . THR B 1 9 ? -15.922 1.11 12.656 1 98 9 THR B CA 1
ATOM 1729 C C . THR B 1 9 ? -16.844 -0.083 12.461 1 98 9 THR B C 1
ATOM 1731 O O . THR B 1 9 ? -16.5 -1.043 11.773 1 98 9 THR B O 1
ATOM 1734 N N . LYS B 1 10 ? -17.984 -0.021 13.023 1 98.25 10 LYS B N 1
ATOM 1735 C CA . LYS B 1 10 ? -18.922 -1.117 12.852 1 98.25 10 LYS B CA 1
ATOM 1736 C C . LYS B 1 10 ? -19.406 -1.2 11.406 1 98.25 10 LYS B C 1
ATOM 1738 O O . LYS B 1 10 ? -19.516 -2.291 10.844 1 98.25 10 LYS B O 1
ATOM 1743 N N . ALA B 1 11 ? -19.688 -0.066 10.875 1 98.44 11 ALA B N 1
ATOM 1744 C CA . ALA B 1 11 ? -20.062 -0.039 9.461 1 98.44 11 ALA B CA 1
ATOM 1745 C C . ALA B 1 11 ? -18.922 -0.539 8.578 1 98.44 11 ALA B C 1
ATOM 1747 O O . ALA B 1 11 ? -19.156 -1.269 7.609 1 98.44 11 ALA B O 1
ATOM 1748 N N . ILE B 1 12 ? -17.734 -0.141 8.859 1 98.62 12 ILE B N 1
ATOM 1749 C CA . ILE B 1 12 ? -16.578 -0.583 8.086 1 98.62 12 ILE B CA 1
ATOM 1750 C C . ILE B 1 12 ? -16.453 -2.104 8.164 1 98.62 12 ILE B C 1
ATOM 1752 O O . ILE B 1 12 ? -16.25 -2.773 7.152 1 98.62 12 ILE B O 1
ATOM 1756 N N . GLU B 1 13 ? -16.609 -2.641 9.367 1 98.38 13 GLU B N 1
ATOM 1757 C CA . GLU B 1 13 ? -16.562 -4.086 9.555 1 98.38 13 GLU B CA 1
ATOM 1758 C C . GLU B 1 13 ? -17.562 -4.797 8.641 1 98.38 13 GLU B C 1
ATOM 1760 O O . GLU B 1 13 ? -17.203 -5.766 7.965 1 98.38 13 GLU B O 1
ATOM 1765 N N . TYR B 1 14 ? -18.75 -4.281 8.688 1 98.38 14 TYR B N 1
ATOM 1766 C CA . TYR B 1 14 ? -19.812 -4.848 7.871 1 98.38 14 TYR B CA 1
ATOM 1767 C C . TYR B 1 14 ? -19.438 -4.832 6.395 1 98.38 14 TYR B C 1
ATOM 1769 O O . TYR B 1 14 ? -19.578 -5.844 5.703 1 98.38 14 TYR B O 1
ATOM 1777 N N . HIS B 1 15 ? -18.938 -3.723 5.914 1 98.5 15 HIS B N 1
ATOM 1778 C CA . HIS B 1 15 ? -18.625 -3.576 4.496 1 98.5 15 HIS B CA 1
ATOM 1779 C C . HIS B 1 15 ? -17.406 -4.398 4.102 1 98.5 15 HIS B C 1
ATOM 1781 O O . HIS B 1 15 ? -17.344 -4.922 2.988 1 98.5 15 HIS B O 1
ATOM 1787 N N . ILE B 1 16 ? -16.422 -4.527 4.984 1 98.62 16 ILE B N 1
ATOM 1788 C CA . ILE B 1 16 ? -15.25 -5.352 4.691 1 98.62 16 ILE B CA 1
ATOM 1789 C C . ILE B 1 16 ? -15.672 -6.816 4.578 1 98.62 16 ILE B C 1
ATOM 1791 O O . ILE B 1 16 ? -15.219 -7.535 3.688 1 98.62 16 ILE B O 1
ATOM 1795 N N . ALA B 1 17 ? -16.562 -7.27 5.457 1 98 17 ALA B N 1
ATOM 1796 C CA . ALA B 1 17 ? -17.078 -8.633 5.348 1 98 17 ALA B CA 1
ATOM 1797 C C . ALA B 1 17 ? -17.734 -8.859 3.99 1 98 17 ALA B C 1
ATOM 1799 O O . ALA B 1 17 ? -17.547 -9.906 3.367 1 98 17 ALA B O 1
ATOM 1800 N N . GLY B 1 18 ? -18.484 -7.895 3.59 1 98.12 18 GLY B N 1
ATOM 1801 C CA . GLY B 1 18 ? -19.109 -7.965 2.283 1 98.12 18 GLY B CA 1
ATOM 1802 C C . GLY B 1 18 ? -18.109 -8.023 1.14 1 98.12 18 GLY B C 1
ATOM 1803 O O . GLY B 1 18 ? -18.328 -8.742 0.159 1 98.12 18 GLY B O 1
ATOM 1804 N N . ILE B 1 19 ? -17.016 -7.277 1.246 1 98.5 19 ILE B N 1
ATOM 1805 C CA . ILE B 1 19 ? -15.984 -7.258 0.219 1 98.5 19 ILE B CA 1
ATOM 1806 C C . ILE B 1 19 ? -15.312 -8.625 0.141 1 98.5 19 ILE B C 1
ATOM 1808 O O . ILE B 1 19 ? -15.062 -9.141 -0.951 1 98.5 19 ILE B O 1
ATOM 1812 N N . LEU B 1 20 ? -15.023 -9.203 1.29 1 98.06 20 LEU B N 1
ATOM 1813 C CA . LEU B 1 20 ? -14.406 -10.523 1.308 1 98.06 20 LEU B CA 1
ATOM 1814 C C . LEU B 1 20 ? -15.273 -11.539 0.576 1 98.06 20 LEU B C 1
ATOM 1816 O O . LEU B 1 20 ? -14.766 -12.344 -0.215 1 98.06 20 LEU B O 1
ATOM 1820 N N . LYS B 1 21 ? -16.547 -11.484 0.818 1 97.5 21 LYS B N 1
ATOM 1821 C CA . LYS B 1 21 ? -17.484 -12.359 0.126 1 97.5 21 LYS B CA 1
ATOM 1822 C C . LYS B 1 21 ? -17.5 -12.07 -1.372 1 97.5 21 LYS B C 1
ATOM 1824 O O . LYS B 1 21 ? -17.5 -12.992 -2.189 1 97.5 21 LYS B O 1
ATOM 1829 N N . ALA B 1 22 ? -17.5 -10.812 -1.671 1 98.06 22 ALA B N 1
ATOM 1830 C CA . ALA B 1 22 ? -17.562 -10.383 -3.066 1 98.06 22 ALA B CA 1
ATOM 1831 C C . ALA B 1 22 ? -16.312 -10.836 -3.832 1 98.06 22 ALA B C 1
ATOM 1833 O O . ALA B 1 22 ? -16.375 -11.062 -5.043 1 98.06 22 ALA B O 1
ATOM 1834 N N . LEU B 1 23 ? -15.195 -10.992 -3.141 1 97.69 23 LEU B N 1
ATOM 1835 C CA . LEU B 1 23 ? -13.953 -11.445 -3.746 1 97.69 23 LEU B CA 1
ATOM 1836 C C . LEU B 1 23 ? -13.969 -12.961 -3.947 1 97.69 23 LEU B C 1
ATOM 1838 O O . LEU B 1 23 ? -13.07 -13.516 -4.578 1 97.69 23 LEU B O 1
ATOM 1842 N N . GLY B 1 24 ? -14.961 -13.609 -3.412 1 95.81 24 GLY B N 1
ATOM 1843 C CA . GLY B 1 24 ? -15.117 -15.047 -3.584 1 95.81 24 GLY B CA 1
ATOM 1844 C C . GLY B 1 24 ? -14.438 -15.859 -2.498 1 95.81 24 GLY B C 1
ATOM 1845 O O . GLY B 1 24 ? -14.125 -17.031 -2.699 1 95.81 24 GLY B O 1
ATOM 1846 N N . ASP B 1 25 ? -14.133 -15.219 -1.393 1 94.5 25 ASP B N 1
ATOM 1847 C CA . ASP B 1 25 ? -13.492 -15.938 -0.294 1 94.5 25 ASP B CA 1
ATOM 1848 C C . ASP B 1 25 ? -14.484 -16.234 0.824 1 94.5 25 ASP B C 1
ATOM 1850 O O . ASP B 1 25 ? -15.609 -15.719 0.821 1 94.5 25 ASP B O 1
ATOM 1854 N N . ASN B 1 26 ? -14.094 -17.203 1.636 1 92.44 26 ASN B N 1
ATOM 1855 C CA . ASN B 1 26 ? -14.898 -17.547 2.803 1 92.44 26 ASN B CA 1
ATOM 1856 C C . ASN B 1 26 ? -14.531 -16.688 4.012 1 92.44 26 ASN B C 1
ATOM 1858 O O . ASN B 1 26 ? -13.5 -16.922 4.652 1 92.44 26 ASN B O 1
ATOM 1862 N N . PRO B 1 27 ? -15.398 -15.781 4.348 1 91.94 27 PRO B N 1
ATOM 1863 C CA . PRO B 1 27 ? -15.07 -14.875 5.449 1 91.94 27 PRO B CA 1
ATOM 1864 C C . PRO B 1 27 ? -14.961 -15.594 6.793 1 91.94 27 PRO B C 1
ATOM 1866 O O . PRO B 1 27 ? -14.422 -15.039 7.75 1 91.94 27 PRO B O 1
ATOM 1869 N N . GLU B 1 28 ? -15.391 -16.812 6.922 1 93.06 28 GLU B N 1
ATOM 1870 C CA . GLU B 1 28 ? -15.422 -17.516 8.203 1 93.06 28 GLU B CA 1
ATOM 1871 C C . GLU B 1 28 ? -14.195 -18.406 8.375 1 93.06 28 GLU B C 1
ATOM 1873 O O . GLU B 1 28 ? -14.016 -19.031 9.422 1 93.06 28 GLU B O 1
ATOM 1878 N N . ARG B 1 29 ? -13.336 -18.391 7.449 1 94.38 29 ARG B N 1
ATOM 1879 C CA . ARG B 1 29 ? -12.156 -19.234 7.609 1 94.38 29 ARG B CA 1
ATOM 1880 C C . ARG B 1 29 ? -11.141 -18.578 8.539 1 94.38 29 ARG B C 1
ATOM 1882 O O . ARG B 1 29 ? -11.18 -17.375 8.758 1 94.38 29 ARG B O 1
ATOM 1889 N N . GLU B 1 30 ? -10.219 -19.281 9.18 1 91.75 30 GLU B N 1
ATOM 1890 C CA . GLU B 1 30 ? -9.266 -18.875 10.203 1 91.75 30 GLU B CA 1
ATOM 1891 C C . GLU B 1 30 ? -8.469 -17.641 9.758 1 91.75 30 GLU B C 1
ATOM 1893 O O . GLU B 1 30 ? -8.328 -16.688 10.508 1 91.75 30 GLU B O 1
ATOM 1898 N N . GLY B 1 31 ? -8.07 -17.422 8.57 1 92.19 31 GLY B N 1
ATOM 1899 C CA . GLY B 1 31 ? -7.281 -16.312 8.055 1 92.19 31 GLY B CA 1
ATOM 1900 C C . GLY B 1 31 ? -8.094 -15.055 7.82 1 92.19 31 GLY B C 1
ATOM 1901 O O . GLY B 1 31 ? -7.559 -13.945 7.848 1 92.19 31 GLY B O 1
ATOM 1902 N N . LEU B 1 32 ? -9.453 -15.18 7.863 1 96.38 32 LEU B N 1
ATOM 1903 C CA . LEU B 1 32 ? -10.266 -14.047 7.418 1 96.38 32 LEU B CA 1
ATOM 1904 C C . LEU B 1 32 ? -11.312 -13.688 8.461 1 96.38 32 LEU B C 1
ATOM 1906 O O . LEU B 1 32 ? -11.898 -12.602 8.414 1 96.38 32 LEU B O 1
ATOM 1910 N N . ILE B 1 33 ? -11.539 -14.531 9.461 1 97 33 ILE B N 1
ATOM 1911 C CA . ILE B 1 33 ? -12.664 -14.383 10.367 1 97 33 ILE B CA 1
ATOM 1912 C C . ILE B 1 33 ? -12.562 -13.055 11.109 1 97 33 ILE B C 1
ATOM 1914 O O . ILE B 1 33 ? -13.578 -12.391 11.344 1 97 33 ILE B O 1
ATOM 1918 N N . ASP B 1 34 ? -11.391 -12.688 11.445 1 98 34 ASP B N 1
ATOM 1919 C CA . ASP B 1 34 ? -11.203 -11.445 12.195 1 98 34 ASP B CA 1
ATOM 1920 C C . ASP B 1 34 ? -10.781 -10.305 11.273 1 98 34 ASP B C 1
ATOM 1922 O O . ASP B 1 34 ? -10.57 -9.18 11.734 1 98 34 ASP B O 1
ATOM 1926 N N . THR B 1 35 ? -10.672 -10.586 10.023 1 98.31 35 THR B N 1
ATOM 1927 C CA . THR B 1 35 ? -10.18 -9.594 9.078 1 98.31 35 THR B CA 1
ATOM 1928 C C . THR B 1 35 ? -11.078 -8.359 9.078 1 98.31 35 THR B C 1
ATOM 1930 O O . THR B 1 35 ? -10.578 -7.23 9.141 1 98.31 35 THR B O 1
ATOM 1933 N N . PRO B 1 36 ? -12.438 -8.484 9.086 1 98.38 36 PRO B N 1
ATOM 1934 C CA . PRO B 1 36 ? -13.273 -7.277 9.102 1 98.38 36 PRO B CA 1
ATOM 1935 C C . PRO B 1 36 ? -12.984 -6.375 10.297 1 98.38 36 PRO B C 1
ATOM 1937 O O . PRO B 1 36 ? -12.852 -5.16 10.141 1 98.38 36 PRO B O 1
ATOM 1940 N N . LYS B 1 37 ? -12.789 -6.984 11.414 1 98.44 37 LYS B N 1
ATOM 1941 C CA . LYS B 1 37 ? -12.484 -6.223 12.625 1 98.44 37 LYS B CA 1
ATOM 1942 C C . LYS B 1 37 ? -11.102 -5.586 12.531 1 98.44 37 LYS B C 1
ATOM 1944 O O . LYS B 1 37 ? -10.922 -4.418 12.883 1 98.44 37 LYS B O 1
ATOM 1949 N N . ARG B 1 38 ? -10.094 -6.324 12.094 1 98.31 38 ARG B N 1
ATOM 1950 C CA . ARG B 1 38 ? -8.719 -5.84 11.992 1 98.31 38 ARG B CA 1
ATOM 1951 C C . ARG B 1 38 ? -8.617 -4.688 11 1 98.31 38 ARG B C 1
ATOM 1953 O O . ARG B 1 38 ? -7.922 -3.701 11.25 1 98.31 38 ARG B O 1
ATOM 1960 N N . VAL B 1 39 ? -9.367 -4.801 9.898 1 98.5 39 VAL B N 1
ATOM 1961 C CA . VAL B 1 39 ? -9.352 -3.738 8.898 1 98.5 39 VAL B CA 1
ATOM 1962 C C . VAL B 1 39 ? -10.047 -2.498 9.445 1 98.5 39 VAL B C 1
ATOM 1964 O O . VAL B 1 39 ? -9.578 -1.374 9.25 1 98.5 39 VAL B O 1
ATOM 1967 N N . ALA B 1 40 ? -11.141 -2.686 10.086 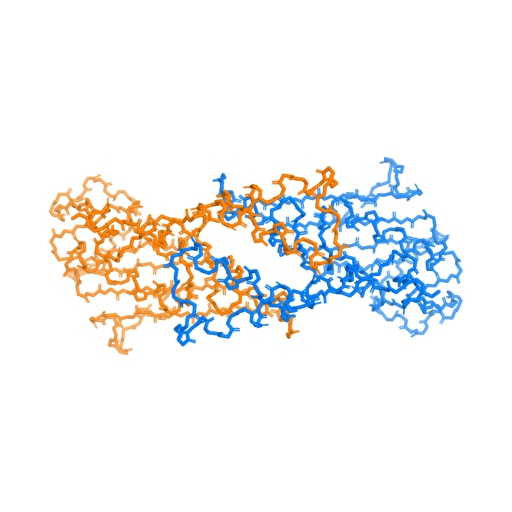1 98.44 40 ALA B N 1
ATOM 1968 C CA . ALA B 1 40 ? -11.844 -1.549 10.672 1 98.44 40 ALA B CA 1
ATOM 1969 C C . ALA B 1 40 ? -10.945 -0.789 11.641 1 98.44 40 ALA B C 1
ATOM 1971 O O . ALA B 1 40 ? -10.883 0.443 11.609 1 98.44 40 ALA B O 1
ATOM 1972 N N . LYS B 1 41 ? -10.258 -1.52 12.484 1 97.88 41 LYS B N 1
ATOM 1973 C CA . LYS B 1 41 ? -9.328 -0.899 13.422 1 97.88 41 LYS B CA 1
ATOM 1974 C C . LYS B 1 41 ? -8.203 -0.182 12.688 1 97.88 41 LYS B C 1
ATOM 1976 O O . LYS B 1 41 ? -7.82 0.932 13.055 1 97.88 41 LYS B O 1
ATOM 1981 N N . MET B 1 42 ? -7.676 -0.843 11.703 1 98.06 42 MET B N 1
ATOM 1982 C CA . MET B 1 42 ? -6.637 -0.219 10.891 1 98.06 42 MET B CA 1
ATOM 1983 C C . MET B 1 42 ? -7.137 1.079 10.273 1 98.06 42 MET B C 1
ATOM 1985 O O . MET B 1 42 ? -6.445 2.1 10.305 1 98.06 42 MET B O 1
ATOM 1989 N N . TYR B 1 43 ? -8.367 1.066 9.719 1 98.44 43 TYR B N 1
ATOM 1990 C CA . TYR B 1 43 ? -8.93 2.238 9.055 1 98.44 43 TYR B CA 1
ATOM 1991 C C . TYR B 1 43 ? -9.164 3.367 10.055 1 98.44 43 TYR B C 1
ATOM 1993 O O . TYR B 1 43 ? -8.969 4.543 9.734 1 98.44 43 TYR B O 1
ATOM 2001 N N . GLU B 1 44 ? -9.531 2.979 11.195 1 97.81 44 GLU B N 1
ATOM 2002 C CA . GLU B 1 44 ? -9.664 3.986 12.25 1 97.81 44 GLU B CA 1
ATOM 2003 C C . GLU B 1 44 ? -8.344 4.691 12.508 1 97.81 44 GLU B C 1
ATOM 2005 O O . GLU B 1 44 ? -8.312 5.906 12.727 1 97.81 44 GLU B O 1
ATOM 2010 N N . GLU B 1 45 ? -7.32 3.955 12.453 1 97.62 45 GLU B N 1
ATOM 2011 C CA . GLU B 1 45 ? -5.988 4.48 12.727 1 97.62 45 GLU B CA 1
ATOM 2012 C C . GLU B 1 45 ? -5.461 5.281 11.539 1 97.62 45 GLU B C 1
ATOM 2014 O O . GLU B 1 45 ? -5.109 6.457 11.68 1 97.62 45 GLU B O 1
ATOM 2019 N N . VAL B 1 46 ? -5.512 4.707 10.359 1 97.88 46 VAL B N 1
ATOM 2020 C CA . VAL B 1 46 ? -4.816 5.301 9.219 1 97.88 46 VAL B CA 1
ATOM 2021 C C . VAL B 1 46 ? -5.66 6.426 8.625 1 97.88 46 VAL B C 1
ATOM 2023 O O . VAL B 1 46 ? -5.168 7.227 7.832 1 97.88 46 VAL B O 1
ATOM 2026 N N . PHE B 1 47 ? -6.938 6.57 9.039 1 98.31 47 PHE B N 1
ATOM 2027 C CA . PHE B 1 47 ? -7.793 7.66 8.594 1 98.31 47 PHE B CA 1
ATOM 2028 C C . PHE B 1 47 ? -8.195 8.555 9.758 1 98.31 47 PHE B C 1
ATOM 2030 O O . PHE B 1 47 ? -9.211 9.25 9.695 1 98.31 47 PHE B O 1
ATOM 2037 N N . GLU B 1 48 ? -7.434 8.562 10.766 1 97.75 48 GLU B N 1
ATOM 2038 C CA . GLU B 1 48 ? -7.727 9.352 11.961 1 97.75 48 GLU B CA 1
ATOM 2039 C C . GLU B 1 48 ? -7.887 10.828 11.625 1 97.75 48 GLU B C 1
ATOM 2041 O O . GLU B 1 48 ? -8.719 11.516 12.219 1 97.75 48 GLU B O 1
ATOM 2046 N N . GLY B 1 49 ? -7.129 11.312 10.695 1 97.94 49 GLY B N 1
ATOM 2047 C CA . GLY B 1 49 ? -7.156 12.719 10.312 1 97.94 49 GLY B CA 1
ATOM 2048 C C . GLY B 1 49 ? -8.492 13.156 9.75 1 97.94 49 GLY B C 1
ATOM 2049 O O . GLY B 1 49 ? -8.789 14.359 9.711 1 97.94 49 GLY B O 1
ATOM 2050 N N . MET B 1 50 ? -9.305 12.203 9.312 1 97.19 50 MET B N 1
ATOM 2051 C CA . MET B 1 50 ? -10.633 12.5 8.789 1 97.19 50 MET B CA 1
ATOM 2052 C C . MET B 1 50 ? -11.492 13.18 9.844 1 97.19 50 MET B C 1
ATOM 2054 O O . MET B 1 50 ? -12.461 13.867 9.508 1 97.19 50 MET B O 1
ATOM 2058 N N . ASN B 1 51 ? -11.133 13.062 11.039 1 96.94 51 ASN B N 1
ATOM 2059 C CA . ASN B 1 51 ? -11.945 13.555 12.148 1 96.94 51 ASN B CA 1
ATOM 2060 C C . ASN B 1 51 ? -11.672 15.023 12.445 1 96.94 51 ASN B C 1
ATOM 2062 O O . ASN B 1 51 ? -12.375 15.641 13.242 1 96.94 51 ASN B O 1
ATOM 2066 N N . TYR B 1 52 ? -10.664 15.594 11.805 1 97.44 52 TYR B N 1
ATOM 2067 C CA . TYR B 1 52 ? -10.219 16.922 12.227 1 97.44 52 TYR B CA 1
ATOM 2068 C C . TYR B 1 52 ? -10.086 17.844 11.023 1 97.44 52 TYR B C 1
ATOM 2070 O O . TYR B 1 52 ? -9.648 17.438 9.953 1 97.44 52 TYR B O 1
ATOM 2078 N N . THR B 1 53 ? -10.531 19.078 11.219 1 97.38 53 THR B N 1
ATOM 2079 C CA . THR B 1 53 ? -10.234 20.125 10.25 1 97.38 53 THR B CA 1
ATOM 2080 C C . THR B 1 53 ? -8.789 20.594 10.375 1 97.38 53 THR B C 1
ATOM 2082 O O . THR B 1 53 ? -8.102 20.234 11.336 1 97.38 53 THR B O 1
ATOM 2085 N N . ASN B 1 54 ? -8.297 21.328 9.391 1 98.5 54 ASN B N 1
ATOM 2086 C CA . ASN B 1 54 ? -6.961 21.906 9.5 1 98.5 54 ASN B CA 1
ATOM 2087 C C . ASN B 1 54 ? -6.828 22.781 10.742 1 98.5 54 ASN B C 1
ATOM 2089 O O . ASN B 1 54 ? -5.789 22.75 11.406 1 98.5 54 ASN B O 1
ATOM 2093 N N . GLU B 1 55 ? -7.891 23.5 11.102 1 98.5 55 GLU B N 1
ATOM 2094 C CA . GLU B 1 55 ? -7.879 24.359 12.273 1 98.5 55 GLU B CA 1
ATOM 2095 C C . GLU B 1 55 ? -7.727 23.562 13.562 1 98.5 55 GLU B C 1
ATOM 2097 O O . GLU B 1 55 ? -6.977 23.953 14.461 1 98.5 55 GLU B O 1
ATOM 2102 N N . GLU B 1 56 ? -8.422 22.453 13.617 1 98.31 56 GLU B N 1
ATOM 2103 C CA . GLU B 1 56 ? -8.344 21.609 14.805 1 98.31 56 GLU B CA 1
ATOM 2104 C C . GLU B 1 56 ? -6.961 20.984 14.945 1 98.31 56 GLU B C 1
ATOM 2106 O O . GLU B 1 56 ? -6.43 20.875 16.062 1 98.31 56 GLU B O 1
ATOM 2111 N N . ILE B 1 57 ? -6.363 20.578 13.844 1 98.5 57 ILE B N 1
ATOM 2112 C CA . ILE B 1 57 ? -5.02 20.016 13.875 1 98.5 57 ILE B CA 1
ATOM 2113 C C . ILE B 1 57 ? -4.02 21.094 14.305 1 98.5 57 ILE B C 1
ATOM 2115 O O . ILE B 1 57 ? -3.107 20.812 15.086 1 98.5 57 ILE B O 1
ATOM 2119 N N . ALA B 1 58 ? -4.176 22.312 13.844 1 98.5 58 ALA B N 1
ATOM 2120 C CA . ALA B 1 58 ? -3.316 23.422 14.242 1 98.5 58 ALA B CA 1
ATOM 2121 C C . ALA B 1 58 ? -3.375 23.641 15.75 1 98.5 58 ALA B C 1
ATOM 2123 O O . ALA B 1 58 ? -2.344 23.844 16.391 1 98.5 58 ALA B O 1
ATOM 2124 N N . ASP B 1 59 ? -4.559 23.547 16.281 1 98.19 59 ASP B N 1
ATOM 2125 C CA . ASP B 1 59 ? -4.746 23.734 17.719 1 98.19 59 ASP B CA 1
ATOM 2126 C C . ASP B 1 59 ? -4.078 22.625 18.516 1 98.19 59 ASP B C 1
ATOM 2128 O O . ASP B 1 59 ? -3.51 22.875 19.578 1 98.19 59 ASP B O 1
ATOM 2132 N N . MET B 1 60 ? -4.125 21.438 18 1 97.5 60 MET B N 1
ATOM 2133 C CA . MET B 1 60 ? -3.561 20.266 18.672 1 97.5 60 MET B CA 1
ATOM 2134 C C . MET B 1 60 ? -2.043 20.375 18.766 1 97.5 60 MET B C 1
ATOM 2136 O O . MET B 1 60 ? -1.446 19.938 19.75 1 97.5 60 MET B O 1
ATOM 2140 N N . PHE B 1 61 ? -1.431 20.984 17.766 1 97.56 61 PHE B N 1
ATOM 2141 C CA . PHE B 1 61 ? 0.024 20.984 17.672 1 97.56 61 PHE B CA 1
ATOM 2142 C C . PHE B 1 61 ? 0.571 22.406 17.625 1 97.56 61 PHE B C 1
ATOM 2144 O O . PHE B 1 61 ? 1.432 22.703 16.797 1 97.56 61 PHE B O 1
ATOM 2151 N N . ASN B 1 62 ? 0.124 23.281 18.531 1 96.44 62 ASN B N 1
ATOM 2152 C CA . ASN B 1 62 ? 0.405 24.703 18.422 1 96.44 62 ASN B CA 1
ATOM 2153 C C . ASN B 1 62 ? 1.511 25.125 19.391 1 96.44 62 ASN B C 1
ATOM 2155 O O . ASN B 1 62 ? 1.7 26.312 19.641 1 96.44 62 ASN B O 1
ATOM 2159 N N . LYS B 1 63 ? 2.264 24.219 19.938 1 94.19 63 LYS B N 1
ATOM 2160 C CA . LYS B 1 63 ? 3.348 24.594 20.844 1 94.19 63 LYS B CA 1
ATOM 2161 C C . LYS B 1 63 ? 4.469 25.297 20.078 1 94.19 63 LYS B C 1
ATOM 2163 O O . LYS B 1 63 ? 5.09 24.719 19.188 1 94.19 63 LYS B O 1
ATOM 2168 N N . THR B 1 64 ? 4.668 26.5 20.375 1 93.06 64 THR B N 1
ATOM 2169 C CA . THR B 1 64 ? 5.715 27.312 19.75 1 93.06 64 THR B CA 1
ATOM 2170 C C . THR B 1 64 ? 6.602 27.953 20.812 1 93.06 64 THR B C 1
ATOM 2172 O O . THR B 1 64 ? 6.238 28 21.984 1 93.06 64 THR B O 1
ATOM 2175 N N . PHE B 1 65 ? 7.785 28.359 20.406 1 90 65 PHE B N 1
ATOM 2176 C CA . PHE B 1 65 ? 8.766 29 21.281 1 90 65 PHE B CA 1
ATOM 2177 C C . PHE B 1 65 ? 9.273 30.297 20.641 1 90 65 PHE B C 1
ATOM 2179 O O . PHE B 1 65 ? 9.438 30.375 19.422 1 90 65 PHE B O 1
ATOM 2186 N N . ALA B 1 66 ? 9.57 31.281 21.547 1 85.69 66 ALA B N 1
ATOM 2187 C CA . ALA B 1 66 ? 10.125 32.531 21.062 1 85.69 66 ALA B CA 1
ATOM 2188 C C . ALA B 1 66 ? 11.531 32.344 20.516 1 85.69 66 ALA B C 1
ATOM 2190 O O . ALA B 1 66 ? 12.328 31.594 21.094 1 85.69 66 ALA B O 1
ATOM 2191 N N . LEU B 1 67 ? 11.828 32.781 19.281 1 75.44 67 LEU B N 1
ATOM 2192 C CA . LEU B 1 67 ? 13.109 32.625 18.609 1 75.44 67 LEU B CA 1
ATOM 2193 C C . LEU B 1 67 ? 14.25 33.156 19.5 1 75.44 67 LEU B C 1
ATOM 2195 O O . LEU B 1 67 ? 15.352 32.594 19.469 1 75.44 67 LEU B O 1
ATOM 2199 N N . ASP B 1 68 ? 14.195 34.281 20.156 1 62.19 68 ASP B N 1
ATOM 2200 C CA . ASP B 1 68 ? 15.258 34.781 21.016 1 62.19 68 ASP B CA 1
ATOM 2201 C C . ASP B 1 68 ? 15.664 33.75 22.062 1 62.19 68 ASP B C 1
ATOM 2203 O O . ASP B 1 68 ? 16.812 33.75 22.531 1 62.19 68 ASP B O 1
ATOM 2207 N N . ARG B 1 69 ? 14.836 32.812 22.375 1 51.84 69 ARG B N 1
ATOM 2208 C CA . ARG B 1 69 ? 15.094 31.797 23.391 1 51.84 69 ARG B CA 1
ATOM 2209 C C . ARG B 1 69 ? 15.586 30.516 22.75 1 51.84 69 ARG B C 1
ATOM 2211 O O . ARG B 1 69 ? 15.914 29.547 23.453 1 51.84 69 ARG B O 1
ATOM 2218 N N . LEU B 1 70 ? 15.57 30.359 21.531 1 53.69 70 LEU B N 1
ATOM 2219 C CA . LEU B 1 70 ? 15.805 29.141 20.781 1 53.69 70 LEU B CA 1
ATOM 2220 C C . LEU B 1 70 ? 17.266 28.719 20.859 1 53.69 70 LEU B C 1
ATOM 2222 O O . LEU B 1 70 ? 17.641 27.625 20.406 1 53.69 70 LEU B O 1
ATOM 2226 N N . GLU B 1 71 ? 18.281 29.562 21.219 1 46.69 71 GLU B N 1
ATOM 2227 C CA . GLU B 1 71 ? 19.672 29.109 21.25 1 46.69 71 GLU B CA 1
ATOM 2228 C C . GLU B 1 71 ? 19.797 27.781 22 1 46.69 71 GLU B C 1
ATOM 2230 O O . GLU B 1 71 ? 20.625 26.938 21.625 1 46.69 71 GLU B O 1
ATOM 2235 N N . GLU B 1 72 ? 19.219 27.594 23.094 1 42.88 72 GLU B N 1
ATOM 2236 C CA . GLU B 1 72 ? 19.594 26.453 23.906 1 42.88 72 GLU B CA 1
ATOM 2237 C C . GLU B 1 72 ? 18.938 25.172 23.406 1 42.88 72 GLU B C 1
ATOM 2239 O O . GLU B 1 72 ? 19.453 24.062 23.609 1 42.88 72 GLU B O 1
ATOM 2244 N N . GLU B 1 73 ? 17.766 25.141 22.953 1 42.12 73 GLU B N 1
ATOM 2245 C CA . GLU B 1 73 ? 17.047 23.875 22.891 1 42.12 73 GLU B CA 1
ATOM 2246 C C . GLU B 1 73 ? 17.156 23.25 21.5 1 42.12 73 GLU B C 1
ATOM 2248 O O . GLU B 1 73 ? 16.766 22.109 21.297 1 42.12 73 GLU B O 1
ATOM 2253 N N . PHE B 1 74 ? 17.438 24 20.484 1 45.84 74 PHE B N 1
ATOM 2254 C CA . PHE B 1 74 ? 17.266 23.344 19.188 1 45.84 74 PHE B CA 1
ATOM 2255 C C . PHE B 1 74 ? 18.609 22.812 18.688 1 45.84 74 PHE B C 1
ATOM 2257 O O . PHE B 1 74 ? 19.359 23.531 18.031 1 45.84 74 PHE B O 1
ATOM 2264 N N . GLU B 1 75 ? 19.188 21.891 19.234 1 42.41 75 GLU B N 1
ATOM 2265 C CA . GLU B 1 75 ? 20.422 21.25 18.781 1 42.41 75 GLU B CA 1
ATOM 2266 C C . GLU B 1 75 ? 20.328 20.844 17.312 1 42.41 75 GLU B C 1
ATOM 2268 O O . GLU B 1 75 ? 21.312 20.953 16.578 1 42.41 75 GLU B O 1
ATOM 2273 N N . ASN B 1 76 ? 19.281 20.156 16.969 1 41.72 76 ASN B N 1
ATOM 2274 C CA . ASN B 1 76 ? 19.344 19.453 15.695 1 41.72 76 ASN B CA 1
ATOM 2275 C C . ASN B 1 76 ? 18.766 20.281 14.555 1 41.72 76 ASN B C 1
ATOM 2277 O O . ASN B 1 76 ? 18.391 19.734 13.516 1 41.72 76 ASN B O 1
ATOM 2281 N N . VAL B 1 77 ? 18.391 21.469 14.844 1 43.59 77 VAL B N 1
ATOM 2282 C CA . VAL B 1 77 ? 17.906 22.328 13.766 1 43.59 77 VAL B CA 1
ATOM 2283 C C . VAL B 1 77 ? 19.078 23.094 13.156 1 43.59 77 VAL B C 1
ATOM 2285 O O . VAL B 1 77 ? 19.812 23.797 13.867 1 43.59 77 VAL B O 1
ATOM 2288 N N . GLU B 1 78 ? 19.609 22.562 12.109 1 44.59 78 GLU B N 1
ATOM 2289 C CA . GLU B 1 78 ? 20.562 23.438 11.445 1 44.59 78 GLU B CA 1
ATOM 2290 C C . GLU B 1 78 ? 19.922 24.766 11.062 1 44.59 78 GLU B C 1
ATOM 2292 O O . GLU B 1 78 ? 19 24.812 10.25 1 44.59 78 GLU B O 1
ATOM 2297 N N . CYS B 1 79 ? 19.75 25.562 12.023 1 41.12 79 CYS B N 1
ATOM 2298 C CA . CYS B 1 79 ? 19.453 26.953 11.711 1 41.12 79 CYS B CA 1
ATOM 2299 C C . CYS B 1 79 ? 20.641 27.641 11.062 1 41.12 79 CYS B C 1
ATOM 2301 O O . CYS B 1 79 ? 21.641 27.906 11.727 1 41.12 79 CYS B O 1
ATOM 2303 N N . LYS B 1 80 ? 20.875 27.219 9.852 1 41.47 80 LYS B N 1
ATOM 2304 C CA . LYS B 1 80 ? 22 27.953 9.281 1 41.47 80 LYS B CA 1
ATOM 2305 C C . LYS B 1 80 ? 21.656 29.422 9.086 1 41.47 80 LYS B C 1
ATOM 2307 O O . LYS B 1 80 ? 20.734 29.766 8.328 1 41.47 80 LYS B O 1
ATOM 2312 N N . SER B 1 81 ? 21.766 30.234 10.148 1 39.03 81 SER B N 1
ATOM 2313 C CA . SER B 1 81 ? 21.781 31.672 9.945 1 39.03 81 SER B CA 1
ATOM 2314 C C . SER B 1 81 ? 22.984 32.125 9.117 1 39.03 81 SER B C 1
ATOM 2316 O O . SER B 1 81 ? 24.125 32 9.562 1 39.03 81 SER B O 1
ATOM 2318 N N . GLN B 1 82 ? 23.047 31.797 7.898 1 37.91 82 GLN B N 1
ATOM 2319 C CA . GLN B 1 82 ? 24.188 32.531 7.383 1 37.91 82 GLN B CA 1
ATOM 2320 C C . GLN B 1 82 ? 24.109 34 7.797 1 37.91 82 GLN B C 1
ATOM 2322 O O . GLN B 1 82 ? 23.172 34.438 8.469 1 37.91 82 GLN B O 1
ATOM 2327 N N . ASN B 1 83 ? 24.594 35.031 6.832 1 36.97 83 ASN B N 1
ATOM 2328 C CA . ASN B 1 83 ? 24.812 36.469 6.836 1 36.97 83 ASN B CA 1
ATOM 2329 C C . ASN B 1 83 ? 23.484 37.25 6.988 1 36.97 83 ASN B C 1
ATOM 2331 O O . ASN B 1 83 ? 22.625 37.188 6.109 1 36.97 83 ASN B O 1
ATOM 2335 N N . GLY B 1 84 ? 23.016 37.812 8.07 1 43.16 84 GLY B N 1
ATOM 2336 C CA . GLY B 1 84 ? 21.938 38.719 8.414 1 43.16 84 GLY B CA 1
ATOM 2337 C C . GLY B 1 84 ? 20.562 38.156 8.109 1 43.16 84 GLY B C 1
ATOM 2338 O O . GLY B 1 84 ? 19.547 38.844 8.273 1 43.16 84 GLY B O 1
ATOM 2339 N N . ASN B 1 85 ? 20.281 37.281 7.078 1 46.78 85 ASN B N 1
ATOM 2340 C CA . ASN B 1 85 ? 19.062 36.75 6.496 1 46.78 85 ASN B CA 1
ATOM 2341 C C . ASN B 1 85 ? 18.406 35.75 7.434 1 46.78 85 ASN B C 1
ATOM 2343 O O . ASN B 1 85 ? 19.078 35 8.164 1 46.78 85 ASN B O 1
ATOM 2347 N N . SER B 1 86 ? 16.969 35.969 7.785 1 56.69 86 SER B N 1
ATOM 2348 C CA . SER B 1 86 ? 16.047 35.219 8.633 1 56.69 86 SER B CA 1
ATOM 2349 C C . SER B 1 86 ? 16.266 33.719 8.516 1 56.69 86 SER B C 1
ATOM 2351 O O . SER B 1 86 ? 16.359 33.188 7.402 1 56.69 86 SER B O 1
ATOM 2353 N N . ASP B 1 87 ? 16.734 33.031 9.594 1 76.75 87 ASP B N 1
ATOM 2354 C CA . ASP B 1 87 ? 17.062 31.625 9.742 1 76.75 87 ASP B CA 1
ATOM 2355 C C . ASP B 1 87 ? 15.859 30.75 9.398 1 76.75 87 ASP B C 1
ATOM 2357 O O . ASP B 1 87 ? 14.742 31 9.875 1 76.75 87 ASP B O 1
ATOM 2361 N N . MET B 1 88 ? 16.016 30.047 8.344 1 85.5 88 MET B N 1
ATOM 2362 C CA . MET B 1 88 ? 15.008 29.078 7.895 1 85.5 88 MET B CA 1
ATOM 2363 C C . MET B 1 88 ? 15.07 27.812 8.727 1 85.5 88 MET B C 1
ATOM 2365 O O . MET B 1 88 ? 16.141 27.391 9.148 1 85.5 88 MET B O 1
ATOM 2369 N N . VAL B 1 89 ? 13.93 27.359 9.086 1 89.88 89 VAL B N 1
ATOM 2370 C CA . VAL B 1 89 ? 13.828 26.047 9.727 1 89.88 89 VAL B CA 1
ATOM 2371 C C . VAL B 1 89 ? 13.391 25 8.703 1 89.88 89 VAL B C 1
ATOM 2373 O O . VAL B 1 89 ? 12.43 25.219 7.957 1 89.88 89 VAL B O 1
ATOM 2376 N N . VAL B 1 90 ? 14.195 23.844 8.648 1 91.25 90 VAL B N 1
ATOM 2377 C CA . VAL B 1 90 ? 13.867 22.766 7.707 1 91.25 90 VAL B CA 1
ATOM 2378 C C . VAL B 1 90 ? 13.781 21.438 8.445 1 91.25 90 VAL B C 1
ATOM 2380 O O . VAL B 1 90 ? 14.68 21.078 9.203 1 91.25 90 VAL B O 1
ATOM 2383 N N . VAL B 1 91 ? 12.695 20.812 8.336 1 93.94 91 VAL B N 1
ATOM 2384 C CA . VAL B 1 91 ? 12.57 19.406 8.719 1 93.94 91 VAL B CA 1
ATOM 2385 C C . VAL B 1 91 ? 12.406 18.547 7.469 1 93.94 91 VAL B C 1
ATOM 2387 O O . VAL B 1 91 ? 11.422 18.672 6.742 1 93.94 91 VAL B O 1
ATOM 2390 N N . LYS B 1 92 ? 13.414 17.688 7.227 1 93.25 92 LYS B N 1
ATOM 2391 C CA . LYS B 1 92 ? 13.477 16.969 5.957 1 93.25 92 LYS B CA 1
ATOM 2392 C C . LYS B 1 92 ? 13.188 15.484 6.145 1 93.25 92 LYS B C 1
ATOM 2394 O O . LYS B 1 92 ? 13.461 14.922 7.211 1 93.25 92 LYS B O 1
ATOM 2399 N N . ASP B 1 93 ? 12.586 14.875 5.195 1 94.12 93 ASP B N 1
ATOM 2400 C CA . ASP B 1 93 ? 12.406 13.43 5.043 1 94.12 93 ASP B CA 1
ATOM 2401 C C . ASP B 1 93 ? 11.531 12.867 6.156 1 94.12 93 ASP B C 1
ATOM 2403 O O . ASP B 1 93 ? 11.891 11.883 6.801 1 94.12 93 ASP B O 1
ATOM 2407 N N . ILE B 1 94 ? 10.445 13.523 6.395 1 95.38 94 ILE B N 1
ATOM 2408 C CA . ILE B 1 94 ? 9.422 12.969 7.27 1 95.38 94 ILE B CA 1
ATOM 2409 C C . ILE B 1 94 ? 8.703 11.82 6.559 1 95.38 94 ILE B C 1
ATOM 2411 O O . ILE B 1 94 ? 8.102 12.023 5.5 1 95.38 94 ILE B O 1
ATOM 2415 N N . ASP B 1 95 ? 8.789 10.641 7.145 1 96.06 95 ASP B N 1
ATOM 2416 C CA . ASP B 1 95 ? 8.102 9.492 6.57 1 96.06 95 ASP B CA 1
ATOM 2417 C C . ASP B 1 95 ? 6.602 9.555 6.84 1 96.06 95 ASP B C 1
ATOM 2419 O O . ASP B 1 95 ? 6.18 9.688 7.992 1 96.06 95 ASP B O 1
ATOM 2423 N N . ILE B 1 96 ? 5.859 9.461 5.789 1 97.12 96 ILE B N 1
ATOM 2424 C CA . ILE B 1 96 ? 4.418 9.344 5.977 1 97.12 96 ILE B CA 1
ATOM 2425 C C . ILE B 1 96 ? 3.852 8.289 5.023 1 97.12 96 ILE B C 1
ATOM 2427 O O . ILE B 1 96 ? 4.551 7.816 4.133 1 97.12 96 ILE B O 1
ATOM 2431 N N . PHE B 1 97 ? 2.67 7.848 5.297 1 97.88 97 PHE B N 1
ATOM 2432 C CA . PHE B 1 97 ? 1.806 7.066 4.418 1 97.88 97 PHE B CA 1
ATOM 2433 C C . PHE B 1 97 ? 0.453 7.746 4.246 1 97.88 97 PHE B C 1
ATOM 2435 O O . PHE B 1 97 ? 0.022 8.516 5.109 1 97.88 97 PHE B O 1
ATOM 2442 N N . SER B 1 98 ? -0.13 7.516 3.164 1 98.44 98 SER B N 1
ATOM 2443 C CA . SER B 1 98 ? -1.466 8.047 2.922 1 98.44 98 SER B CA 1
ATOM 2444 C C . SER B 1 98 ? -2.238 7.184 1.935 1 98.44 98 SER B C 1
ATOM 2446 O O . SER B 1 98 ? -1.765 6.117 1.533 1 98.44 98 SER B O 1
ATOM 2448 N N . TYR B 1 99 ? -3.447 7.512 1.7 1 98.56 99 TYR B N 1
ATOM 2449 C CA . TYR B 1 99 ? -4.305 6.797 0.762 1 98.56 99 TYR B CA 1
ATOM 2450 C C . TYR B 1 99 ? -4.914 7.75 -0.258 1 98.56 99 TYR B C 1
ATOM 2452 O O . TYR B 1 99 ? -5.469 8.789 0.109 1 98.56 99 TYR B O 1
ATOM 2460 N N . CYS B 1 100 ? -4.719 7.391 -1.451 1 97.75 100 CYS B N 1
ATOM 2461 C CA . CYS B 1 100 ? -5.297 8.219 -2.506 1 97.75 100 CYS B CA 1
ATOM 2462 C C . CYS B 1 100 ? -6.82 8.172 -2.463 1 97.75 100 CYS B C 1
ATOM 2464 O O . CYS B 1 100 ? -7.41 7.098 -2.35 1 97.75 100 CYS B O 1
ATOM 2466 N N . GLU B 1 101 ? -7.473 9.273 -2.631 1 97.31 101 GLU B N 1
ATOM 2467 C CA . GLU B 1 101 ? -8.93 9.328 -2.523 1 97.31 101 GLU B CA 1
ATOM 2468 C C . GLU B 1 101 ? -9.594 8.664 -3.725 1 97.31 101 GLU B C 1
ATOM 2470 O O . GLU B 1 101 ? -10.711 8.156 -3.617 1 97.31 101 GLU B O 1
ATOM 2475 N N . HIS B 1 102 ? -8.883 8.617 -4.824 1 96.94 102 HIS B N 1
ATOM 2476 C CA . HIS B 1 102 ? -9.492 8.117 -6.055 1 96.94 102 HIS B CA 1
ATOM 2477 C C . HIS B 1 102 ? -9.648 6.605 -6.02 1 96.94 102 HIS B C 1
ATOM 2479 O O . HIS B 1 102 ? -10.594 6.059 -6.594 1 96.94 102 HIS B O 1
ATOM 2485 N N . HIS B 1 103 ? -8.711 5.887 -5.324 1 97.94 103 HIS B N 1
ATOM 2486 C CA . HIS B 1 103 ? -8.734 4.43 -5.398 1 97.94 103 HIS B CA 1
ATOM 2487 C C . HIS B 1 103 ? -8.648 3.807 -4.008 1 97.94 103 HIS B C 1
ATOM 2489 O O . HIS B 1 103 ? -8.641 2.58 -3.875 1 97.94 103 HIS B O 1
ATOM 2495 N N . LEU B 1 104 ? -8.586 4.633 -2.932 1 97.75 104 LEU B N 1
ATOM 2496 C CA . LEU B 1 104 ? -8.305 4.09 -1.605 1 97.75 104 LEU B CA 1
ATOM 2497 C C . LEU B 1 104 ? -7.027 3.26 -1.616 1 97.75 104 LEU B C 1
ATOM 2499 O O . LEU B 1 104 ? -6.93 2.25 -0.915 1 97.75 104 LEU B O 1
ATOM 2503 N N . ALA B 1 105 ? -6.074 3.707 -2.441 1 97.94 105 ALA B N 1
ATOM 2504 C CA . ALA B 1 105 ? -4.82 2.977 -2.619 1 97.94 105 ALA B CA 1
ATOM 2505 C C . ALA B 1 105 ? -3.697 3.609 -1.804 1 97.94 105 ALA B C 1
ATOM 2507 O O . ALA B 1 105 ? -3.6 4.836 -1.718 1 97.94 105 ALA B O 1
ATOM 2508 N N . LEU B 1 106 ? -2.881 2.816 -1.307 1 98.12 106 LEU B N 1
ATOM 2509 C CA . LEU B 1 106 ? -1.798 3.248 -0.43 1 98.12 106 LEU B CA 1
ATOM 2510 C C . LEU B 1 106 ? -0.783 4.094 -1.193 1 98.12 106 LEU B C 1
ATOM 2512 O O . LEU B 1 106 ? -0.409 3.756 -2.318 1 98.12 106 LEU B O 1
ATOM 2516 N N . MET B 1 107 ? -0.463 5.191 -0.703 1 97.88 107 MET B N 1
ATOM 2517 C CA . MET B 1 107 ? 0.773 5.898 -1.027 1 97.88 107 MET B CA 1
ATOM 2518 C C . MET B 1 107 ? 1.879 5.543 -0.039 1 97.88 107 MET B C 1
ATOM 2520 O O . MET B 1 107 ? 1.682 5.625 1.175 1 97.88 107 MET B O 1
ATOM 2524 N N . TYR B 1 108 ? 2.959 5.098 -0.569 1 96.5 108 TYR B N 1
ATOM 2525 C CA . TYR B 1 108 ? 4.023 4.594 0.291 1 96.5 108 TYR B CA 1
ATOM 2526 C C . TYR B 1 108 ? 5.371 5.195 -0.095 1 96.5 108 TYR B C 1
ATOM 2528 O O . TYR B 1 108 ? 5.469 5.934 -1.08 1 96.5 108 TYR B O 1
ATOM 2536 N N . ASP B 1 109 ? 6.379 4.996 0.798 1 94.88 109 ASP B N 1
ATOM 2537 C CA . ASP B 1 109 ? 7.703 5.578 0.628 1 94.88 109 ASP B CA 1
ATOM 2538 C C . ASP B 1 109 ? 7.621 7.09 0.436 1 94.88 109 ASP B C 1
ATOM 2540 O O . ASP B 1 109 ? 8.312 7.656 -0.412 1 94.88 109 ASP B O 1
ATOM 2544 N N . MET B 1 110 ? 6.738 7.711 1.142 1 96.69 110 MET B N 1
ATOM 2545 C CA . MET B 1 110 ? 6.578 9.156 1.021 1 96.69 110 MET B CA 1
ATOM 2546 C C . MET B 1 110 ? 7.547 9.891 1.942 1 96.69 110 MET B C 1
ATOM 2548 O O . MET B 1 110 ? 7.77 9.469 3.08 1 96.69 110 MET B O 1
ATOM 2552 N N . LYS B 1 111 ? 8.109 10.906 1.471 1 96.94 111 LYS B N 1
ATOM 2553 C CA . LYS B 1 111 ? 8.977 11.812 2.223 1 96.94 111 LYS B CA 1
ATOM 2554 C C . LYS B 1 111 ? 8.484 13.25 2.123 1 96.94 111 LYS B C 1
ATOM 2556 O O . LYS B 1 111 ? 8.273 13.766 1.023 1 96.94 111 LYS B O 1
ATOM 2561 N N . VAL B 1 112 ? 8.273 13.82 3.238 1 97.44 112 VAL B N 1
ATOM 2562 C CA . VAL B 1 112 ? 7.832 15.211 3.303 1 97.44 112 VAL B CA 1
ATOM 2563 C C . VAL B 1 112 ? 8.953 16.078 3.873 1 97.44 112 VAL B C 1
ATOM 2565 O O . VAL B 1 112 ? 9.57 15.727 4.883 1 97.44 112 VAL B O 1
ATOM 2568 N N . THR B 1 113 ? 9.227 17.094 3.199 1 96.25 113 THR B N 1
ATOM 2569 C CA . THR B 1 113 ? 10.117 18.125 3.701 1 96.25 113 THR B CA 1
ATOM 2570 C C . THR B 1 113 ? 9.367 19.438 3.91 1 96.25 113 THR B C 1
ATOM 2572 O O . THR B 1 113 ? 8.648 19.891 3.02 1 96.25 113 THR B O 1
ATOM 2575 N N . VAL B 1 114 ? 9.484 20 5.074 1 96.19 114 VAL B N 1
ATOM 2576 C CA . VAL B 1 114 ? 8.844 21.266 5.398 1 96.19 114 VAL B CA 1
ATOM 2577 C C . VAL B 1 114 ? 9.898 22.312 5.742 1 96.19 114 VAL B C 1
ATOM 2579 O O . VAL B 1 114 ? 10.781 22.062 6.57 1 96.19 114 VAL B O 1
ATOM 2582 N N . ALA B 1 115 ? 9.82 23.422 5.074 1 93.62 115 ALA B N 1
ATOM 2583 C CA . ALA B 1 115 ? 10.688 24.562 5.367 1 93.62 115 ALA B CA 1
ATOM 2584 C C . ALA B 1 115 ? 9.859 25.828 5.598 1 93.62 115 ALA B C 1
ATOM 2586 O O . ALA B 1 115 ? 8.836 26.031 4.949 1 93.62 115 ALA B O 1
ATOM 2587 N N . TYR B 1 116 ? 10.289 26.656 6.543 1 93.06 116 TYR B N 1
ATOM 2588 C CA . TYR B 1 116 ? 9.625 27.938 6.738 1 93.06 116 TYR B CA 1
ATOM 2589 C C . TYR B 1 116 ? 10.57 28.938 7.379 1 93.06 116 TYR B C 1
ATOM 2591 O O . TYR B 1 116 ? 11.586 28.562 7.965 1 93.06 116 TYR B O 1
ATOM 2599 N N . ILE B 1 117 ? 10.258 30.172 7.184 1 90.56 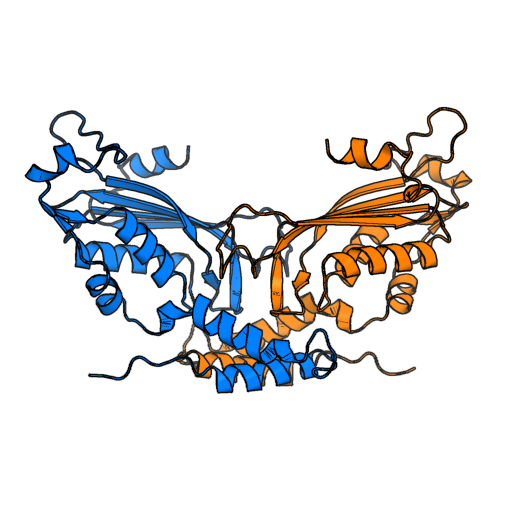117 ILE B N 1
ATOM 2600 C CA . ILE B 1 117 ? 10.961 31.281 7.828 1 90.56 117 ILE B CA 1
ATOM 2601 C C . ILE B 1 117 ? 10.125 31.812 8.992 1 90.56 117 ILE B C 1
ATOM 2603 O O . ILE B 1 117 ? 9.062 32.406 8.781 1 90.56 117 ILE B O 1
ATOM 2607 N N . PRO B 1 118 ? 10.648 31.625 10.219 1 92.19 118 PRO B N 1
ATOM 2608 C CA . PRO B 1 118 ? 9.867 32 11.398 1 92.19 118 PRO B CA 1
ATOM 2609 C C . PRO B 1 11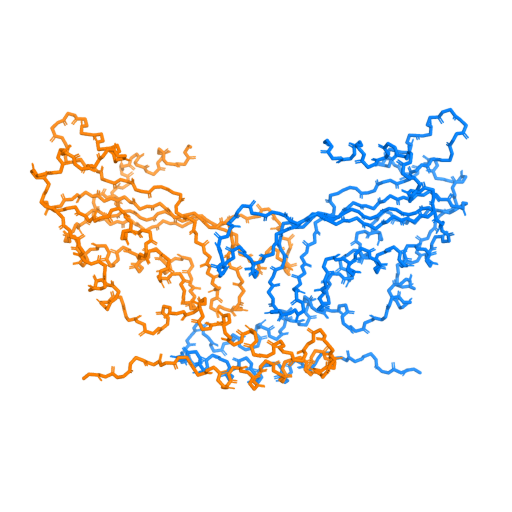8 ? 9.609 33.5 11.477 1 92.19 118 PRO B C 1
ATOM 2611 O O . PRO B 1 118 ? 10.438 34.312 11.023 1 92.19 118 PRO B O 1
ATOM 2614 N N . LYS B 1 119 ? 8.484 33.875 12.031 1 88.5 119 LYS B N 1
ATOM 2615 C CA . LYS B 1 119 ? 8.109 35.25 12.391 1 88.5 119 LYS B CA 1
ATOM 2616 C C . LYS B 1 119 ? 8.023 35.406 13.906 1 88.5 119 LYS B C 1
ATOM 2618 O O . LYS B 1 119 ? 6.926 35.562 14.445 1 88.5 119 LYS B O 1
ATOM 2623 N N . GLY B 1 120 ? 9.211 35.312 14.602 1 86.25 120 GLY B N 1
ATOM 2624 C CA . GLY B 1 120 ? 9.297 35.562 16.031 1 86.25 120 GLY B CA 1
ATOM 2625 C C . GLY B 1 120 ? 9.094 34.281 16.859 1 86.25 120 GLY B C 1
ATOM 2626 O O . GLY B 1 120 ? 9.422 34.281 18.047 1 86.25 120 GLY B O 1
ATOM 2627 N N . ARG B 1 121 ? 8.453 33.281 16.219 1 86.62 121 ARG B N 1
ATOM 2628 C CA . ARG B 1 121 ? 8.219 32.031 16.953 1 86.62 121 ARG B CA 1
ATOM 2629 C C . ARG B 1 121 ? 8.586 30.812 16.109 1 86.62 121 ARG B C 1
ATOM 2631 O O . ARG B 1 121 ? 8.469 30.844 14.891 1 86.62 121 ARG B O 1
ATOM 2638 N N . VAL B 1 122 ? 8.992 29.75 16.812 1 91.62 122 VAL B N 1
ATOM 2639 C CA . VAL B 1 122 ? 9.328 28.484 16.156 1 91.62 122 VAL B CA 1
ATOM 2640 C C . VAL B 1 122 ? 8.461 27.375 16.734 1 91.62 122 VAL B C 1
ATOM 2642 O O . VAL B 1 122 ? 8.273 27.281 17.953 1 91.62 122 VAL B O 1
ATOM 2645 N N . ILE B 1 123 ? 7.977 26.578 15.883 1 94.81 123 ILE B N 1
ATOM 2646 C CA . ILE B 1 123 ? 7.164 25.438 16.312 1 94.81 123 ILE B CA 1
ATOM 2647 C C . ILE B 1 123 ? 8.07 24.297 16.766 1 94.81 123 ILE B C 1
ATOM 2649 O O . ILE B 1 123 ? 9.18 24.141 16.266 1 94.81 123 ILE B O 1
ATOM 2653 N N . GLY B 1 124 ? 7.605 23.484 17.797 1 92.25 124 GLY B N 1
ATOM 2654 C CA . GLY B 1 124 ? 8.336 22.281 18.125 1 92.25 124 GLY B CA 1
ATOM 2655 C C . GLY B 1 124 ? 8.562 21.359 16.938 1 92.25 124 GLY B C 1
ATOM 2656 O O . GLY B 1 124 ? 7.645 21.109 16.156 1 92.25 124 GLY B O 1
ATOM 2657 N N . LEU B 1 125 ? 9.727 20.906 16.766 1 90.81 125 LEU B N 1
ATOM 2658 C CA . LEU B 1 125 ? 10.078 20.109 15.594 1 90.81 125 LEU B CA 1
ATOM 2659 C C . LEU B 1 125 ? 9.195 18.875 15.477 1 90.81 125 LEU B C 1
ATOM 2661 O O . LEU B 1 125 ? 8.734 18.547 14.391 1 90.81 125 LEU B O 1
ATOM 2665 N N . SER B 1 126 ? 8.883 18.219 16.547 1 94.88 126 SER B N 1
ATOM 2666 C CA . SER B 1 126 ? 8.078 17 16.531 1 94.88 126 SER B CA 1
ATOM 2667 C C . SER B 1 126 ? 6.648 17.297 16.094 1 94.88 126 SER B C 1
ATOM 2669 O O . SER B 1 126 ? 5.965 16.406 15.57 1 94.88 126 SER B O 1
ATOM 2671 N N . LYS B 1 127 ? 6.266 18.547 16.344 1 97 127 LYS B N 1
ATOM 2672 C CA . LYS B 1 127 ? 4.906 18.938 15.969 1 97 127 LYS B CA 1
ATOM 2673 C C . LYS B 1 127 ? 4.758 19 14.453 1 97 127 LYS B C 1
ATOM 2675 O O . LYS B 1 127 ? 3.686 18.703 13.914 1 97 127 LYS B O 1
ATOM 2680 N N . ILE B 1 128 ? 5.848 19.344 13.75 1 97.06 128 ILE B N 1
ATOM 2681 C CA . ILE B 1 128 ? 5.805 19.375 12.289 1 97.06 128 ILE B CA 1
ATOM 2682 C C . ILE B 1 128 ? 5.559 17.953 11.758 1 97.06 128 ILE B C 1
ATOM 2684 O O . ILE B 1 128 ? 4.719 17.766 10.875 1 97.06 128 ILE B O 1
ATOM 2688 N N . ALA B 1 129 ? 6.25 16.984 12.328 1 96.94 129 ALA B N 1
ATOM 2689 C CA . ALA B 1 129 ? 6.066 15.594 11.938 1 96.94 129 ALA B CA 1
ATOM 2690 C C . ALA B 1 129 ? 4.648 15.125 12.234 1 96.94 129 ALA B C 1
ATOM 2692 O O . ALA B 1 129 ? 4.039 14.414 11.43 1 96.94 129 ALA B O 1
ATOM 2693 N N . ARG B 1 130 ? 4.129 15.539 13.344 1 98.06 130 ARG B N 1
ATOM 2694 C CA . ARG B 1 130 ? 2.783 15.133 13.75 1 98.06 130 ARG B CA 1
ATOM 2695 C C . ARG B 1 130 ? 1.732 15.758 12.836 1 98.06 130 ARG B C 1
ATOM 2697 O O . ARG B 1 130 ? 0.726 15.125 12.516 1 98.06 130 ARG B O 1
ATOM 2704 N N . ILE B 1 131 ? 1.963 17 12.422 1 98.62 131 ILE B N 1
ATOM 2705 C CA . ILE B 1 131 ? 1.073 17.656 11.477 1 98.62 131 ILE B CA 1
ATOM 2706 C C . ILE B 1 131 ? 1.063 16.891 10.156 1 98.62 131 ILE B C 1
ATOM 2708 O O . ILE B 1 131 ? -0.002 16.562 9.633 1 98.62 131 ILE B O 1
ATOM 2712 N N . ALA B 1 132 ? 2.266 16.578 9.68 1 98.5 132 ALA B N 1
ATOM 2713 C CA . ALA B 1 132 ? 2.367 15.836 8.43 1 98.5 132 ALA B CA 1
ATOM 2714 C C . ALA B 1 132 ? 1.652 14.492 8.539 1 98.5 132 ALA B C 1
ATOM 2716 O O . ALA B 1 132 ? 0.918 14.094 7.629 1 98.5 132 ALA B O 1
ATOM 2717 N N . ASP B 1 133 ? 1.808 13.844 9.609 1 97.69 133 ASP B N 1
ATOM 2718 C CA . ASP B 1 133 ? 1.197 12.531 9.844 1 97.69 133 ASP B CA 1
ATOM 2719 C C . ASP B 1 133 ? -0.326 12.641 9.875 1 97.69 133 ASP B C 1
ATOM 2721 O O . ASP B 1 133 ? -1.016 11.883 9.188 1 97.69 133 ASP B O 1
ATOM 2725 N N . MET B 1 134 ? -0.817 13.578 10.594 1 98.38 134 MET B N 1
ATOM 2726 C CA . MET B 1 134 ? -2.262 13.727 10.758 1 98.38 134 MET B CA 1
ATOM 2727 C C . MET B 1 134 ? -2.92 14.102 9.43 1 98.38 134 MET B C 1
ATOM 2729 O O . MET B 1 134 ? -3.975 13.57 9.086 1 98.38 134 MET B O 1
ATOM 2733 N N . VAL B 1 135 ? -2.299 14.984 8.719 1 98.56 135 VAL B N 1
ATOM 2734 C CA . VAL B 1 135 ? -2.824 15.414 7.426 1 98.56 135 VAL B CA 1
ATOM 2735 C C . VAL B 1 135 ? -2.873 14.227 6.469 1 98.56 135 VAL B C 1
ATOM 2737 O O . VAL B 1 135 ? -3.807 14.094 5.676 1 98.56 135 VAL B O 1
ATOM 2740 N N . SER B 1 136 ? -1.907 13.383 6.52 1 98.44 136 SER B N 1
ATOM 2741 C CA . SER B 1 136 ? -1.801 12.25 5.602 1 98.44 136 SER B CA 1
ATOM 2742 C C . SER B 1 136 ? -2.852 11.188 5.91 1 98.44 136 SER B C 1
ATOM 2744 O O . SER B 1 136 ? -3.137 10.328 5.074 1 98.44 136 SER B O 1
ATOM 2746 N N . LYS B 1 137 ? -3.402 11.188 7.125 1 98.19 137 LYS B N 1
ATOM 2747 C CA . LYS B 1 137 ? -4.359 10.18 7.574 1 98.19 137 LYS B CA 1
ATOM 2748 C C . LYS B 1 137 ? -5.777 10.531 7.137 1 98.19 137 LYS B C 1
ATOM 2750 O O . LYS B 1 137 ? -6.715 10.453 7.93 1 98.19 137 LYS B O 1
ATOM 2755 N N . ARG B 1 138 ? -5.875 11.047 5.93 1 98.06 138 ARG B N 1
ATOM 2756 C CA . ARG B 1 138 ? -7.117 11.359 5.234 1 98.06 138 ARG B CA 1
ATOM 2757 C C . ARG B 1 138 ? -7.16 10.688 3.865 1 98.06 138 ARG B C 1
ATOM 2759 O O . ARG B 1 138 ? -6.195 10.039 3.453 1 98.06 138 ARG B O 1
ATOM 2766 N N . LEU B 1 139 ? -8.391 10.641 3.279 1 97.88 139 LEU B N 1
ATOM 2767 C CA . LEU B 1 139 ? -8.438 10.453 1.833 1 97.88 139 LEU B CA 1
ATOM 2768 C C . LEU B 1 139 ? -7.84 11.656 1.113 1 97.88 139 LEU B C 1
ATOM 2770 O O . LEU B 1 139 ? -8.406 12.75 1.146 1 97.88 139 LEU B O 1
ATOM 2774 N N . GLN B 1 140 ? -6.652 11.406 0.388 1 97.94 140 GLN B N 1
ATOM 2775 C CA . GLN B 1 140 ? -5.828 12.57 0.061 1 97.94 140 GLN B CA 1
ATOM 2776 C C . GLN B 1 140 ? -5.426 12.562 -1.411 1 97.94 140 GLN B C 1
ATOM 2778 O O . GLN B 1 140 ? -5.527 11.531 -2.082 1 97.94 140 GLN B O 1
ATOM 2783 N N . LEU B 1 141 ? -5.078 13.641 -1.919 1 98.06 141 LEU B N 1
ATOM 2784 C CA . LEU B 1 141 ? -4.176 13.898 -3.039 1 98.06 141 LEU B CA 1
ATOM 2785 C C . LEU B 1 141 ? -2.826 14.406 -2.545 1 98.06 141 LEU B C 1
ATOM 2787 O O . LEU B 1 141 ? -2.764 15.188 -1.595 1 98.06 141 LEU B O 1
ATOM 2791 N N . GLN B 1 142 ? -1.746 13.93 -3.17 1 98.19 142 GLN B N 1
ATOM 2792 C CA . GLN B 1 142 ? -0.428 14.367 -2.723 1 98.19 142 GLN B CA 1
ATOM 2793 C C . GLN B 1 142 ? -0.316 15.891 -2.748 1 98.19 142 GLN B C 1
ATOM 2795 O O . GLN B 1 142 ? 0.259 16.484 -1.838 1 98.19 142 GLN B O 1
ATOM 2800 N N . GLU B 1 143 ? -0.915 16.484 -3.711 1 97.75 143 GLU B N 1
ATOM 2801 C CA . GLU B 1 143 ? -0.941 17.953 -3.812 1 97.75 143 GLU B CA 1
ATOM 2802 C C . GLU B 1 143 ? -1.66 18.562 -2.619 1 97.75 143 GLU B C 1
ATOM 2804 O O . GLU B 1 143 ? -1.205 19.578 -2.07 1 97.75 143 GLU B O 1
ATOM 2809 N N . ARG B 1 144 ? -2.732 17.969 -2.229 1 98.38 144 ARG B N 1
ATOM 2810 C CA . ARG B 1 144 ? -3.527 18.5 -1.125 1 98.38 144 ARG B CA 1
ATOM 2811 C C . ARG B 1 144 ? -2.812 18.297 0.208 1 98.38 144 ARG B C 1
ATOM 2813 O O . ARG B 1 144 ? -2.906 19.141 1.097 1 98.38 144 ARG B O 1
ATOM 2820 N N . ILE B 1 145 ? -2.088 17.219 0.351 1 98.81 145 ILE B N 1
ATOM 2821 C CA . ILE B 1 145 ? -1.273 17.016 1.547 1 98.81 145 ILE B CA 1
ATOM 2822 C C . ILE B 1 145 ? -0.35 18.219 1.737 1 98.81 145 ILE B C 1
ATOM 2824 O O . ILE B 1 145 ? -0.257 18.781 2.836 1 98.81 145 ILE B O 1
ATOM 2828 N N . GLY B 1 146 ? 0.308 18.672 0.658 1 98.62 146 GLY B N 1
ATOM 2829 C CA . GLY B 1 146 ? 1.2 19.812 0.723 1 98.62 146 GLY B CA 1
ATOM 2830 C C . GLY B 1 146 ? 0.504 21.094 1.158 1 98.62 146 GLY B C 1
ATOM 2831 O O . GLY B 1 146 ? 0.986 21.797 2.047 1 98.62 146 GLY B O 1
ATOM 2832 N N 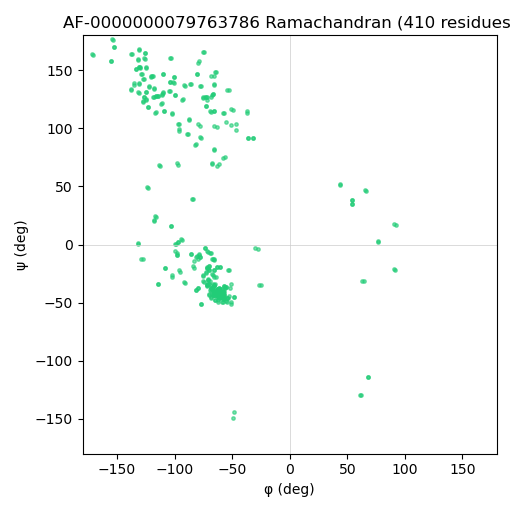. SER B 1 147 ? -0.636 21.312 0.563 1 98.69 147 SER B N 1
ATOM 2833 C CA . SER B 1 147 ? -1.36 22.547 0.875 1 98.69 147 SER B CA 1
ATOM 2834 C C . SER B 1 147 ? -1.897 22.531 2.301 1 98.69 147 SER B C 1
ATOM 2836 O O . SER B 1 147 ? -1.875 23.547 2.994 1 98.69 147 SER B O 1
ATOM 2838 N N . ASP B 1 148 ? -2.391 21.359 2.74 1 98.81 148 ASP B N 1
ATOM 2839 C CA . ASP B 1 148 ? -2.9 21.219 4.102 1 98.81 148 ASP B CA 1
ATOM 2840 C C . ASP B 1 148 ? -1.798 21.484 5.125 1 98.81 148 ASP B C 1
ATOM 2842 O O . ASP B 1 148 ? -2.008 22.203 6.105 1 98.81 148 ASP B O 1
ATOM 2846 N N . ILE B 1 149 ? -0.647 20.891 4.879 1 98.81 149 ILE B N 1
ATOM 2847 C CA . ILE B 1 149 ? 0.473 21.094 5.789 1 98.81 149 ILE B CA 1
ATOM 2848 C C . ILE B 1 149 ? 0.844 22.578 5.832 1 98.81 149 ILE B C 1
ATOM 2850 O O . ILE B 1 149 ? 1.009 23.156 6.91 1 98.81 149 ILE B O 1
ATOM 2854 N N . ALA B 1 150 ? 0.913 23.188 4.672 1 98.38 150 ALA B N 1
ATOM 2855 C CA . ALA B 1 150 ? 1.273 24.609 4.602 1 98.38 150 ALA B CA 1
ATOM 2856 C C . ALA B 1 150 ? 0.261 25.469 5.348 1 98.38 150 ALA B C 1
ATOM 2858 O O . ALA B 1 150 ? 0.64 26.375 6.082 1 98.38 150 ALA B O 1
ATOM 2859 N N . ASP B 1 151 ? -1.001 25.172 5.164 1 98.69 151 ASP B N 1
ATOM 2860 C CA . ASP B 1 151 ? -2.062 25.906 5.852 1 98.69 151 ASP B CA 1
ATOM 2861 C C . ASP B 1 151 ? -1.9 25.812 7.367 1 98.69 151 ASP B C 1
ATOM 2863 O O . ASP B 1 151 ? -1.96 26.828 8.062 1 98.69 151 ASP B O 1
ATOM 2867 N N . ILE B 1 152 ? -1.72 24.641 7.805 1 98.81 152 ILE B N 1
ATOM 2868 C CA . ILE B 1 152 ? -1.641 24.406 9.242 1 98.81 152 ILE B CA 1
ATOM 2869 C C . ILE B 1 152 ? -0.394 25.078 9.805 1 98.81 152 ILE B C 1
ATOM 2871 O O . ILE B 1 152 ? -0.452 25.719 10.859 1 98.81 152 ILE B O 1
ATOM 2875 N N . MET B 1 153 ? 0.745 25 9.102 1 98.19 153 MET B N 1
ATOM 2876 C CA . MET B 1 153 ? 1.979 25.656 9.516 1 98.19 153 MET B CA 1
ATOM 2877 C C . MET B 1 153 ? 1.769 27.172 9.648 1 98.19 153 MET B C 1
ATOM 2879 O O . MET B 1 153 ? 2.252 27.781 10.602 1 98.19 153 MET B O 1
ATOM 2883 N N . GLN B 1 154 ? 1.049 27.672 8.719 1 98.06 154 GLN B N 1
ATOM 2884 C CA . GLN B 1 154 ? 0.775 29.109 8.742 1 98.06 154 GLN B CA 1
ATOM 2885 C C . GLN B 1 154 ? -0.076 29.484 9.945 1 98.06 154 GLN B C 1
ATOM 2887 O O . GLN B 1 154 ? 0.201 30.484 10.625 1 98.06 154 GLN B O 1
ATOM 2892 N N . MET B 1 155 ? -1.039 28.719 10.203 1 98.06 155 MET B N 1
ATOM 2893 C CA . MET B 1 155 ? -1.92 28.984 11.344 1 98.06 155 MET B CA 1
ATOM 2894 C C . MET B 1 155 ? -1.149 28.922 12.656 1 98.06 155 MET B C 1
ATOM 2896 O O . MET B 1 155 ? -1.37 29.734 13.547 1 98.06 155 MET B O 1
ATOM 2900 N N . VAL B 1 156 ? -0.213 28 12.781 1 97.81 156 VAL B N 1
ATOM 2901 C CA . VAL B 1 156 ? 0.472 27.719 14.039 1 97.81 156 VAL B CA 1
ATOM 2902 C C . VAL B 1 156 ? 1.588 28.734 14.258 1 97.81 156 VAL B C 1
ATOM 2904 O O . VAL B 1 156 ? 1.773 29.234 15.375 1 97.81 156 VAL B O 1
ATOM 2907 N N . THR B 1 157 ? 2.322 29.141 13.234 1 95.81 157 THR B N 1
ATOM 2908 C CA . THR B 1 157 ? 3.562 29.891 13.406 1 95.81 157 THR B CA 1
ATOM 2909 C C . THR B 1 157 ? 3.377 31.359 12.984 1 95.81 157 THR B C 1
ATOM 2911 O O . THR B 1 157 ? 4.191 32.219 13.328 1 95.81 157 THR B O 1
ATOM 2914 N N . GLY B 1 158 ? 2.309 31.531 12.164 1 96.06 158 GLY B N 1
ATOM 2915 C CA . GLY B 1 158 ? 2.135 32.844 11.57 1 96.06 158 GLY B CA 1
ATOM 2916 C C . GLY B 1 158 ? 3.082 33.125 10.414 1 96.06 158 GLY B C 1
ATOM 2917 O O . GLY B 1 158 ? 3.049 34.188 9.812 1 96.06 158 GLY B O 1
ATOM 2918 N N . ALA B 1 159 ? 3.883 32.156 10.062 1 94.94 159 ALA B N 1
ATOM 2919 C CA . ALA B 1 159 ? 4.863 32.344 8.992 1 94.94 159 ALA B CA 1
ATOM 2920 C C . ALA B 1 159 ? 4.172 32.5 7.641 1 94.94 159 ALA B C 1
ATOM 2922 O O . ALA B 1 159 ? 3.172 31.859 7.355 1 94.94 159 ALA B O 1
ATOM 2923 N N . GLU B 1 160 ? 4.77 33.344 6.793 1 94.62 160 GLU B N 1
ATOM 2924 C CA . GLU B 1 160 ? 4.242 33.562 5.453 1 94.62 160 GLU B CA 1
ATOM 2925 C C . GLU B 1 160 ? 5.047 32.812 4.402 1 94.62 160 GLU B C 1
ATOM 2927 O O . GLU B 1 160 ? 4.543 32.531 3.316 1 94.62 160 GLU B O 1
ATOM 2932 N N . ASP B 1 161 ? 6.293 32.594 4.754 1 93.94 161 ASP B N 1
ATOM 2933 C CA . ASP B 1 161 ? 7.191 31.859 3.865 1 93.94 161 ASP B CA 1
ATOM 2934 C C . ASP B 1 161 ? 7.273 30.391 4.258 1 93.94 161 ASP B C 1
ATOM 2936 O O . ASP B 1 161 ? 7.938 30.047 5.234 1 93.94 161 ASP B O 1
ATOM 2940 N N . ILE B 1 162 ? 6.586 29.562 3.475 1 95.44 162 ILE B N 1
ATOM 2941 C CA . ILE B 1 162 ? 6.5 28.141 3.783 1 95.44 162 ILE B CA 1
ATOM 2942 C C . ILE B 1 162 ? 6.66 27.312 2.504 1 95.44 162 ILE B C 1
ATOM 2944 O O . ILE B 1 162 ? 6.094 27.672 1.464 1 95.44 162 ILE B O 1
ATOM 2948 N N . ALA B 1 163 ? 7.5 26.281 2.576 1 95.31 163 ALA B N 1
ATOM 2949 C CA . ALA B 1 163 ? 7.66 25.328 1.482 1 95.31 163 ALA B CA 1
ATOM 2950 C C . ALA B 1 163 ? 7.422 23.891 1.962 1 95.31 163 ALA B C 1
ATOM 2952 O O . ALA B 1 163 ? 7.91 23.5 3.023 1 95.31 163 ALA B O 1
ATOM 2953 N N . VAL B 1 164 ? 6.617 23.156 1.237 1 97.06 164 VAL B N 1
ATOM 2954 C CA . VAL B 1 164 ? 6.395 21.734 1.489 1 97.06 164 VAL B CA 1
ATOM 2955 C C . VAL B 1 164 ? 6.727 20.938 0.236 1 97.06 164 VAL B C 1
ATOM 2957 O O . VAL B 1 164 ? 6.137 21.156 -0.824 1 97.06 164 VAL B O 1
ATOM 2960 N N . LEU B 1 165 ? 7.703 20.078 0.354 1 96.31 165 LEU B N 1
ATOM 2961 C CA . LEU B 1 165 ? 8.102 19.172 -0.718 1 96.31 165 LEU B CA 1
ATOM 2962 C C . LEU B 1 165 ? 7.742 17.734 -0.377 1 96.31 165 LEU B C 1
ATOM 2964 O O . LEU B 1 165 ? 8.023 17.25 0.727 1 96.31 165 LEU B O 1
ATOM 2968 N N . ILE B 1 166 ? 7.105 17.078 -1.35 1 97.62 166 ILE B N 1
ATOM 2969 C CA . ILE B 1 166 ? 6.691 15.703 -1.091 1 97.62 166 ILE B CA 1
ATOM 2970 C C . ILE B 1 166 ? 7.113 14.812 -2.258 1 97.62 166 ILE B C 1
ATOM 2972 O O . ILE B 1 166 ? 6.957 15.188 -3.422 1 97.62 166 ILE B O 1
ATOM 2976 N N . GLU B 1 167 ? 7.707 13.758 -1.988 1 97.38 167 GLU B N 1
ATOM 2977 C CA . GLU B 1 167 ? 7.895 12.656 -2.93 1 97.38 167 GLU B CA 1
ATOM 2978 C C . GLU B 1 167 ? 7.242 11.375 -2.416 1 97.38 167 GLU B C 1
ATOM 2980 O O . GLU B 1 167 ? 7.133 11.172 -1.206 1 97.38 167 GLU B O 1
ATOM 2985 N N . GLY B 1 168 ? 6.699 10.578 -3.291 1 96.31 168 GLY B N 1
ATOM 2986 C CA . GLY B 1 168 ? 6.078 9.336 -2.855 1 96.31 168 GLY B CA 1
ATOM 2987 C C . GLY B 1 168 ? 5.695 8.43 -4.008 1 96.31 168 GLY B C 1
ATOM 2988 O O . GLY B 1 168 ? 5.688 8.852 -5.164 1 96.31 168 GLY B O 1
ATOM 2989 N N . CYS B 1 169 ? 5.449 7.152 -3.674 1 96.5 169 CYS B N 1
ATOM 2990 C CA . CYS B 1 169 ? 4.93 6.156 -4.602 1 96.5 169 CYS B CA 1
ATOM 2991 C C . CYS B 1 169 ? 3.438 5.941 -4.395 1 96.5 169 CYS B C 1
ATOM 2993 O O . CYS B 1 169 ? 2.961 5.93 -3.258 1 96.5 169 CYS B O 1
ATOM 2995 N N . HIS B 1 170 ? 2.789 5.82 -5.508 1 97.19 170 HIS B N 1
ATOM 2996 C CA . HIS B 1 170 ? 1.354 5.562 -5.469 1 97.19 170 HIS B CA 1
ATOM 2997 C C . HIS B 1 170 ? 1.033 4.152 -5.957 1 97.19 170 HIS B C 1
ATOM 2999 O O . HIS B 1 170 ? 1.264 3.828 -7.125 1 97.19 170 HIS B O 1
ATOM 3005 N N . SER B 1 171 ? 0.389 3.344 -5.125 1 96.75 171 SER B N 1
ATOM 3006 C CA . SER B 1 171 ? 0.142 1.952 -5.492 1 96.75 171 SER B CA 1
ATOM 3007 C C . SER B 1 171 ? -0.895 1.849 -6.605 1 96.75 171 SER B C 1
ATOM 3009 O O . SER B 1 171 ? -0.931 0.857 -7.336 1 96.75 171 SER B O 1
ATOM 3011 N N . CYS B 1 172 ? -1.712 2.857 -6.766 1 95.12 172 CYS B N 1
ATOM 3012 C CA . CYS B 1 172 ? -2.666 2.844 -7.867 1 95.12 172 CYS B CA 1
ATOM 3013 C C . CYS B 1 172 ? -1.953 2.979 -9.211 1 95.12 172 CYS B C 1
ATOM 3015 O O . CYS B 1 172 ? -2.559 2.775 -10.266 1 95.12 172 CYS B O 1
ATOM 3017 N N . MET B 1 173 ? -0.662 3.236 -9.188 1 92.12 173 MET B N 1
ATOM 3018 C CA . MET B 1 173 ? 0.15 3.326 -10.398 1 92.12 173 MET B CA 1
ATOM 3019 C C . MET B 1 173 ? 1.188 2.209 -10.445 1 92.12 173 MET B C 1
ATOM 3021 O O . MET B 1 173 ? 1.477 1.665 -11.508 1 92.12 173 MET B O 1
ATOM 3025 N N . THR B 1 174 ? 1.68 1.844 -9.281 1 93.94 174 THR B N 1
ATOM 3026 C CA . THR B 1 174 ? 2.799 0.909 -9.25 1 93.94 174 THR B CA 1
ATOM 3027 C C . THR B 1 174 ? 2.299 -0.53 -9.156 1 93.94 174 THR B C 1
ATOM 3029 O O . THR B 1 174 ? 2.895 -1.437 -9.742 1 93.94 174 THR B O 1
ATOM 3032 N N . ALA B 1 175 ? 1.166 -0.7 -8.484 1 93.56 175 ALA B N 1
ATOM 3033 C CA . ALA B 1 175 ? 0.715 -2.055 -8.18 1 93.56 175 ALA B CA 1
ATOM 3034 C C . ALA B 1 175 ? -0.349 -2.516 -9.164 1 93.56 175 ALA B C 1
ATOM 3036 O O . ALA B 1 175 ? -0.78 -3.672 -9.133 1 93.56 175 ALA B O 1
ATOM 3037 N N . ARG B 1 176 ? -0.734 -1.577 -10 1 90.19 176 ARG B N 1
ATOM 3038 C CA . ARG B 1 176 ? -1.8 -1.907 -10.938 1 90.19 176 ARG B CA 1
ATOM 3039 C C . ARG B 1 176 ? -1.691 -1.067 -12.211 1 90.19 176 ARG B C 1
ATOM 3041 O O . ARG B 1 176 ? -0.904 -0.12 -12.266 1 90.19 176 ARG B O 1
ATOM 3048 N N . GLY B 1 177 ? -2.504 -1.521 -13.094 1 86.25 177 GLY B N 1
ATOM 3049 C CA . GLY B 1 177 ? -2.553 -0.747 -14.32 1 86.25 177 GLY B CA 1
ATOM 3050 C C . GLY B 1 177 ? -1.27 -0.826 -15.125 1 86.25 177 GLY B C 1
ATOM 3051 O O . GLY B 1 177 ? -0.818 -1.918 -15.484 1 86.25 177 GLY B O 1
ATOM 3052 N N . ILE B 1 178 ? -0.592 0.219 -15.258 1 74.88 178 ILE B N 1
ATOM 3053 C CA . ILE B 1 178 ? 0.598 0.331 -16.094 1 74.88 178 ILE B CA 1
ATOM 3054 C C . ILE B 1 178 ? 1.79 -0.305 -15.383 1 74.88 178 ILE B C 1
ATOM 3056 O O . ILE B 1 178 ? 2.805 -0.613 -16.016 1 74.88 178 ILE B O 1
ATOM 3060 N N . LYS B 1 179 ? 1.646 -0.614 -14.172 1 76.31 179 LYS B N 1
ATOM 3061 C CA . LYS B 1 179 ? 2.609 -1.306 -13.32 1 76.31 179 LYS B CA 1
ATOM 3062 C C . LYS B 1 179 ? 4.02 -0.758 -13.523 1 76.31 179 LYS B C 1
ATOM 3064 O O . LYS B 1 179 ? 4.953 -1.519 -13.773 1 76.31 179 LYS B O 1
ATOM 3069 N N . LYS B 1 180 ? 4.152 0.588 -13.422 1 76.69 180 LYS B N 1
ATOM 3070 C CA . LYS B 1 180 ? 5.477 1.203 -13.383 1 76.69 180 LYS B CA 1
ATOM 3071 C C . LYS B 1 180 ? 6.07 1.146 -11.977 1 76.69 180 LYS B C 1
ATOM 3073 O O . LYS B 1 180 ? 5.961 2.105 -11.211 1 76.69 180 LYS B O 1
ATOM 3078 N N . THR B 1 181 ? 6.688 0.125 -11.656 1 79.88 181 THR B N 1
ATOM 3079 C CA . THR B 1 181 ? 7.062 -0.237 -10.297 1 79.88 181 THR B CA 1
ATOM 3080 C C . THR B 1 181 ? 8.102 0.732 -9.742 1 79.88 181 THR B C 1
ATOM 3082 O O . THR B 1 181 ? 8.266 0.855 -8.531 1 79.88 181 THR B O 1
ATOM 3085 N N . ASN B 1 182 ? 8.688 1.549 -10.555 1 79.81 182 ASN B N 1
ATOM 3086 C CA . ASN B 1 182 ? 9.758 2.41 -10.07 1 79.81 182 ASN B CA 1
ATOM 3087 C C . ASN B 1 182 ? 9.391 3.887 -10.203 1 79.81 182 ASN B C 1
ATOM 3089 O O . ASN B 1 182 ? 10.258 4.758 -10.094 1 79.81 182 ASN B O 1
ATOM 3093 N N . THR B 1 183 ? 8.164 4.152 -10.305 1 89.5 183 THR B N 1
ATOM 3094 C CA . THR B 1 183 ? 7.781 5.543 -10.523 1 89.5 183 THR B CA 1
ATOM 3095 C C . THR B 1 183 ? 7.539 6.258 -9.195 1 89.5 183 THR B C 1
ATOM 3097 O O . THR B 1 183 ? 6.953 5.688 -8.273 1 89.5 183 THR B O 1
ATOM 3100 N N . LYS B 1 184 ? 8.055 7.484 -9.117 1 93.94 184 LYS B N 1
ATOM 3101 C CA . LYS B 1 184 ? 7.836 8.367 -7.977 1 93.94 184 LYS B CA 1
ATOM 3102 C C . LYS B 1 184 ? 7.148 9.664 -8.406 1 93.94 184 LYS B C 1
ATOM 3104 O O . LYS B 1 184 ? 7.426 10.188 -9.484 1 93.94 184 LYS B O 1
ATOM 3109 N N . THR B 1 185 ? 6.297 10.172 -7.578 1 95.38 185 THR B N 1
ATOM 3110 C CA . THR B 1 185 ? 5.629 11.445 -7.785 1 95.38 185 THR B CA 1
ATOM 3111 C C . THR B 1 185 ? 6.234 12.531 -6.895 1 95.38 185 THR B C 1
ATOM 3113 O O . THR B 1 185 ? 6.512 12.289 -5.719 1 95.38 185 THR B O 1
ATOM 3116 N N . TYR B 1 186 ? 6.535 13.68 -7.504 1 96.06 186 TYR B N 1
ATOM 3117 C CA . TYR B 1 186 ? 7.059 14.828 -6.773 1 96.06 186 TYR B CA 1
ATOM 3118 C C . TYR B 1 186 ? 6.086 16 -6.828 1 96.06 186 TYR B C 1
ATOM 3120 O O . TYR B 1 186 ? 5.559 16.328 -7.895 1 96.06 186 TYR B O 1
ATOM 3128 N N . THR B 1 187 ? 5.742 16.562 -5.68 1 96.44 187 THR B N 1
ATOM 3129 C CA . THR B 1 187 ? 4.926 17.781 -5.617 1 96.44 187 THR B CA 1
ATOM 3130 C C . THR B 1 187 ? 5.57 18.812 -4.707 1 96.44 187 THR B C 1
ATOM 3132 O O . THR B 1 187 ? 6.355 18.469 -3.82 1 96.44 187 THR B O 1
ATOM 3135 N N . GLN B 1 188 ? 5.285 20.047 -4.988 1 94.88 188 GLN B N 1
ATOM 3136 C CA . GLN B 1 188 ? 5.762 21.141 -4.145 1 94.88 188 GLN B CA 1
ATOM 3137 C C . GLN B 1 188 ? 4.656 22.156 -3.883 1 94.88 188 GLN B C 1
ATOM 3139 O O . GLN B 1 188 ? 3.846 22.438 -4.77 1 94.88 188 GLN B O 1
ATOM 3144 N N . THR B 1 189 ? 4.547 22.609 -2.709 1 96.31 189 THR B N 1
ATOM 3145 C CA . THR B 1 189 ? 3.734 23.75 -2.289 1 96.31 189 THR B CA 1
ATOM 3146 C C . THR B 1 189 ? 4.613 24.875 -1.758 1 96.31 189 THR B C 1
ATOM 3148 O O . THR B 1 189 ? 5.289 24.719 -0.739 1 96.31 189 THR B O 1
ATOM 3151 N N . LEU B 1 190 ? 4.629 25.969 -2.459 1 94.38 190 LEU B N 1
ATOM 3152 C CA . LEU B 1 190 ? 5.488 27.094 -2.115 1 94.38 190 LEU B CA 1
ATOM 3153 C C . LEU B 1 190 ? 4.656 28.328 -1.789 1 94.38 190 LEU B C 1
ATOM 3155 O O . LEU B 1 190 ? 3.709 28.656 -2.51 1 94.38 190 LEU B O 1
ATOM 3159 N N . ARG B 1 191 ? 4.996 28.984 -0.731 1 94.06 191 ARG B N 1
ATOM 3160 C CA . ARG B 1 191 ? 4.324 30.219 -0.314 1 94.06 191 ARG B CA 1
ATOM 3161 C C . ARG B 1 191 ? 5.336 31.312 -0.011 1 94.06 191 ARG B C 1
ATOM 3163 O O . ARG B 1 191 ? 6.469 31.031 0.388 1 94.06 191 ARG B O 1
ATOM 3170 N N . GLY B 1 192 ? 4.848 32.594 -0.189 1 93.06 192 GLY B N 1
ATOM 3171 C CA . GLY B 1 192 ? 5.684 33.75 0.128 1 93.06 192 GLY B CA 1
ATOM 3172 C C . GLY B 1 192 ? 6.945 33.812 -0.709 1 93.06 192 GLY B C 1
ATOM 3173 O O . GLY B 1 192 ? 6.891 33.719 -1.937 1 93.06 192 GLY B O 1
ATOM 3174 N N . ARG B 1 193 ? 8.031 33.969 -0.064 1 87.12 193 ARG B N 1
ATOM 3175 C CA . ARG B 1 193 ? 9.32 34.156 -0.721 1 87.12 193 ARG B CA 1
ATOM 3176 C C . ARG B 1 193 ? 9.734 32.906 -1.482 1 87.12 193 ARG B C 1
ATOM 3178 O O . ARG B 1 193 ? 10.523 32.969 -2.428 1 87.12 193 ARG B O 1
ATOM 3185 N N . PHE B 1 194 ? 9.18 31.75 -1.103 1 87.88 194 PHE B N 1
ATOM 3186 C CA . PHE B 1 194 ? 9.562 30.516 -1.76 1 87.88 194 PHE B CA 1
ATOM 3187 C C . PHE B 1 194 ? 8.922 30.406 -3.141 1 87.88 194 PHE B C 1
ATOM 3189 O O . PHE B 1 194 ? 9.375 29.625 -3.982 1 87.88 194 PHE B O 1
ATOM 3196 N N . ASN B 1 195 ? 7.867 31 -3.35 1 82.69 195 ASN B N 1
ATOM 3197 C CA . ASN B 1 195 ? 7.172 30.969 -4.633 1 82.69 195 ASN B CA 1
ATOM 3198 C C . ASN B 1 195 ? 7.91 31.781 -5.691 1 82.69 195 ASN B C 1
ATOM 3200 O O . ASN B 1 195 ? 7.691 31.578 -6.891 1 82.69 195 ASN B O 1
ATOM 3204 N N . ASN B 1 196 ? 8.766 32.656 -5.316 1 72.38 196 ASN B N 1
ATOM 3205 C CA . ASN B 1 196 ? 9.453 33.531 -6.281 1 72.38 196 ASN B CA 1
ATOM 3206 C C . ASN B 1 196 ? 10.602 32.781 -6.961 1 72.38 196 ASN B C 1
ATOM 3208 O O . ASN B 1 196 ? 11.336 32.031 -6.316 1 72.38 196 ASN B O 1
ATOM 3212 N N . GLU B 1 197 ? 10.344 32.344 -8.305 1 59.56 197 GLU B N 1
ATOM 3213 C CA . GLU B 1 197 ? 11.164 31.562 -9.234 1 59.56 197 GLU B CA 1
ATOM 3214 C C . GLU B 1 197 ? 12.648 31.734 -8.93 1 59.56 197 GLU B C 1
ATOM 3216 O O . GLU B 1 197 ? 13.445 30.828 -9.156 1 59.56 197 GLU B O 1
ATOM 3221 N N . SER B 1 198 ? 13.008 32.812 -8.531 1 52.53 198 SER B N 1
ATOM 3222 C CA . SER B 1 198 ? 14.438 33.094 -8.43 1 52.53 198 SER B CA 1
ATOM 3223 C C . SER B 1 198 ? 15.055 32.344 -7.242 1 52.53 198 SER B C 1
ATOM 3225 O O . SER B 1 198 ? 16.281 32.344 -7.082 1 52.53 198 SER B O 1
ATOM 3227 N N . ASN B 1 199 ? 14.164 31.641 -6.512 1 52.62 199 ASN B N 1
ATOM 3228 C CA . ASN B 1 199 ? 14.797 31.156 -5.285 1 52.62 199 ASN B CA 1
ATOM 3229 C C . ASN B 1 199 ? 15.297 29.719 -5.441 1 52.62 199 ASN B C 1
ATOM 3231 O O . ASN B 1 199 ? 14.562 28.859 -5.918 1 52.62 199 ASN B O 1
ATOM 3235 N N . GLY B 1 200 ? 16.609 29.531 -5.691 1 52.91 200 GLY B N 1
ATOM 3236 C CA . GLY B 1 200 ? 17.5 28.375 -5.664 1 52.91 200 GLY B CA 1
ATOM 3237 C C . GLY B 1 200 ? 17.078 27.328 -4.648 1 52.91 200 GLY B C 1
ATOM 3238 O O . GLY B 1 200 ? 17.75 26.312 -4.492 1 52.91 200 GLY B O 1
ATOM 3239 N N . PHE B 1 201 ? 16.062 27.719 -3.982 1 54.03 201 PHE B N 1
ATOM 3240 C CA . PHE B 1 201 ? 15.773 26.797 -2.895 1 54.03 201 PHE B CA 1
ATOM 3241 C C . PHE B 1 201 ? 15.406 25.422 -3.439 1 54.03 201 PHE B C 1
ATOM 3243 O O . PHE B 1 201 ? 15.891 24.406 -2.943 1 54.03 201 PHE B O 1
ATOM 3250 N N . VAL B 1 202 ? 14.609 25.453 -4.461 1 55.28 202 VAL B N 1
ATOM 3251 C CA . VAL B 1 202 ? 14.141 24.156 -4.953 1 55.28 202 VAL B CA 1
ATOM 3252 C C . VAL B 1 202 ? 15.312 23.359 -5.504 1 55.28 202 VAL B C 1
ATOM 3254 O O . VAL B 1 202 ? 15.336 22.125 -5.398 1 55.28 202 VAL B O 1
ATOM 3257 N N . GLN B 1 203 ? 16.234 24.062 -6.102 1 50.84 203 GLN B N 1
ATOM 3258 C CA . GLN B 1 203 ? 17.375 23.375 -6.676 1 50.84 203 GLN B CA 1
ATOM 3259 C C . GLN B 1 203 ? 18.172 22.625 -5.602 1 50.84 203 GLN B C 1
ATOM 3261 O O . GLN B 1 203 ? 18.719 21.562 -5.863 1 50.84 203 GLN B O 1
ATOM 3266 N N . TRP B 1 204 ? 18.297 23.188 -4.512 1 46.12 204 TRP B N 1
ATOM 3267 C CA . TRP B 1 204 ? 19.188 22.625 -3.498 1 46.12 204 TRP B CA 1
ATOM 3268 C C . TRP B 1 204 ? 18.609 21.328 -2.947 1 46.12 204 TRP B C 1
ATOM 3270 O O . TRP B 1 204 ? 19.344 20.375 -2.652 1 46.12 204 TRP B O 1
ATOM 3280 N N . TRP B 1 205 ? 17.375 21.266 -2.865 1 51.66 205 TRP B N 1
ATOM 3281 C CA . TRP B 1 205 ? 16.828 20.156 -2.092 1 51.66 205 TRP B CA 1
ATOM 3282 C C . TRP B 1 205 ? 16.734 18.891 -2.943 1 51.66 205 TRP B C 1
ATOM 3284 O O . TRP B 1 205 ? 16.453 17.812 -2.428 1 51.66 205 TRP B O 1
ATOM 3294 N N . ASN B 1 206 ? 16.75 19.078 -4.188 1 49.97 206 ASN B N 1
ATOM 3295 C CA . ASN B 1 206 ? 16.719 17.906 -5.051 1 49.97 206 ASN B CA 1
ATOM 3296 C C . ASN B 1 206 ? 18.047 17.141 -4.992 1 49.97 206 ASN B C 1
ATOM 3298 O O . ASN B 1 206 ? 18.188 16.094 -5.621 1 49.97 206 ASN B O 1
ATOM 3302 N N . ARG B 1 207 ? 19.031 17.688 -4.305 1 43.03 207 ARG B N 1
ATOM 3303 C CA . ARG B 1 207 ? 20.281 16.938 -4.25 1 43.03 207 ARG B CA 1
ATOM 3304 C C . ARG B 1 207 ? 20.297 16 -3.047 1 43.03 207 ARG B C 1
ATOM 3306 O O . ARG B 1 207 ? 19.812 16.359 -1.973 1 43.03 207 ARG B O 1
#

Solvent-accessible surface area (backbone atoms only — not comparable to full-atom values): 21516 Å² total; per-residue (Å²): 133,84,76,57,49,64,59,37,44,67,55,29,22,56,27,42,47,51,36,40,44,23,48,56,47,65,50,78,40,91,67,31,52,56,18,25,58,46,30,20,54,47,48,52,59,54,35,45,28,52,42,49,54,61,69,54,51,23,63,73,53,46,59,60,40,53,50,93,65,42,78,77,73,52,76,86,49,70,54,63,55,63,85,94,53,82,42,41,46,65,50,71,66,40,76,44,46,34,26,32,38,51,50,73,26,50,28,40,82,23,31,36,28,41,34,35,39,60,61,66,29,40,62,47,70,70,38,56,53,49,48,51,43,38,58,27,11,24,78,36,48,76,65,50,43,28,48,50,46,49,50,27,49,27,70,50,39,63,30,61,31,35,36,28,38,37,38,28,30,47,37,72,44,31,63,31,89,82,45,46,73,83,56,71,49,78,46,74,32,57,27,58,69,58,52,43,81,82,47,63,61,67,66,58,67,76,102,131,84,76,57,48,63,60,37,45,66,55,28,20,54,27,43,47,49,35,39,43,25,48,54,46,65,51,78,39,88,67,29,53,57,17,26,57,46,30,21,54,47,48,50,59,54,36,46,29,52,42,49,54,61,68,53,50,24,64,75,52,46,60,62,42,54,50,92,64,42,79,78,74,51,77,86,51,70,54,63,53,63,85,93,53,83,42,41,46,66,50,71,66,40,76,44,48,35,26,31,39,51,50,71,26,52,28,39,83,23,30,37,29,43,35,35,38,60,61,66,29,40,61,47,70,67,38,55,52,50,46,50,43,39,58,28,10,25,78,36,46,77,65,50,45,29,49,52,45,48,52,27,50,28,71,50,38,64,32,60,29,34,37,27,39,38,38,29,29,47,38,72,43,31,64,30,88,83,45,46,72,82,57,71,49,76,46,75,33,57,27,59,70,58,54,44,82,83,47,61,60,66,65,56,68,76,104

Secondary structure (DSSP, 8-state):
--------HHHHHHHHHHHHHHTT--TTSTTTTTHHHHHHHHHHHHTGGGG--HHHHHHHT--EEEGGGTTTT-SS------SSS---EEEEEEEEEEEETTTTEEEEEEEEEEEE--SSEEE-HHHHHHHHHHHHSSEE-HHHHHHHHHHHHHHHH--S-EEEEEEEEEHHHHSSTT--TT--EEEEEE-GGGGSTT-THHHHHT-/--------HHHHHHHHHHHHHHTT--TTSTTTTTHHHHHHHHHHHHTGGGG--HHHHHHHT--EEEGGGTTTT-SS------SSS---EEEEEEEEEEEETTTTEEEEEEEEEEEE--SSEEE-HHHHHHHHHHHHSSEE-HHHHHHHHHHHHHHHH--S-EEEEEEEEEHHHHSSTT--TT--EEEEEE-GGGGSTT-THHHHHT-

Nearest PDB structures (foldseek):
  7alb-assembly1_J  TM=9.247E-01  e=3.247E-20  Homo sapiens
  7alb-assembly2_N  TM=9.240E-01  e=1.597E-19  Homo sapiens
  7alb-assembly1_G  TM=9.308E-01  e=2.658E-19  Homo sapiens
  4du6-assembly1_A  TM=9.039E-01  e=1.485E-18  Yersinia pestis CO92
  1n3s-assembly1_A  TM=8.593E-01  e=5.659E-18  Escherichia coli

Sequence (414 aa):
MEKHKKIDTKAIEYHIAGILKALGDNPEREGLIDTPKRVAKMYEEVFEGMNYTNEEIADMFNKTFALDRLEEEFENVECKSQNGNSDMVVVKDIDIFSYCEHHLALMYDMKVTVAYIPKGRVIGLSKIARIADMVSKRLQLQERIGSDIADIMQMVTGAEDIAVLIEGCHSCMTARGIKKTNTKTYTQTLRGRFNNESNGFVQWWNRMEKHKKIDTKAIEYHIAGILKALGDNPEREGLIDTPKRVAKMYEEVFEGMNYTNEEIADMFNKTFALDRLEEEFENVECKSQNGNSDMVVVKDIDIFSYCEHHLALMYDMKVTVAYIPKGRVIGLSKIARIADMVSKRLQLQERIGSDIADIMQMVTGAEDIAVLIEGCHSCMTARGIKKTNTKTYTQTLRGRFNNESNGFVQWWNR

Radius of gyration: 25.24 Å; Cα contacts (8 Å, |Δi|>4): 812; chains: 2; bounding box: 53×71×53 Å

Organism: NCBI:txid410072

pLDDT: mean 86.91, std 18.66, range [32.47, 98.81]

=== Feature glossary ===
The record interleaves many kinds of information about one protein. Here is each kind framed as the question it answers.

Q: What known structures does this most resemble?
A: Structural nearest neighbors (via Foldseek easy-search vs the PDB). Reported per hit: target PDB id, E-value, and alignment TM-score. A TM-score above ~0.5 is the conventional threshold for 'same fold'.

Q: Where is each backbone atom in 3D?
A: The mmCIF table is the protein's shape written out atom by atom. For each backbone N, Cα, C, and carbonyl O, it records an (x, y, z) coordinate triple in Å plus the residue type, chain letter, and residue number.

Q: What are the backbone torsion angles?
A: The φ/ψ torsion pair specifies the backbone conformation at each residue. φ rotates about the N–Cα bond, ψ about the Cα–C bond. Steric clashes forbid most of the (φ, ψ) plane — the allowed regions (α-helix basin, β-sheet basin, left-handed helix) are the Ramachandran-allowed regions.

Q: Which residues are buried vs exposed?
A: Solvent-accessible surface area (SASA) is the area in Å² traced out by the centre of a 1.4 Å probe sphere (a water molecule) rolled over the protein's van der Waals surface (Shrake–Rupley / Lee–Richards construction). Buried residues have near-zero SASA; fully exposed residues can exceed 200 Å². The total SASA scales roughly with the number of surface residues.

Q: How confident is the AlphaFold model at each residue?
A: pLDDT is the predicted lDDT-Cα score: AlphaFold's confidence that the local environment of each residue (all inter-atomic distances within 15 Å) is correctly placed. It is a per-residue number between 0 and 100, with higher meaning more reliable.

Q: What does the local fold look like, residue by residue?
A: 3Di is Foldseek's structural alphabet. Each residue is assigned one of twenty discrete states based on how its Cα sits relative to its spatial (not sequential) neighbors. Aligning 3Di strings finds structural homologs roughly as well as full 3D superposition, but orders of magnitude faster.

Q: How big and how compact is the whole molecule?
A: Radius of gyration (Rg) is the root-mean-square distance of Cα atoms from their centroid — a single number for overall size and compactness. A globular domain of N residues has Rg ≈ 2.2·N^0.38 Å; an extended or disordered chain has a much larger Rg. The Cα contact count is the number of residue pairs whose Cα atoms are within 8 Å and are more than four positions apart in sequence — a standard proxy for tertiary packing density. The bounding box is the smallest axis-aligned box enclosing all Cα atoms.

Q: Which residues are in helices, strands, or loops?
A: DSSP 8-state secondary structure assigns each residue one of H (α-helix), G (3₁₀-helix), I (π-helix), E (extended β-strand), B (isolated β-bridge), T (hydrogen-bonded turn), S (bend), or '-' (coil). The assignment is computed from backbone hydrogen-bond geometry via the Kabsch–Sander algorithm.

Q: How mobile is each atom in the crystal?
A: Crystallographic B-factors measure how much each atom's electron density is smeared out, in Å². They rise in mobile loops and surface residues and fall in the buried interior. In AlphaFold models this column is repurposed to hold pLDDT instead.

Q: What if only a Cα trace is available?
A: P-SEA three-state annotation labels each residue as helix, strand, or coil based purely on the geometry of the Cα trace. It serves as a fallback when the full backbone (and thus DSSP) is unavailable.

Q: What family and function is it annotated with?
A: Database cross-references. InterPro integrates a dozen domain/family signature databases into unified entries with residue-range hits. GO terms attach function/process/location labels with evidence codes. CATH codes position the fold in a four-level structural taxonomy. Organism is the NCBI-taxonomy species name.

Q: Are the domains correctly placed relative to each other?
A: Predicted Aligned Error (PAE) is an AlphaFold confidence matrix: entry (i, j) is the expected error in the position of residue j, in ångströms, when the prediction is superimposed on the true structure at residue i. Low PAE within a block of residues means that block is internally rigid and well-predicted; high PAE between two blocks means their relative placement is uncertain even if each block individually is confident.

Q: What do the diagnostic plots show?
A: Three diagnostic plots accompany the record. The Cα contact map visualizes the tertiary structure as a 2D adjacency matrix (8 Å cutoff, sequence-local contacts suppressed). The Ramachandran plot shows the distribution of backbone (φ, ψ) torsions, with points in the α and β basins reflecting secondary structure content. The PAE plot shows AlphaFold's inter-residue confidence as a color matrix.

Q: What is the amino-acid chain?
A: Primary structure: the covalent order of the twenty standard amino acids along the backbone. Two proteins with the same sequence will (almost always) fold to the same structure; two with 30% identity often share a fold but not the details.

Q: What do the rendered images show?
A: The six renders are orthographic views along the three Cartesian axes in both directions. Representation (cartoon, sticks, or surface) and color scheme (sequence-rainbow or by-chain) vary across proteins so the training set covers all the common visualization conventions.